Protein AF-0000000086522166 (afdb_homodimer)

Solvent-accessible surface area (backbone atoms only — not comparable to full-atom values): 25692 Å² total; per-residue (Å²): 133,77,76,65,80,70,53,72,50,72,72,56,70,57,56,56,92,74,37,93,42,27,81,63,32,72,53,32,84,49,53,72,70,54,41,50,54,50,32,68,47,33,64,32,42,36,51,42,48,55,71,35,55,81,47,42,55,69,35,71,55,59,47,38,35,33,31,64,35,50,31,34,34,31,33,40,66,42,80,89,65,53,64,25,43,72,47,78,39,42,58,27,37,73,46,54,61,55,11,42,45,75,47,26,25,69,36,29,30,31,23,58,30,62,21,34,29,38,37,32,39,47,68,53,50,52,50,45,31,36,72,30,68,56,44,37,52,32,50,37,22,53,50,9,48,52,47,47,53,47,52,50,48,43,36,35,48,38,68,47,52,72,60,30,37,53,29,34,48,52,51,50,49,22,52,55,28,42,77,72,73,41,56,50,44,52,46,67,55,77,62,52,63,63,56,49,14,39,50,62,40,48,53,51,67,57,45,53,49,42,54,49,50,38,34,74,70,52,32,31,45,77,56,94,52,37,39,34,57,69,28,64,69,60,37,40,60,54,27,53,49,69,60,75,65,81,73,69,78,115,135,77,76,65,80,70,53,71,51,72,73,54,69,56,57,56,90,76,36,92,42,28,82,62,31,70,55,33,86,48,51,73,70,55,40,49,55,50,31,68,49,33,62,32,42,36,52,43,48,54,70,34,55,81,45,43,54,69,35,72,56,57,47,36,36,32,30,66,35,50,33,33,34,31,33,39,67,41,79,88,64,52,64,26,44,72,49,76,40,42,58,28,36,74,49,53,61,55,11,41,46,74,47,27,25,70,35,30,31,31,23,58,28,62,22,35,29,38,36,32,39,47,70,53,48,52,49,44,32,37,75,30,68,54,44,37,52,30,50,38,22,53,50,10,48,51,48,47,53,47,51,52,47,43,35,34,49,36,67,47,52,74,60,31,35,52,28,33,49,52,51,50,51,22,53,54,27,41,76,72,73,42,56,51,44,51,46,68,55,74,62,53,63,62,55,51,15,37,50,62,41,48,53,50,69,58,45,53,49,39,54,49,50,39,34,75,69,53,32,32,44,75,56,93,52,37,38,33,56,68,29,64,68,61,37,41,61,53,26,52,47,70,59,74,64,82,71,69,80,118

Organism: NCBI:txid111769

pLDDT: mean 89.77, std 16.58, range [20.02, 98.81]

InterPro domains:
  IPR000595 Cyclic nucleotide-binding domain [PF00027] (46-129)
  IPR000595 Cyclic nucleotide-binding domain [PS50042] (26-146)
  IPR000595 Cyclic nucleotide-binding domain [SM00100] (26-147)
  IPR000595 Cyclic nucleotide-binding domain [cd00038] (44-140)
  IPR012318 Crp-type HTH domain [PF13545] (164-238)
  IPR012318 Crp-type HTH domain [PR00034] (189-205)
  IPR012318 Crp-type HTH domain [PR00034] (205-220)
  IPR012318 Crp-type HTH domain [PS51063] (160-233)
  IPR012318 Crp-type HTH domain [SM00419] (183-231)
  IPR014710 RmlC-like jelly roll fold [G3DSA:2.60.120.10] (15-159)
  IPR018335 Transcription regulator HTH, Crp-type, conserved site [PS00042] (191-214)
  IPR018490 Cyclic nucleotide-binding domain superfamily [SSF51206] (19-158)
  IPR036388 Winged helix-like DNA-binding domain superfamily [G3DSA:1.10.10.10] (162-243)
  IPR036390 Winged helix DNA-binding domain superfamily [SSF46785] (163-242)
  IPR050397 Global Transcriptional Regulators in Environmental Response [PTHR24567] (26-239)

Structure (mmCIF, N/CA/C/O backbone):
data_AF-0000000086522166-model_v1
#
loop_
_entity.id
_entity.type
_entity.pdbx_description
1 polymer 'Fumarate/nitrate reduction transcriptional regulator Fnr'
#
loop_
_atom_site.group_PDB
_atom_site.id
_atom_site.type_symbol
_atom_site.label_atom_id
_atom_site.label_alt_id
_atom_site.label_comp_id
_atom_site.label_asym_id
_atom_site.label_entity_id
_atom_site.label_seq_id
_atom_site.pdbx_PDB_ins_code
_atom_site.Cartn_x
_atom_site.Cartn_y
_atom_site.Cartn_z
_atom_site.occupancy
_atom_site.B_iso_or_equiv
_atom_site.auth_seq_id
_atom_site.auth_comp_id
_atom_site.auth_asym_id
_atom_site.auth_atom_id
_atom_site.pdbx_PDB_model_num
ATOM 1 N N . MET A 1 1 ? -8.766 19.734 -16.875 1 32.25 1 MET A N 1
ATOM 2 C CA . MET A 1 1 ? -8.453 20.422 -15.625 1 32.25 1 MET A CA 1
ATOM 3 C C . MET A 1 1 ? -6.953 20.656 -15.492 1 32.25 1 MET A C 1
ATOM 5 O O . MET A 1 1 ? -6.164 19.719 -15.523 1 32.25 1 MET A O 1
ATOM 9 N N . LYS A 1 2 ? -6.551 21.875 -15.719 1 38.25 2 LYS A N 1
ATOM 10 C CA . LYS A 1 2 ? -5.203 22.344 -16.031 1 38.25 2 LYS A CA 1
ATOM 11 C C . LYS A 1 2 ? -4.277 22.203 -14.828 1 38.25 2 LYS A C 1
ATOM 13 O O . LYS A 1 2 ? -4.672 22.484 -13.695 1 38.25 2 LYS A O 1
ATOM 18 N N . THR A 1 3 ? -3.314 21.297 -14.797 1 44.5 3 THR A N 1
ATOM 19 C CA . THR A 1 3 ? -2.199 21.375 -13.859 1 44.5 3 THR A CA 1
ATOM 20 C C . THR A 1 3 ? -1.75 22.812 -13.68 1 44.5 3 THR A C 1
ATOM 22 O O . THR A 1 3 ? -1.471 23.516 -14.656 1 44.5 3 THR A O 1
ATOM 25 N N . VAL A 1 4 ? -2.301 23.516 -12.742 1 45.25 4 VAL A N 1
ATOM 26 C CA . VAL A 1 4 ? -1.908 24.906 -12.523 1 45.25 4 VAL A CA 1
ATOM 27 C C . VAL A 1 4 ? -0.386 25.016 -12.562 1 45.25 4 VAL A C 1
ATOM 29 O O . VAL A 1 4 ? 0.324 24.141 -12.062 1 45.25 4 VAL A O 1
ATOM 32 N N . PRO A 1 5 ? 0.013 25.984 -13.312 1 47 5 PRO A N 1
ATOM 33 C CA . PRO A 1 5 ? 1.454 26.25 -13.297 1 47 5 PRO A CA 1
ATOM 34 C C . PRO A 1 5 ? 2 26.422 -11.875 1 47 5 PRO A C 1
ATOM 36 O O . PRO A 1 5 ? 1.434 27.172 -11.086 1 47 5 PRO A O 1
ATOM 39 N N . ILE A 1 6 ? 2.664 25.453 -11.375 1 48.41 6 ILE A N 1
ATOM 40 C CA . ILE A 1 6 ? 3.379 25.453 -10.102 1 48.41 6 ILE A CA 1
ATOM 41 C C . ILE A 1 6 ? 4.234 26.719 -10 1 48.41 6 ILE A C 1
ATOM 43 O O . ILE A 1 6 ? 5.07 26.984 -10.875 1 48.41 6 ILE A O 1
ATOM 47 N N . GLN A 1 7 ? 3.717 27.766 -9.414 1 47.56 7 GLN A N 1
ATOM 48 C CA . GLN A 1 7 ? 4.594 28.906 -9.18 1 47.56 7 GLN A CA 1
ATOM 49 C C . GLN A 1 7 ? 5.836 28.5 -8.391 1 47.56 7 GLN A C 1
ATOM 51 O O . GLN A 1 7 ? 5.727 27.891 -7.328 1 47.56 7 GLN A O 1
ATOM 56 N N . THR A 1 8 ? 6.914 28.422 -9.055 1 47 8 THR A N 1
ATOM 57 C CA . THR A 1 8 ? 8.211 28.141 -8.445 1 47 8 THR A CA 1
ATOM 58 C C . THR A 1 8 ? 8.641 29.281 -7.535 1 47 8 THR A C 1
ATOM 60 O O . THR A 1 8 ? 8.727 30.438 -7.973 1 47 8 THR A O 1
ATOM 63 N N . ALA A 1 9 ? 8.305 29.359 -6.184 1 46.09 9 ALA A N 1
ATOM 64 C CA . ALA A 1 9 ? 8.906 30.344 -5.309 1 46.09 9 ALA A CA 1
ATOM 65 C C . ALA A 1 9 ? 10.43 30.375 -5.465 1 46.09 9 ALA A C 1
ATOM 67 O O . ALA A 1 9 ? 11.039 29.328 -5.746 1 46.09 9 ALA A O 1
ATOM 68 N N . LYS A 1 10 ? 11.039 31.547 -5.484 1 44.34 10 LYS A N 1
ATOM 69 C CA . LYS A 1 10 ? 12.484 31.766 -5.566 1 44.34 10 LYS A CA 1
ATOM 70 C C . LYS A 1 10 ? 13.234 30.75 -4.711 1 44.34 10 LYS A C 1
ATOM 72 O O . LYS A 1 10 ? 12.695 30.219 -3.734 1 44.34 10 LYS A O 1
ATOM 77 N N . LYS A 1 11 ? 14.516 30.469 -5.113 1 46.69 11 LYS A N 1
ATOM 78 C CA . LYS A 1 11 ? 15.508 29.547 -4.578 1 46.69 11 LYS A CA 1
ATOM 79 C C . LYS A 1 11 ? 15.586 29.641 -3.057 1 46.69 11 LYS A C 1
ATOM 81 O O . LYS A 1 11 ? 16.406 30.406 -2.518 1 46.69 11 LYS A O 1
ATOM 86 N N . SER A 1 12 ? 14.625 30.031 -2.371 1 48.62 12 SER A N 1
ATOM 87 C CA . SER A 1 12 ? 14.984 29.891 -0.965 1 48.62 12 SER A CA 1
ATOM 88 C C . SER A 1 12 ? 15.391 28.453 -0.646 1 48.62 12 SER A C 1
ATOM 90 O O . SER A 1 12 ? 14.633 27.516 -0.906 1 48.62 12 SER A O 1
ATOM 92 N N . ALA A 1 13 ? 16.656 28.141 -0.717 1 53.34 13 ALA A N 1
ATOM 93 C CA . ALA A 1 13 ? 17.359 26.891 -0.421 1 53.34 13 ALA A CA 1
ATOM 94 C C . ALA A 1 13 ? 16.719 26.156 0.745 1 53.34 13 ALA A C 1
ATOM 96 O O . ALA A 1 13 ? 16.453 26.75 1.794 1 53.34 13 ALA A O 1
ATOM 97 N N . VAL A 1 14 ? 15.859 25.234 0.504 1 60.59 14 VAL A N 1
ATOM 98 C CA . VAL A 1 14 ? 15.328 24.391 1.578 1 60.59 14 VAL A CA 1
ATOM 99 C C . VAL A 1 14 ? 16.469 23.938 2.486 1 60.59 14 VAL A C 1
ATOM 101 O O . VAL A 1 14 ? 17.453 23.359 2.018 1 60.59 14 VAL A O 1
ATOM 104 N N . ALA A 1 15 ? 16.641 24.594 3.658 1 79.81 15 ALA A N 1
ATOM 105 C CA . ALA A 1 15 ? 17.609 24.141 4.641 1 79.81 15 ALA A CA 1
ATOM 106 C C . ALA A 1 15 ? 17.078 22.984 5.473 1 79.81 15 ALA A C 1
ATOM 108 O O . ALA A 1 15 ? 16.422 23.203 6.496 1 79.81 15 ALA A O 1
ATOM 109 N N . CYS A 1 16 ? 17.328 21.734 4.988 1 84.31 16 CYS A N 1
ATOM 110 C CA . CYS A 1 16 ? 16.891 20.531 5.688 1 84.31 16 CYS A CA 1
ATOM 111 C C . CYS A 1 16 ? 17.5 20.453 7.082 1 84.31 16 CYS A C 1
ATOM 113 O O . CYS A 1 16 ? 16.891 19.906 8 1 84.31 16 CYS A O 1
ATOM 115 N N . HIS A 1 17 ? 18.719 21.062 7.168 1 81.5 17 HIS A N 1
ATOM 116 C CA . HIS A 1 17 ? 19.422 20.953 8.445 1 81.5 17 HIS A CA 1
ATOM 117 C C . HIS A 1 17 ? 18.688 21.75 9.531 1 81.5 17 HIS A C 1
ATOM 119 O O . HIS A 1 17 ? 18.844 21.469 10.719 1 81.5 17 HIS A O 1
ATOM 125 N N . ASN A 1 18 ? 17.906 22.688 9.18 1 83 18 ASN A N 1
ATOM 126 C CA . ASN A 1 18 ? 17.172 23.5 10.141 1 83 18 ASN A CA 1
ATOM 127 C C . ASN A 1 18 ? 15.672 23.203 10.086 1 83 18 ASN A C 1
ATOM 129 O O . ASN A 1 18 ? 14.875 23.922 10.68 1 83 18 ASN A O 1
ATOM 133 N N . CYS A 1 19 ? 15.391 22.219 9.414 1 88.31 19 CYS A N 1
ATOM 134 C CA . CYS A 1 19 ? 13.977 21.859 9.266 1 88.31 19 CYS A CA 1
ATOM 135 C C . CYS A 1 19 ? 13.484 21.062 10.469 1 88.31 19 CYS A C 1
ATOM 137 O O . CYS A 1 19 ? 14.109 20.078 10.852 1 88.31 19 CYS A O 1
ATOM 139 N N . SER A 1 20 ? 12.398 21.438 11.055 1 86.31 20 SER A N 1
ATOM 140 C CA . SER A 1 20 ? 11.828 20.781 12.234 1 86.31 20 SER A CA 1
ATOM 141 C C . SER A 1 20 ? 11.359 19.375 11.906 1 86.31 20 SER A C 1
ATOM 143 O O . SER A 1 20 ? 11.117 18.578 12.812 1 86.31 20 SER A O 1
ATOM 145 N N . LEU A 1 21 ? 11.289 19.047 10.633 1 89.31 21 LEU A N 1
ATOM 146 C CA . LEU A 1 21 ? 10.773 17.75 10.211 1 89.31 21 LEU A CA 1
ATOM 147 C C . LEU A 1 21 ? 11.906 16.797 9.852 1 89.31 21 LEU A C 1
ATOM 149 O O . LEU A 1 21 ? 11.664 15.695 9.352 1 89.31 21 LEU A O 1
ATOM 153 N N . SER A 1 22 ? 13.094 17.188 10.094 1 88.19 22 SER A N 1
ATOM 154 C CA . SER A 1 22 ? 14.273 16.438 9.641 1 88.19 22 SER A CA 1
ATOM 155 C C . SER A 1 22 ? 14.266 15.016 10.188 1 88.19 22 SER A C 1
ATOM 157 O O . SER A 1 22 ? 14.742 14.094 9.523 1 88.19 22 SER A O 1
ATOM 159 N N . GLU A 1 23 ? 13.617 14.781 11.328 1 88.62 23 GLU A N 1
ATOM 160 C CA . GLU A 1 23 ? 13.625 13.461 11.953 1 88.62 23 GLU A CA 1
ATOM 161 C C . GLU A 1 23 ? 12.508 12.586 11.391 1 88.62 23 GLU A C 1
ATOM 163 O O . GLU A 1 23 ? 12.461 11.383 11.656 1 88.62 23 GLU A O 1
ATOM 168 N N . LEU A 1 24 ? 11.648 13.164 10.594 1 91.44 24 LEU A N 1
ATOM 169 C CA . LEU A 1 24 ? 10.516 12.43 10.039 1 91.44 24 LEU A CA 1
ATOM 170 C C . LEU A 1 24 ? 10.648 12.297 8.523 1 91.44 24 LEU A C 1
ATOM 172 O O . LEU A 1 24 ? 9.953 11.484 7.906 1 91.44 24 LEU A O 1
ATOM 176 N N . CYS A 1 25 ? 11.508 13.031 7.965 1 93.81 25 CYS A N 1
ATOM 177 C CA . CYS A 1 25 ? 11.633 13.133 6.516 1 93.81 25 CYS A CA 1
ATOM 178 C C . CYS A 1 25 ? 12.906 12.461 6.031 1 93.81 25 CYS A C 1
ATOM 180 O O . CYS A 1 25 ? 13.453 11.594 6.715 1 93.81 25 CYS A O 1
ATOM 182 N N . LEU A 1 26 ? 13.352 12.734 4.848 1 91 26 LEU A N 1
ATOM 183 C CA . LEU A 1 26 ? 14.461 12.062 4.184 1 91 26 LEU A CA 1
ATOM 184 C C . LEU A 1 26 ? 15.781 12.359 4.891 1 91 26 LEU A C 1
ATOM 186 O O . LEU A 1 26 ? 16.688 11.531 4.895 1 91 26 LEU A O 1
ATOM 190 N N . PRO A 1 27 ? 15.914 13.516 5.594 1 91 27 PRO A N 1
ATOM 191 C CA . PRO A 1 27 ? 17.203 13.844 6.203 1 91 27 PRO A CA 1
ATOM 192 C C . PRO A 1 27 ? 17.516 12.992 7.43 1 91 27 PRO A C 1
ATOM 194 O O . PRO A 1 27 ? 18.641 13 7.926 1 91 27 PRO A O 1
ATOM 197 N N . ARG A 1 28 ? 16.5 12.266 7.848 1 89.38 28 ARG A N 1
ATOM 198 C CA . ARG A 1 28 ? 16.719 11.477 9.055 1 89.38 28 ARG A CA 1
ATOM 199 C C . ARG A 1 28 ? 17.906 10.547 8.906 1 89.38 28 ARG A C 1
ATOM 201 O O . ARG A 1 28 ? 18.016 9.805 7.934 1 89.38 28 ARG A O 1
ATOM 208 N N . GLY A 1 29 ? 18.828 10.656 9.781 1 86.75 29 GLY A N 1
ATOM 209 C CA . GLY A 1 29 ? 19.953 9.727 9.82 1 86.75 29 GLY A CA 1
ATOM 210 C C . GLY A 1 29 ? 21.109 10.164 8.938 1 86.75 29 GLY A C 1
ATOM 211 O O . GLY A 1 29 ? 22.156 9.508 8.922 1 86.75 29 GLY A O 1
ATOM 212 N N . LEU A 1 30 ? 20.984 11.227 8.156 1 92.56 30 LEU A N 1
ATOM 213 C CA . LEU A 1 30 ? 22.078 11.711 7.328 1 92.56 30 LEU A CA 1
ATOM 214 C C . LEU A 1 30 ? 23.062 12.555 8.148 1 92.56 30 LEU A C 1
ATOM 216 O O . LEU A 1 30 ? 22.641 13.328 9.008 1 92.56 30 LEU A O 1
ATOM 220 N N . ASN A 1 31 ? 24.297 12.359 7.879 1 92.62 31 ASN A N 1
ATOM 221 C CA . ASN A 1 31 ? 25.281 13.242 8.516 1 92.62 31 ASN A CA 1
ATOM 222 C C . ASN A 1 31 ? 25.344 14.594 7.816 1 92.62 31 ASN A C 1
ATOM 224 O O . ASN A 1 31 ? 24.641 14.828 6.828 1 92.62 31 ASN A O 1
ATOM 228 N N . ARG A 1 32 ? 26.156 15.445 8.352 1 91 32 ARG A N 1
ATOM 229 C CA . ARG A 1 32 ? 26.203 16.828 7.883 1 91 32 ARG A CA 1
ATOM 230 C C . ARG A 1 32 ? 26.562 16.891 6.406 1 91 32 ARG A C 1
ATOM 232 O O . ARG A 1 32 ? 25.938 17.641 5.645 1 91 32 ARG A O 1
ATOM 239 N N . GLU A 1 33 ? 27.531 16.188 6 1 93.81 33 GLU A N 1
ATOM 240 C CA . GLU A 1 33 ? 27.953 16.203 4.605 1 93.81 33 GLU A CA 1
ATOM 241 C C . GLU A 1 33 ? 26.875 15.656 3.684 1 93.81 33 GLU A C 1
ATOM 243 O O . GLU A 1 33 ? 26.609 16.234 2.625 1 93.81 33 GLU A O 1
ATOM 248 N N . GLU A 1 34 ? 26.297 14.594 4.047 1 93.88 34 GLU A N 1
ATOM 249 C CA . GLU A 1 34 ? 25.219 13.977 3.275 1 93.88 34 GLU A CA 1
ATOM 250 C C . GLU A 1 34 ? 24 14.898 3.184 1 93.88 34 GLU A C 1
ATOM 252 O O . GLU A 1 34 ? 23.359 14.984 2.137 1 93.88 34 GLU A O 1
ATOM 257 N N . LEU A 1 35 ? 23.766 15.555 4.293 1 91.75 35 LEU A N 1
ATOM 258 C CA . LEU A 1 35 ? 22.656 16.5 4.348 1 91.75 35 LEU A CA 1
ATOM 259 C C . LEU A 1 35 ? 22.875 17.641 3.357 1 91.75 35 LEU A C 1
ATOM 261 O O . LEU A 1 35 ? 21.922 18.078 2.695 1 91.75 35 LEU A O 1
ATOM 265 N N . GLU A 1 36 ? 24 18.078 3.246 1 90.5 36 GLU A N 1
ATOM 266 C CA . GLU A 1 36 ? 24.328 19.141 2.293 1 90.5 36 GLU A CA 1
ATOM 267 C C . GLU A 1 36 ? 24.094 18.672 0.856 1 90.5 36 GLU A C 1
ATOM 269 O O . GLU A 1 36 ? 23.594 19.438 0.029 1 90.5 36 GLU A O 1
ATOM 274 N N . LEU A 1 37 ? 24.453 17.469 0.569 1 92.25 37 LEU A N 1
ATOM 275 C CA . LEU A 1 37 ? 24.219 16.922 -0.757 1 92.25 37 LEU A CA 1
ATOM 276 C C . LEU A 1 37 ? 22.719 16.875 -1.073 1 92.25 37 LEU A C 1
ATOM 278 O O . LEU A 1 37 ? 22.312 17.25 -2.172 1 92.25 37 LEU A O 1
ATOM 282 N N . LEU A 1 38 ? 21.953 16.438 -0.073 1 92.81 38 LEU A N 1
ATOM 283 C CA . LEU A 1 38 ? 20.516 16.391 -0.243 1 92.81 38 LEU A CA 1
ATOM 284 C C . LEU A 1 38 ? 19.953 17.797 -0.444 1 92.81 38 LEU A C 1
ATOM 286 O O . LEU A 1 38 ? 19.156 18.031 -1.365 1 92.81 38 LEU A O 1
ATOM 290 N N . GLU A 1 39 ? 20.375 18.703 0.341 1 89.56 39 GLU A N 1
ATOM 291 C CA . GLU A 1 39 ? 19.906 20.078 0.254 1 89.56 39 GLU A CA 1
ATOM 292 C C . GLU A 1 39 ? 20.188 20.672 -1.12 1 89.56 39 GLU A C 1
ATOM 294 O O . GLU A 1 39 ? 19.344 21.359 -1.692 1 89.56 39 GLU A O 1
ATOM 299 N N . ASN A 1 40 ? 21.312 20.375 -1.565 1 89.19 40 ASN A N 1
ATOM 300 C CA . ASN A 1 40 ? 21.719 20.906 -2.867 1 89.19 40 ASN A CA 1
ATOM 301 C C . ASN A 1 40 ? 20.891 20.281 -3.996 1 89.19 40 ASN A C 1
ATOM 303 O O . ASN A 1 40 ? 20.688 20.906 -5.039 1 89.19 40 ASN A O 1
ATOM 307 N N . ALA A 1 41 ? 20.469 19.094 -3.773 1 90.5 41 ALA A N 1
ATOM 308 C CA . ALA A 1 41 ? 19.688 18.391 -4.785 1 90.5 41 ALA A CA 1
ATOM 309 C C . ALA A 1 41 ? 18.234 18.875 -4.777 1 90.5 41 ALA A C 1
ATOM 311 O O . ALA A 1 41 ? 17.516 18.703 -5.762 1 90.5 41 ALA A O 1
ATOM 312 N N . ILE A 1 42 ? 17.812 19.281 -3.58 1 84.5 42 ILE A N 1
ATOM 313 C CA . ILE A 1 42 ? 16.438 19.797 -3.482 1 84.5 42 ILE A CA 1
ATOM 314 C C . ILE A 1 42 ? 16.359 21.188 -4.105 1 84.5 42 ILE A C 1
ATOM 316 O O . ILE A 1 42 ? 17.031 22.125 -3.654 1 84.5 42 ILE A O 1
ATOM 320 N N . ASN A 1 43 ? 15.812 21.203 -5.258 1 67.69 43 ASN A N 1
ATOM 321 C CA . ASN A 1 43 ? 15.844 22.375 -6.137 1 67.69 43 ASN A CA 1
ATOM 322 C C . ASN A 1 43 ? 15.016 23.531 -5.57 1 67.69 43 ASN A C 1
ATOM 324 O O . ASN A 1 43 ? 15.414 24.688 -5.664 1 67.69 43 ASN A O 1
ATOM 328 N N . LYS A 1 44 ? 13.828 23.141 -5.105 1 75.31 44 LYS A N 1
ATOM 329 C CA . LYS A 1 44 ? 12.93 24.25 -4.762 1 75.31 44 LYS A CA 1
ATOM 330 C C . LYS A 1 44 ? 11.781 23.766 -3.873 1 75.31 44 LYS A C 1
ATOM 332 O O . LYS A 1 44 ? 11.531 22.562 -3.779 1 75.31 44 LYS A O 1
ATOM 337 N N . THR A 1 45 ? 11.297 24.688 -3.1 1 85.38 45 THR A N 1
ATOM 338 C CA . THR A 1 45 ? 9.984 24.531 -2.492 1 85.38 45 THR A CA 1
ATOM 339 C C . THR A 1 45 ? 8.891 25.062 -3.412 1 85.38 45 THR A C 1
ATOM 341 O O . THR A 1 45 ? 9.055 26.109 -4.047 1 85.38 45 THR A O 1
ATOM 344 N N . VAL A 1 46 ? 7.906 24.25 -3.541 1 91.12 46 VAL A N 1
ATOM 345 C CA . VAL A 1 46 ? 6.781 24.594 -4.402 1 91.12 46 VAL A CA 1
ATOM 346 C C . VAL A 1 46 ? 5.543 24.859 -3.549 1 91.12 46 VAL A C 1
ATOM 348 O O . VAL A 1 46 ? 5.238 24.109 -2.627 1 91.12 46 VAL A O 1
ATOM 351 N N . LYS A 1 47 ? 4.93 25.922 -3.885 1 95 47 LYS A N 1
ATOM 352 C CA . LYS A 1 47 ? 3.67 26.25 -3.223 1 95 47 LYS A CA 1
ATOM 353 C C . LYS A 1 47 ? 2.479 25.828 -4.074 1 95 47 LYS A C 1
ATOM 355 O O . LYS A 1 47 ? 2.43 26.125 -5.273 1 95 47 LYS A O 1
ATOM 360 N N . ILE A 1 48 ? 1.626 25.125 -3.482 1 96.19 48 ILE A N 1
ATOM 361 C CA . ILE A 1 48 ? 0.374 24.781 -4.145 1 96.19 48 ILE A CA 1
ATOM 362 C C . ILE A 1 48 ? -0.807 25.25 -3.299 1 96.19 48 ILE A C 1
ATOM 364 O O . ILE A 1 48 ? -0.776 25.156 -2.068 1 96.19 48 ILE A O 1
ATOM 368 N N . LYS A 1 49 ? -1.799 25.766 -3.947 1 98 49 LYS A N 1
ATOM 369 C CA . LYS A 1 49 ? -2.965 26.281 -3.238 1 98 49 LYS A CA 1
ATOM 370 C C . LYS A 1 49 ? -3.947 25.172 -2.902 1 98 49 LYS A C 1
ATOM 372 O O . LYS A 1 49 ? -3.918 24.109 -3.52 1 98 49 LYS A O 1
ATOM 377 N N . LYS A 1 50 ? -4.762 25.531 -1.963 1 97.69 50 LYS A N 1
ATOM 378 C CA . LYS A 1 50 ? -5.848 24.625 -1.617 1 97.69 50 LYS A CA 1
ATOM 379 C C . LYS A 1 50 ? -6.605 24.172 -2.863 1 97.69 50 LYS A C 1
ATOM 381 O O . LYS A 1 50 ? -6.922 24.984 -3.732 1 97.69 50 LYS A O 1
ATOM 386 N N . LYS A 1 51 ? -6.801 22.875 -3.037 1 97.75 51 LYS A N 1
ATOM 387 C CA . LYS A 1 51 ? -7.582 22.219 -4.078 1 97.75 51 LYS A CA 1
ATOM 388 C C . LYS A 1 51 ? -6.77 22.062 -5.363 1 97.75 51 LYS A C 1
ATOM 390 O O . LYS A 1 51 ? -7.211 21.406 -6.309 1 97.75 51 LYS A O 1
ATOM 395 N N . ASP A 1 52 ? -5.59 22.672 -5.34 1 98.06 52 ASP A N 1
ATOM 396 C CA . ASP A 1 52 ? -4.719 22.438 -6.488 1 98.06 52 ASP A CA 1
ATOM 397 C C . ASP A 1 52 ? -4.125 21.031 -6.457 1 98.06 52 ASP A C 1
ATOM 399 O O . ASP A 1 52 ? -3.951 20.453 -5.387 1 98.06 52 ASP A O 1
ATOM 403 N N . TYR A 1 53 ? -3.814 20.547 -7.637 1 98.19 53 TYR A N 1
ATOM 404 C CA . TYR A 1 53 ? -3.211 19.219 -7.746 1 98.19 53 TYR A CA 1
ATOM 405 C C . TYR A 1 53 ? -1.691 19.328 -7.812 1 98.19 53 TYR A C 1
ATOM 407 O O . TYR A 1 53 ? -1.146 20.125 -8.578 1 98.19 53 TYR A O 1
ATOM 415 N N . LEU A 1 54 ? -1.08 18.609 -6.977 1 97.75 54 LEU A N 1
ATOM 416 C CA . LEU A 1 54 ? 0.363 18.422 -7.086 1 97.75 54 LEU A CA 1
ATOM 417 C C . LEU A 1 54 ? 0.715 17.594 -8.312 1 97.75 54 LEU A C 1
ATOM 419 O O . LEU A 1 54 ? 1.646 17.938 -9.047 1 97.75 54 LEU A O 1
ATOM 423 N N . PHE A 1 55 ? 0.033 16.531 -8.531 1 97.75 55 PHE A N 1
ATOM 424 C CA . PHE A 1 55 ? 0.062 15.711 -9.734 1 97.75 55 PHE A CA 1
ATOM 425 C C . PHE A 1 55 ? -1.275 15.008 -9.945 1 97.75 55 PHE A C 1
ATOM 427 O O . PHE A 1 55 ? -2.086 14.914 -9.023 1 97.75 55 PHE A O 1
ATOM 434 N N . ARG A 1 56 ? -1.433 14.492 -11.18 1 96.94 56 ARG A N 1
ATOM 435 C CA . ARG A 1 56 ? -2.648 13.781 -11.555 1 96.94 56 ARG A CA 1
ATOM 436 C C . ARG A 1 56 ? -2.322 12.398 -12.102 1 96.94 56 ARG A C 1
ATOM 438 O O . ARG A 1 56 ? -1.202 12.148 -12.555 1 96.94 56 ARG A O 1
ATOM 445 N N . ARG A 1 57 ? -3.293 11.633 -11.992 1 95.5 57 ARG A N 1
ATOM 446 C CA . ARG A 1 57 ? -3.158 10.32 -12.617 1 95.5 57 ARG A CA 1
ATOM 447 C C . ARG A 1 57 ? -2.678 10.445 -14.062 1 95.5 57 ARG A C 1
ATOM 449 O O . ARG A 1 57 ? -3.121 11.328 -14.789 1 95.5 57 ARG A O 1
ATOM 456 N N . ASP A 1 58 ? -1.71 9.617 -14.445 1 95.19 58 ASP A N 1
ATOM 457 C CA . ASP A 1 58 ? -1.156 9.453 -15.789 1 95.19 58 ASP A CA 1
ATOM 458 C C . ASP A 1 58 ? -0.116 10.531 -16.094 1 95.19 58 ASP A C 1
ATOM 460 O O . ASP A 1 58 ? 0.55 10.484 -17.125 1 95.19 58 ASP A O 1
ATOM 464 N N . ASP A 1 59 ? -0.02 11.523 -15.18 1 97.12 59 ASP A N 1
ATOM 465 C CA . ASP A 1 59 ? 1.106 12.438 -15.344 1 97.12 59 ASP A CA 1
ATOM 466 C C . ASP A 1 59 ? 2.434 11.688 -15.305 1 97.12 59 ASP A C 1
ATOM 468 O O . ASP A 1 59 ? 2.584 10.719 -14.562 1 97.12 59 ASP A O 1
ATOM 472 N N . GLN A 1 60 ? 3.367 12.148 -16.031 1 97.62 60 GLN A N 1
ATOM 473 C CA . GLN A 1 60 ? 4.727 11.633 -15.922 1 97.62 60 GLN A CA 1
ATOM 474 C C . GLN A 1 60 ? 5.332 11.984 -14.562 1 97.62 60 GLN A C 1
ATOM 476 O O . GLN A 1 60 ? 5.098 13.07 -14.031 1 97.62 60 GLN A O 1
ATOM 481 N N . GLN A 1 61 ? 6.066 11.086 -14.07 1 96.44 61 GLN A N 1
ATOM 482 C CA . GLN A 1 61 ? 6.758 11.367 -12.812 1 96.44 61 GLN A CA 1
ATOM 483 C C . GLN A 1 61 ? 8.047 12.133 -13.055 1 96.44 61 GLN A C 1
ATOM 485 O O . GLN A 1 61 ? 8.969 11.633 -13.711 1 96.44 61 GLN A O 1
ATOM 490 N N . TYR A 1 62 ? 8.211 13.227 -12.461 1 94.25 62 TYR A N 1
ATOM 491 C CA . TYR A 1 62 ? 9.438 14.008 -12.586 1 94.25 62 TYR A CA 1
ATOM 492 C C . TYR A 1 62 ? 10.172 14.102 -11.258 1 94.25 62 TYR A C 1
ATOM 494 O O . TYR A 1 62 ? 11.391 14.258 -11.219 1 94.25 62 TYR A O 1
ATOM 502 N N . SER A 1 63 ? 9.375 13.969 -10.195 1 95.88 63 SER A N 1
ATOM 503 C CA . SER A 1 63 ? 9.938 14.219 -8.875 1 95.88 63 SER A CA 1
ATOM 504 C C . SER A 1 63 ? 9.234 13.398 -7.801 1 95.88 63 SER A C 1
ATOM 506 O O . SER A 1 63 ? 8.156 12.852 -8.039 1 95.88 63 SER A O 1
ATOM 508 N N . ILE A 1 64 ? 9.883 13.25 -6.695 1 95.94 64 ILE A N 1
ATOM 509 C CA . ILE A 1 64 ? 9.227 12.922 -5.43 1 95.94 64 ILE A CA 1
ATOM 510 C C . ILE A 1 64 ? 9.086 14.188 -4.582 1 95.94 64 ILE A C 1
ATOM 512 O O . ILE A 1 64 ? 9.812 15.156 -4.781 1 95.94 64 ILE A O 1
ATOM 516 N N . TYR A 1 65 ? 8.18 14.125 -3.666 1 96.69 65 TYR A N 1
ATOM 517 C CA . TYR A 1 65 ? 7.852 15.336 -2.912 1 96.69 65 TYR A CA 1
ATOM 518 C C . TYR A 1 65 ? 7.797 15.039 -1.417 1 96.69 65 TYR A C 1
ATOM 520 O O . TYR A 1 65 ? 7.449 13.93 -1.006 1 96.69 65 TYR A O 1
ATOM 528 N N . ALA A 1 66 ? 8.133 16.031 -0.642 1 96.38 66 ALA A N 1
ATOM 529 C CA . ALA A 1 66 ? 7.93 16 0.804 1 96.38 66 ALA A CA 1
ATOM 530 C C . ALA A 1 66 ? 7.07 17.172 1.265 1 96.38 66 ALA A C 1
ATOM 532 O O . ALA A 1 66 ? 7.344 18.328 0.913 1 96.38 66 ALA A O 1
ATOM 533 N N . VAL A 1 67 ? 6.07 16.891 2.033 1 96.88 67 VAL A N 1
ATOM 534 C CA . VAL A 1 67 ? 5.234 17.969 2.555 1 96.88 67 VAL A CA 1
ATOM 535 C C . VAL A 1 67 ? 6.008 18.766 3.602 1 96.88 67 VAL A C 1
ATOM 537 O O . VAL A 1 67 ? 6.461 18.203 4.605 1 96.88 67 VAL A O 1
ATOM 540 N N . LYS A 1 68 ? 6.184 19.938 3.346 1 94.75 68 LYS A N 1
ATOM 541 C CA . LYS A 1 68 ? 6.855 20.812 4.305 1 94.75 68 LYS A CA 1
ATOM 542 C C . LYS A 1 68 ? 5.848 21.484 5.238 1 94.75 68 LYS A C 1
ATOM 544 O O . LYS A 1 68 ? 6.102 21.609 6.438 1 94.75 68 LYS A O 1
ATOM 549 N N . ALA A 1 69 ? 4.809 21.938 4.668 1 95.12 69 ALA A N 1
ATOM 550 C CA . ALA A 1 69 ? 3.697 22.531 5.398 1 95.12 69 ALA A CA 1
ATOM 551 C C . ALA A 1 69 ? 2.373 22.281 4.684 1 95.12 69 ALA A C 1
ATOM 553 O O . ALA A 1 69 ? 2.332 22.172 3.455 1 95.12 69 ALA A O 1
ATOM 554 N N . GLY A 1 70 ? 1.312 22.25 5.516 1 96.62 70 GLY A N 1
ATOM 555 C CA . GLY A 1 70 ? 0.007 21.953 4.949 1 96.62 70 GLY A CA 1
ATOM 556 C C . GLY A 1 70 ? -0.305 20.469 4.926 1 96.62 70 GLY A C 1
ATOM 557 O O . GLY A 1 70 ? 0.143 19.719 5.797 1 96.62 70 GLY A O 1
ATOM 558 N N . ALA A 1 71 ? -1.203 20.078 3.977 1 98.38 71 ALA A N 1
ATOM 559 C CA . ALA A 1 71 ? -1.632 18.688 3.875 1 98.38 71 ALA A CA 1
ATOM 560 C C . ALA A 1 71 ? -2.08 18.359 2.455 1 98.38 71 ALA A C 1
ATOM 562 O O . ALA A 1 71 ? -2.604 19.219 1.744 1 98.38 71 ALA A O 1
ATOM 563 N N . VAL A 1 72 ? -1.84 17.172 2.096 1 98.69 72 VAL A N 1
ATOM 564 C CA . VAL A 1 72 ? -2.186 16.688 0.763 1 98.69 72 VAL A CA 1
ATOM 565 C C . VAL A 1 72 ? -2.953 15.367 0.872 1 98.69 72 VAL A C 1
ATOM 567 O O . VAL A 1 72 ? -2.643 14.523 1.72 1 98.69 72 VAL A O 1
ATOM 570 N N . LYS A 1 73 ? -3.969 15.188 0.044 1 98.81 73 LYS A N 1
ATOM 571 C CA . LYS A 1 73 ? -4.602 13.875 -0.079 1 98.81 73 LYS A CA 1
ATOM 572 C C . LYS A 1 73 ? -4.27 13.227 -1.42 1 98.81 73 LYS A C 1
ATOM 574 O O . LYS A 1 73 ? -4.035 13.922 -2.41 1 98.81 73 LYS A O 1
ATOM 579 N N . THR A 1 74 ? -4.199 11.953 -1.456 1 98.62 74 THR A N 1
ATOM 580 C CA . THR A 1 74 ? -4.141 11.195 -2.701 1 98.62 74 THR A CA 1
ATOM 581 C C . THR A 1 74 ? -5.418 10.383 -2.896 1 98.62 74 THR A C 1
ATOM 583 O O . THR A 1 74 ? -6.035 9.945 -1.925 1 98.62 74 THR A O 1
ATOM 586 N N . ALA A 1 75 ? -5.828 10.203 -4.148 1 98.44 75 ALA A N 1
ATOM 587 C CA . ALA A 1 75 ? -7.074 9.5 -4.445 1 98.44 75 ALA A CA 1
ATOM 588 C C . ALA A 1 75 ? -6.98 8.75 -5.77 1 98.44 75 ALA A C 1
ATOM 590 O O . ALA A 1 75 ? -6.371 9.234 -6.723 1 98.44 75 ALA A O 1
ATOM 591 N N . LEU A 1 76 ? -7.527 7.621 -5.75 1 97.12 76 LEU A N 1
ATOM 592 C CA . LEU A 1 76 ? -7.668 6.828 -6.969 1 97.12 76 LEU A CA 1
ATOM 593 C C . LEU A 1 76 ? -9.102 6.875 -7.488 1 97.12 76 LEU A C 1
ATOM 595 O O . LEU A 1 76 ? -10.047 6.633 -6.734 1 97.12 76 LEU A O 1
ATOM 599 N N . SER A 1 77 ? -9.188 7.23 -8.727 1 89.56 77 SER A N 1
ATOM 600 C CA . SER A 1 77 ? -10.523 7.297 -9.32 1 89.56 77 SER A CA 1
ATOM 601 C C . SER A 1 77 ? -10.648 6.352 -10.508 1 89.56 77 SER A C 1
ATOM 603 O O . SER A 1 77 ? -9.656 6.035 -11.164 1 89.56 77 SER A O 1
ATOM 605 N N . THR A 1 78 ? -11.828 5.898 -10.695 1 82.88 78 THR A N 1
ATOM 606 C CA . THR A 1 78 ? -12.133 5.09 -11.875 1 82.88 78 THR A CA 1
ATOM 607 C C . THR A 1 78 ? -12.781 5.945 -12.961 1 82.88 78 THR A C 1
ATOM 609 O O . THR A 1 78 ? -13.25 7.051 -12.688 1 82.88 78 THR A O 1
ATOM 612 N N . PRO A 1 79 ? -12.789 5.414 -14.141 1 78.62 79 PRO A N 1
ATOM 613 C CA . PRO A 1 79 ? -13.453 6.152 -15.219 1 78.62 79 PRO A CA 1
ATOM 614 C C . PRO A 1 79 ? -14.938 6.379 -14.945 1 78.62 79 PRO A C 1
ATOM 616 O O . PRO A 1 79 ? -15.516 7.352 -15.43 1 78.62 79 PRO A O 1
ATOM 619 N N . ASP A 1 80 ? -15.562 5.578 -14.242 1 79.69 80 ASP A N 1
ATOM 620 C CA . ASP A 1 80 ? -16.984 5.668 -13.969 1 79.69 80 ASP A CA 1
ATOM 621 C C . ASP A 1 80 ? -17.266 6.645 -12.828 1 79.69 80 ASP A C 1
ATOM 623 O O . ASP A 1 80 ? -18.438 6.887 -12.484 1 79.69 80 ASP A O 1
ATOM 627 N N . GLY A 1 81 ? -16.219 7.156 -12.227 1 79.75 81 GLY A N 1
ATOM 628 C CA . GLY A 1 81 ? -16.438 8.234 -11.281 1 79.75 81 GLY A CA 1
ATOM 629 C C . GLY A 1 81 ? -16.234 7.812 -9.836 1 79.75 81 GLY A C 1
ATOM 630 O O . GLY A 1 81 ? -16.328 8.633 -8.93 1 79.75 81 GLY A O 1
ATOM 631 N N . GLU A 1 82 ? -16.016 6.531 -9.609 1 84.38 82 GLU A N 1
ATOM 632 C CA . GLU A 1 82 ? -15.703 6.121 -8.242 1 84.38 82 GLU A CA 1
ATOM 633 C C . GLU A 1 82 ? -14.344 6.648 -7.801 1 84.38 82 GLU A C 1
ATOM 635 O O . GLU A 1 82 ? -13.398 6.688 -8.594 1 84.38 82 GLU A O 1
ATOM 640 N N . GLU A 1 83 ? -14.336 7.086 -6.555 1 94.5 83 GLU A N 1
ATOM 641 C CA . GLU A 1 83 ? -13.086 7.605 -6.012 1 94.5 83 GLU A CA 1
ATOM 642 C C . GLU A 1 83 ? -12.836 7.066 -4.605 1 94.5 83 GLU A C 1
ATOM 644 O O . GLU A 1 83 ? -13.758 6.961 -3.799 1 94.5 83 GLU A O 1
ATOM 649 N N . GLN A 1 84 ? -11.68 6.664 -4.371 1 97.88 84 GLN A N 1
ATOM 650 C CA . GLN A 1 84 ? -11.219 6.273 -3.043 1 97.88 84 GLN A CA 1
ATOM 651 C C . GLN A 1 84 ? -9.992 7.078 -2.623 1 97.88 84 GLN A C 1
ATOM 653 O O . GLN A 1 84 ? -8.961 7.047 -3.299 1 97.88 84 GLN A O 1
ATOM 658 N N . ILE A 1 85 ? -10.141 7.809 -1.55 1 98.69 85 ILE A N 1
ATOM 659 C CA . ILE A 1 85 ? -8.969 8.477 -0.984 1 98.69 85 ILE A CA 1
ATOM 660 C C . ILE A 1 85 ? -8.023 7.438 -0.395 1 98.69 85 ILE A C 1
ATOM 662 O O . ILE A 1 85 ? -8.445 6.539 0.332 1 98.69 85 ILE A O 1
ATOM 666 N N . LEU A 1 86 ? -6.758 7.535 -0.699 1 98.5 86 LEU A N 1
ATOM 667 C CA . LEU A 1 86 ? -5.742 6.543 -0.357 1 98.5 86 LEU A CA 1
ATOM 668 C C . LEU A 1 86 ? -4.977 6.957 0.894 1 98.5 86 LEU A C 1
ATOM 670 O O . LEU A 1 86 ? -4.465 6.105 1.625 1 98.5 86 LEU A O 1
ATOM 674 N N . GLY A 1 87 ? -4.852 8.25 1.077 1 98.31 87 GLY A N 1
ATOM 675 C CA . GLY A 1 87 ? -4.086 8.727 2.221 1 98.31 87 GLY A CA 1
ATOM 676 C C . GLY A 1 87 ? -4.125 10.234 2.381 1 98.31 87 GLY A C 1
ATOM 677 O O . GLY A 1 87 ? -4.543 10.953 1.468 1 98.31 87 GLY A O 1
ATOM 678 N N . PHE A 1 88 ? -3.803 10.656 3.625 1 98.56 88 PHE A N 1
ATOM 679 C CA . PHE A 1 88 ? -3.561 12.055 3.982 1 98.56 88 PHE A CA 1
ATOM 680 C C . PHE A 1 88 ? -2.109 12.258 4.398 1 98.56 88 PHE A C 1
ATOM 682 O O . PHE A 1 88 ? -1.633 11.633 5.344 1 98.56 88 PHE A O 1
ATOM 689 N N . TYR A 1 89 ? -1.486 13.094 3.703 1 98.31 89 TYR A N 1
ATOM 690 C CA . TYR A 1 89 ? -0.065 13.336 3.924 1 98.31 89 TYR A CA 1
ATOM 691 C C . TYR A 1 89 ? 0.155 14.648 4.668 1 98.31 89 TYR A C 1
ATOM 693 O O . TYR A 1 89 ? -0.292 15.703 4.223 1 98.31 89 TYR A O 1
ATOM 701 N N . LEU A 1 90 ? 0.82 14.531 5.758 1 97.44 90 LEU A N 1
ATOM 702 C CA . LEU A 1 90 ? 1.121 15.641 6.66 1 97.44 90 LEU A CA 1
ATOM 703 C C . LEU A 1 90 ? 2.586 16.047 6.547 1 97.44 90 LEU A C 1
ATOM 705 O O . LEU A 1 90 ? 3.369 15.383 5.863 1 97.44 90 LEU A O 1
ATOM 709 N N . PRO A 1 91 ? 2.955 17.172 7.164 1 96.31 91 PRO A N 1
ATOM 710 C CA . PRO A 1 91 ? 4.355 17.609 7.082 1 96.31 91 PRO A CA 1
ATOM 711 C C . PRO A 1 91 ? 5.336 16.484 7.445 1 96.31 91 PRO A C 1
ATOM 713 O O . PRO A 1 91 ? 5.16 15.82 8.469 1 96.31 91 PRO A O 1
ATOM 716 N N . GLY A 1 92 ? 6.297 16.281 6.57 1 95.12 92 GLY A N 1
ATOM 717 C CA . GLY A 1 92 ? 7.285 15.234 6.77 1 95.12 92 GLY A CA 1
ATOM 718 C C . GLY A 1 92 ? 7.027 14 5.918 1 95.12 92 GLY A C 1
ATOM 719 O O . GLY A 1 92 ? 7.934 13.203 5.688 1 95.12 92 GLY A O 1
ATOM 720 N N . ASP A 1 93 ? 5.832 13.852 5.434 1 96.62 93 ASP A N 1
ATOM 721 C CA . ASP A 1 93 ? 5.473 12.688 4.621 1 96.62 93 ASP A CA 1
ATOM 722 C C . ASP A 1 93 ? 5.934 12.875 3.176 1 96.62 93 ASP A C 1
ATOM 724 O O . ASP A 1 93 ? 5.934 13.992 2.654 1 96.62 93 ASP A O 1
ATOM 728 N N . LEU A 1 94 ? 6.23 11.789 2.539 1 97 94 LEU A N 1
ATOM 729 C CA . LEU A 1 94 ? 6.672 11.812 1.149 1 97 94 LEU A CA 1
ATOM 730 C C . LEU A 1 94 ? 5.566 11.312 0.221 1 97 94 LEU A C 1
ATOM 732 O O . LEU A 1 94 ? 4.77 10.453 0.6 1 97 94 LEU A O 1
ATOM 736 N N . LEU A 1 95 ? 5.574 11.836 -0.993 1 97.06 95 LEU A N 1
ATOM 737 C CA . LEU A 1 95 ? 4.641 11.438 -2.039 1 97.06 95 LEU A CA 1
ATOM 738 C C . LEU A 1 95 ? 5.379 11.125 -3.336 1 97.06 95 LEU A C 1
ATOM 740 O O . LEU A 1 95 ? 6.469 11.648 -3.578 1 97.06 95 LEU A O 1
ATOM 744 N N . GLY A 1 96 ? 4.711 10.297 -4.117 1 97.12 96 GLY A N 1
ATOM 745 C CA . GLY A 1 96 ? 5.211 10.055 -5.457 1 97.12 96 GLY A CA 1
ATOM 746 C C . GLY A 1 96 ? 5.617 8.609 -5.688 1 97.12 96 GLY A C 1
ATOM 747 O O . GLY A 1 96 ? 5.969 8.227 -6.805 1 97.12 96 GLY A O 1
ATOM 748 N N . PHE A 1 97 ? 5.547 7.809 -4.633 1 96.75 97 PHE A N 1
ATOM 749 C CA . PHE A 1 97 ? 5.969 6.418 -4.758 1 96.75 97 PHE A CA 1
ATOM 750 C C . PHE A 1 97 ? 5.043 5.652 -5.695 1 96.75 97 PHE A C 1
ATOM 752 O O . PHE A 1 97 ? 5.422 4.609 -6.234 1 96.75 97 PHE A O 1
ATOM 759 N N . ASP A 1 98 ? 3.838 6.145 -5.891 1 96.88 98 ASP A N 1
ATOM 760 C CA . ASP A 1 98 ? 2.838 5.48 -6.723 1 96.88 98 ASP A CA 1
ATOM 761 C C . ASP A 1 98 ? 3.309 5.375 -8.172 1 96.88 98 ASP A C 1
ATOM 763 O O . ASP A 1 98 ? 2.828 4.527 -8.93 1 96.88 98 ASP A O 1
ATOM 767 N N . ALA A 1 99 ? 4.227 6.195 -8.57 1 97.62 99 ALA A N 1
ATOM 768 C CA . ALA A 1 99 ? 4.629 6.293 -9.977 1 97.62 99 ALA A CA 1
ATOM 769 C C . ALA A 1 99 ? 5.867 5.441 -10.25 1 97.62 99 ALA A C 1
ATOM 771 O O . ALA A 1 99 ? 6.352 5.391 -11.383 1 97.62 99 ALA A O 1
ATOM 772 N N . PHE A 1 100 ? 6.332 4.785 -9.258 1 96.44 100 PHE A N 1
ATOM 773 C CA . PHE A 1 100 ? 7.621 4.113 -9.359 1 96.44 100 PHE A CA 1
ATOM 774 C C . PHE A 1 100 ? 7.57 2.994 -10.391 1 96.44 100 PHE A C 1
ATOM 776 O O . PHE A 1 100 ? 8.555 2.748 -11.094 1 96.44 100 PHE A O 1
ATOM 783 N N . ALA A 1 101 ? 6.465 2.35 -10.578 1 94.25 101 ALA A N 1
ATOM 784 C CA . ALA A 1 101 ? 6.406 1.149 -11.406 1 94.25 101 ALA A CA 1
ATOM 785 C C . ALA A 1 101 ? 6.582 1.495 -12.883 1 94.25 101 ALA A C 1
ATOM 787 O O . ALA A 1 101 ? 7.301 0.8 -13.609 1 94.25 101 ALA A O 1
ATOM 788 N N . ASN A 1 102 ? 5.98 2.6 -13.336 1 94 102 ASN A N 1
ATOM 789 C CA . ASN A 1 102 ? 5.957 2.889 -14.766 1 94 102 ASN A CA 1
ATOM 790 C C . ASN A 1 102 ? 6.309 4.348 -15.047 1 94 102 ASN A C 1
ATOM 792 O O . ASN A 1 102 ? 6.031 4.859 -16.141 1 94 102 ASN A O 1
ATOM 796 N N . ASN A 1 103 ? 6.766 5.016 -14.086 1 96.19 103 ASN A N 1
ATOM 797 C CA . ASN A 1 103 ? 7.176 6.41 -14.195 1 96.19 103 ASN A CA 1
ATOM 798 C C . ASN A 1 103 ? 5.992 7.316 -14.531 1 96.19 103 ASN A C 1
ATOM 800 O O . ASN A 1 103 ? 6.156 8.336 -15.203 1 96.19 103 ASN A O 1
ATOM 804 N N . ARG A 1 104 ? 4.824 6.879 -14.172 1 97.75 104 ARG A N 1
ATOM 805 C CA . ARG A 1 104 ? 3.586 7.645 -14.281 1 97.75 104 ARG A CA 1
ATOM 806 C C . ARG A 1 104 ? 2.744 7.504 -13.016 1 97.75 104 ARG A C 1
ATOM 808 O O . ARG A 1 104 ? 2.617 6.406 -12.469 1 97.75 104 ARG A O 1
ATOM 815 N N . HIS A 1 105 ? 2.25 8.633 -12.633 1 97.75 105 HIS A N 1
ATOM 816 C CA . HIS A 1 105 ? 1.422 8.594 -11.43 1 97.75 105 HIS A CA 1
ATOM 817 C C . HIS A 1 105 ? 0.156 7.773 -11.672 1 97.75 105 HIS A C 1
ATOM 819 O O . HIS A 1 105 ? -0.458 7.863 -12.734 1 97.75 105 HIS A O 1
ATOM 825 N N . THR A 1 106 ? -0.253 7.008 -10.711 1 96.38 106 THR A N 1
ATOM 826 C CA . THR A 1 106 ? -1.425 6.152 -10.844 1 96.38 106 THR A CA 1
ATOM 827 C C . THR A 1 106 ? -2.607 6.723 -10.062 1 96.38 106 THR A C 1
ATOM 829 O O . THR A 1 106 ? -3.711 6.18 -10.117 1 96.38 106 THR A O 1
ATOM 832 N N . CYS A 1 107 ? -2.422 7.75 -9.328 1 97.31 107 CYS A N 1
ATOM 833 C CA . CYS A 1 107 ? -3.449 8.43 -8.547 1 97.31 107 CYS A CA 1
ATOM 834 C C . CYS A 1 107 ? -3.256 9.938 -8.586 1 97.31 107 CYS A C 1
ATOM 836 O O . CYS A 1 107 ? -2.279 10.43 -9.156 1 97.31 107 CYS A O 1
ATOM 838 N N . ASP A 1 108 ? -4.234 10.648 -8.047 1 97.44 108 ASP A N 1
ATOM 839 C CA . ASP A 1 108 ? -4.145 12.102 -7.926 1 97.44 108 ASP A CA 1
ATOM 840 C C . ASP A 1 108 ? -3.613 12.5 -6.551 1 97.44 108 ASP A C 1
ATOM 842 O O . ASP A 1 108 ? -3.803 11.773 -5.57 1 97.44 108 ASP A O 1
ATOM 846 N N . ALA A 1 109 ? -2.941 13.586 -6.488 1 98.5 109 ALA A N 1
ATOM 847 C CA . ALA A 1 109 ? -2.562 14.258 -5.246 1 98.5 109 ALA A CA 1
ATOM 848 C C . ALA A 1 109 ? -3.057 15.703 -5.227 1 98.5 109 ALA A C 1
ATOM 850 O O . ALA A 1 109 ? -2.693 16.5 -6.098 1 98.5 109 ALA A O 1
ATOM 851 N N . GLN A 1 110 ? -3.838 16.016 -4.297 1 98.56 110 GLN A N 1
ATOM 852 C CA . GLN A 1 110 ? -4.492 17.328 -4.23 1 98.56 110 GLN A CA 1
ATOM 853 C C . GLN A 1 110 ? -4.285 17.969 -2.869 1 98.56 110 GLN A C 1
ATOM 855 O O . GLN A 1 110 ? -4.398 17.312 -1.834 1 98.56 110 GLN A O 1
ATOM 860 N N . ALA A 1 111 ? -4 19.266 -2.879 1 98.69 111 ALA A N 1
ATOM 861 C CA . ALA A 1 111 ? -3.795 20 -1.634 1 98.69 111 ALA A CA 1
ATOM 862 C C . ALA A 1 111 ? -5.105 20.172 -0.875 1 98.69 111 ALA A C 1
ATOM 864 O O . ALA A 1 111 ? -6.117 20.578 -1.452 1 98.69 111 ALA A O 1
ATOM 865 N N . LEU A 1 112 ? -5.098 19.875 0.394 1 98.19 112 LEU A N 1
ATOM 866 C CA . LEU A 1 112 ? -6.254 20.062 1.268 1 98.19 112 LEU A CA 1
ATOM 867 C C . LEU A 1 112 ? -6.297 21.484 1.813 1 98.19 112 LEU A C 1
ATOM 869 O O . LEU A 1 112 ? -7.363 21.969 2.203 1 98.19 112 LEU A O 1
ATOM 873 N N . ASP A 1 113 ? -5.129 22.109 1.912 1 95.88 113 ASP A N 1
ATOM 874 C CA . ASP A 1 113 ? -4.859 23.5 2.283 1 95.88 113 ASP A CA 1
ATOM 875 C C . ASP A 1 113 ? -3.719 24.078 1.452 1 95.88 113 ASP A C 1
ATOM 877 O O . ASP A 1 113 ? -3.166 23.391 0.584 1 95.88 113 ASP A O 1
ATOM 881 N N . ASP A 1 114 ? -3.529 25.391 1.71 1 97.38 114 ASP A N 1
ATOM 882 C CA . ASP A 1 114 ? -2.279 25.906 1.15 1 97.38 114 ASP A CA 1
ATOM 883 C C . ASP A 1 114 ? -1.086 25.094 1.646 1 97.38 114 ASP A C 1
ATOM 885 O O . ASP A 1 114 ? -0.913 24.906 2.852 1 97.38 114 ASP A O 1
ATOM 889 N N . THR A 1 115 ? -0.373 24.547 0.661 1 97.25 115 THR A N 1
ATOM 890 C CA . THR A 1 115 ? 0.632 23.547 1.002 1 97.25 115 THR A CA 1
ATOM 891 C C . THR A 1 115 ? 1.979 23.906 0.378 1 97.25 115 THR A C 1
ATOM 893 O O . THR A 1 115 ? 2.037 24.406 -0.748 1 97.25 115 THR A O 1
ATOM 896 N N . LEU A 1 116 ? 2.996 23.781 1.143 1 96.06 116 LEU A N 1
ATOM 897 C CA . LEU A 1 116 ? 4.371 23.844 0.669 1 96.06 116 LEU A CA 1
ATOM 898 C C . LEU A 1 116 ? 4.996 22.453 0.582 1 96.06 116 LEU A C 1
ATOM 900 O O . LEU A 1 116 ? 4.902 21.672 1.527 1 96.06 116 LEU A O 1
ATOM 904 N N . VAL A 1 117 ? 5.621 22.172 -0.583 1 96 117 VAL A N 1
ATOM 905 C CA . VAL A 1 117 ? 6.277 20.875 -0.731 1 96 117 VAL A CA 1
ATOM 906 C C . VAL A 1 117 ? 7.719 21.078 -1.199 1 96 117 VAL A C 1
ATOM 908 O O . VAL A 1 117 ? 8.008 22 -1.964 1 96 117 VAL A O 1
ATOM 911 N N . CYS A 1 118 ? 8.586 20.266 -0.646 1 95.31 118 CYS A N 1
ATOM 912 C CA . CYS A 1 118 ? 9.938 20.141 -1.195 1 95.31 118 CYS A CA 1
ATOM 913 C C . CYS A 1 118 ? 9.961 19.188 -2.377 1 95.31 118 CYS A C 1
ATOM 915 O O . CYS A 1 118 ? 9.398 18.094 -2.309 1 95.31 118 CYS A O 1
ATOM 917 N N . GLU A 1 119 ? 10.586 19.594 -3.379 1 95.25 119 GLU A N 1
ATOM 918 C CA . GLU A 1 119 ? 10.641 18.797 -4.602 1 95.25 119 GLU A CA 1
ATOM 919 C C . GLU A 1 119 ? 12.055 18.266 -4.844 1 95.25 119 GLU A C 1
ATOM 921 O O . GLU A 1 119 ? 13.023 19.016 -4.812 1 95.25 119 GLU A O 1
ATOM 926 N N . LEU A 1 120 ? 12.141 17.031 -5.031 1 94.81 120 LEU A N 1
ATOM 927 C CA . LEU A 1 120 ? 13.398 16.375 -5.398 1 94.81 120 LEU A CA 1
ATOM 928 C C . LEU A 1 120 ? 13.258 15.641 -6.723 1 94.81 120 LEU A C 1
ATOM 930 O O . LEU A 1 120 ? 12.516 14.656 -6.816 1 94.81 120 LEU A O 1
ATOM 934 N N . ASN A 1 121 ? 13.969 16.078 -7.691 1 94.62 121 ASN A N 1
ATOM 935 C CA . ASN A 1 121 ? 13.922 15.461 -9.008 1 94.62 121 ASN A CA 1
ATOM 936 C C . ASN A 1 121 ? 14.352 13.992 -8.945 1 94.62 121 ASN A C 1
ATOM 938 O O . ASN A 1 121 ? 15.273 13.648 -8.211 1 94.62 121 ASN A O 1
ATOM 942 N N . MET A 1 122 ? 13.742 13.18 -9.867 1 94.38 122 MET A N 1
ATOM 943 C CA . MET A 1 122 ? 13.961 11.742 -9.812 1 94.38 122 MET A CA 1
ATOM 944 C C . MET A 1 122 ? 15.414 11.391 -10.125 1 94.38 122 MET A C 1
ATOM 946 O O . MET A 1 122 ? 15.969 10.461 -9.547 1 94.38 122 MET A O 1
ATOM 950 N N . ASP A 1 123 ? 16.016 12.094 -11.023 1 93.75 123 ASP A N 1
ATOM 951 C CA . ASP A 1 123 ? 17.406 11.828 -11.367 1 93.75 123 ASP A CA 1
ATOM 952 C C . ASP A 1 123 ? 18.328 12.07 -10.164 1 93.75 123 ASP A C 1
ATOM 954 O O . ASP A 1 123 ? 19.188 11.242 -9.852 1 93.75 123 ASP A O 1
ATOM 958 N N . SER A 1 124 ? 18.125 13.211 -9.516 1 94.5 124 SER A N 1
ATOM 959 C CA . SER A 1 124 ? 18.906 13.531 -8.32 1 94.5 124 SER A CA 1
ATOM 960 C C . SER A 1 124 ? 18.641 12.539 -7.199 1 94.5 124 SER A C 1
ATOM 962 O O . SER A 1 124 ? 19.562 12.125 -6.488 1 94.5 124 SER A O 1
ATOM 964 N N . PHE A 1 125 ? 17.422 12.195 -7.051 1 94.5 125 PHE A N 1
ATOM 965 C CA . PHE A 1 125 ? 17 11.234 -6.031 1 94.5 125 PHE A CA 1
ATOM 966 C C . PHE A 1 125 ? 17.719 9.898 -6.227 1 94.5 125 PHE A C 1
ATOM 968 O O . PHE A 1 125 ? 18.312 9.367 -5.285 1 94.5 125 PHE A O 1
ATOM 975 N N . GLN A 1 126 ? 17.703 9.398 -7.445 1 93.31 126 GLN A N 1
ATOM 976 C CA . GLN A 1 126 ? 18.344 8.141 -7.77 1 93.31 126 GLN A CA 1
ATOM 977 C C . GLN A 1 126 ? 19.859 8.227 -7.555 1 93.31 126 GLN A C 1
ATOM 979 O O . GLN A 1 126 ? 20.484 7.285 -7.055 1 93.31 126 GLN A O 1
ATOM 984 N N . GLU A 1 127 ? 20.391 9.312 -7.91 1 94.75 127 GLU A N 1
ATOM 985 C CA . GLU A 1 127 ? 2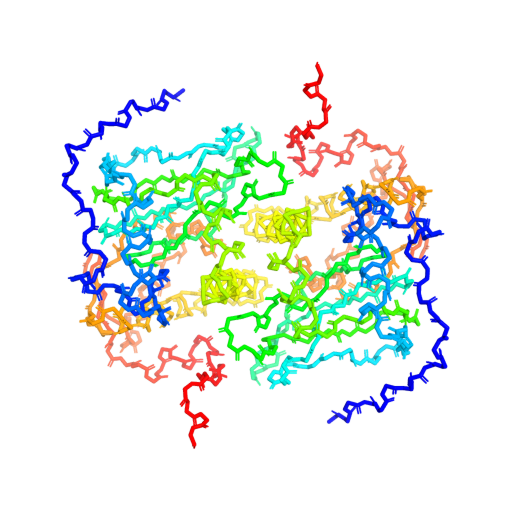1.828 9.508 -7.73 1 94.75 127 GLU A CA 1
ATOM 986 C C . GLU A 1 127 ? 22.203 9.477 -6.254 1 94.75 127 GLU A C 1
ATOM 988 O O . GLU A 1 127 ? 23.172 8.82 -5.867 1 94.75 127 GLU A O 1
ATOM 993 N N . LEU A 1 128 ? 21.453 10.195 -5.48 1 95.44 128 LEU A N 1
ATOM 994 C CA . LEU A 1 128 ? 21.719 10.227 -4.051 1 95.44 128 LEU A CA 1
ATOM 995 C C . LEU A 1 128 ? 21.578 8.836 -3.438 1 95.44 128 LEU A C 1
ATOM 997 O O . LEU A 1 128 ? 22.391 8.43 -2.613 1 95.44 128 LEU A O 1
ATOM 1001 N N . CYS A 1 129 ? 20.562 8.094 -3.844 1 95 129 CYS A N 1
ATOM 1002 C CA . CYS A 1 129 ? 20.344 6.746 -3.336 1 95 129 CYS A CA 1
ATOM 1003 C C . CYS A 1 129 ? 21.484 5.816 -3.758 1 95 129 CYS A C 1
ATOM 1005 O O . CYS A 1 129 ? 21.797 4.859 -3.051 1 95 129 CYS A O 1
ATOM 1007 N N . GLY A 1 130 ? 22 6.039 -4.898 1 94.94 130 GLY A N 1
ATOM 1008 C CA . GLY A 1 130 ? 23.141 5.254 -5.352 1 94.94 130 GLY A CA 1
ATOM 1009 C C . GLY A 1 130 ? 24.406 5.551 -4.578 1 94.94 130 GLY A C 1
ATOM 1010 O O . GLY A 1 130 ? 25.156 4.637 -4.23 1 94.94 130 GLY A O 1
ATOM 1011 N N . LYS A 1 131 ? 24.609 6.77 -4.25 1 94.69 131 LYS A N 1
ATOM 1012 C CA . LYS A 1 131 ? 25.859 7.234 -3.652 1 94.69 131 LYS A CA 1
ATOM 1013 C C . LYS A 1 131 ? 25.844 7.039 -2.139 1 94.69 131 LYS A C 1
ATOM 1015 O O . LYS A 1 131 ? 26.891 6.777 -1.534 1 94.69 131 LYS A O 1
ATOM 1020 N N . LEU A 1 132 ? 24.703 7.238 -1.566 1 95.69 132 LEU A N 1
ATOM 1021 C CA . LEU A 1 132 ? 24.625 7.297 -0.111 1 95.69 132 LEU A CA 1
ATOM 1022 C C . LEU A 1 132 ? 23.797 6.141 0.433 1 95.69 132 LEU A C 1
ATOM 1024 O O . LEU A 1 132 ? 22.578 6.094 0.23 1 95.69 132 LEU A O 1
ATOM 1028 N N . SER A 1 133 ? 24.422 5.258 1.186 1 94.75 133 SER A N 1
ATOM 1029 C CA . SER A 1 133 ? 23.703 4.148 1.807 1 94.75 133 SER A CA 1
ATOM 1030 C C . SER A 1 133 ? 22.672 4.656 2.801 1 94.75 133 SER A C 1
ATOM 1032 O O . SER A 1 133 ? 21.594 4.066 2.939 1 94.75 133 SER A O 1
ATOM 1034 N N . SER A 1 134 ? 23 5.734 3.469 1 95 134 SER A N 1
ATOM 1035 C CA . SER A 1 134 ? 22.062 6.332 4.414 1 95 134 SER A CA 1
ATOM 1036 C C . SER A 1 134 ? 20.781 6.801 3.711 1 95 134 SER A C 1
ATOM 1038 O O . SER A 1 134 ? 19.688 6.613 4.227 1 95 134 SER A O 1
ATOM 1040 N N . MET A 1 135 ? 20.938 7.324 2.547 1 94.19 135 MET A N 1
ATOM 1041 C CA . MET A 1 135 ? 19.781 7.777 1.771 1 94.19 135 MET A CA 1
ATOM 1042 C C . MET A 1 135 ? 18.922 6.598 1.329 1 94.19 135 MET A C 1
ATOM 1044 O O . MET A 1 135 ? 17.688 6.664 1.387 1 94.19 135 MET A O 1
ATOM 1048 N N . ARG A 1 136 ? 19.547 5.535 0.907 1 94.06 136 ARG A N 1
ATOM 1049 C CA . ARG A 1 136 ? 18.812 4.332 0.541 1 94.06 136 ARG A CA 1
ATOM 1050 C C . ARG A 1 136 ? 18.016 3.793 1.728 1 94.06 136 ARG A C 1
ATOM 1052 O O . ARG A 1 136 ? 16.859 3.428 1.586 1 94.06 136 ARG A O 1
ATOM 1059 N N . GLY A 1 137 ? 18.656 3.779 2.844 1 93.75 137 GLY A N 1
ATOM 1060 C CA . GLY A 1 137 ? 17.984 3.346 4.055 1 93.75 137 GLY A CA 1
ATOM 1061 C C . GLY A 1 137 ? 16.766 4.195 4.395 1 93.75 137 GLY A C 1
ATOM 1062 O O . GLY A 1 137 ? 15.711 3.67 4.746 1 93.75 137 GLY A O 1
ATOM 1063 N N . GLN A 1 138 ? 16.906 5.461 4.246 1 93.75 138 GLN A N 1
ATOM 1064 C CA . GLN A 1 138 ? 15.812 6.363 4.566 1 93.75 138 GLN A CA 1
ATOM 1065 C C . GLN A 1 138 ? 14.68 6.223 3.555 1 93.75 138 GLN A C 1
ATOM 1067 O O . GLN A 1 138 ? 13.5 6.289 3.922 1 93.75 138 GLN A O 1
ATOM 1072 N N . MET A 1 139 ? 15.055 6.047 2.336 1 93.62 139 MET A N 1
ATOM 1073 C CA . MET A 1 139 ? 14.039 5.797 1.318 1 93.62 139 MET A CA 1
ATOM 1074 C C . MET A 1 139 ? 13.234 4.539 1.643 1 93.62 139 MET A C 1
ATOM 1076 O O . MET A 1 139 ? 12.008 4.547 1.593 1 93.62 139 MET A O 1
ATOM 1080 N N . MET A 1 140 ? 13.914 3.514 1.981 1 94.44 140 MET A N 1
ATOM 1081 C CA . MET A 1 140 ? 13.25 2.264 2.334 1 94.44 140 MET A CA 1
ATOM 1082 C C . MET A 1 140 ? 12.344 2.455 3.549 1 94.44 140 MET A C 1
ATOM 1084 O O . MET A 1 140 ? 11.227 1.942 3.58 1 94.44 140 MET A O 1
ATOM 1088 N N . ARG A 1 141 ? 12.844 3.186 4.477 1 95.5 141 ARG A N 1
ATOM 1089 C CA . ARG A 1 141 ? 12.047 3.473 5.664 1 95.5 141 ARG A CA 1
ATOM 1090 C C . ARG A 1 141 ? 10.75 4.18 5.289 1 95.5 141 ARG A C 1
ATOM 1092 O O . ARG A 1 141 ? 9.68 3.828 5.785 1 95.5 141 ARG A O 1
ATOM 1099 N N . GLN A 1 142 ? 10.852 5.176 4.438 1 95.69 142 GLN A N 1
ATOM 1100 C CA . GLN A 1 142 ? 9.688 5.949 4.023 1 95.69 142 GLN A CA 1
ATOM 1101 C C . GLN A 1 142 ? 8.711 5.086 3.234 1 95.69 142 GLN A C 1
ATOM 1103 O O . GLN A 1 142 ? 7.496 5.18 3.426 1 95.69 142 GLN A O 1
ATOM 1108 N N . ILE A 1 143 ? 9.211 4.277 2.385 1 96.56 143 ILE A N 1
ATOM 1109 C CA . ILE A 1 143 ? 8.375 3.354 1.622 1 96.56 143 ILE A CA 1
ATOM 1110 C C . ILE A 1 143 ? 7.672 2.387 2.572 1 96.56 143 ILE A C 1
ATOM 1112 O O . ILE A 1 143 ? 6.465 2.17 2.465 1 96.56 143 ILE A O 1
ATOM 1116 N N . GLY A 1 144 ? 8.445 1.821 3.477 1 96.44 144 GLY A N 1
ATOM 1117 C CA . GLY A 1 144 ? 7.875 0.92 4.465 1 96.44 144 GLY A CA 1
ATOM 1118 C C . GLY A 1 144 ? 6.766 1.558 5.281 1 96.44 144 GLY A C 1
ATOM 1119 O O . GLY A 1 144 ? 5.746 0.923 5.551 1 96.44 144 GLY A O 1
ATOM 1120 N N . ALA A 1 145 ? 6.961 2.785 5.664 1 95 145 ALA A N 1
ATOM 1121 C CA . ALA A 1 145 ? 5.945 3.514 6.426 1 95 145 ALA A CA 1
ATOM 1122 C C . ALA A 1 145 ? 4.664 3.68 5.613 1 95 145 ALA A C 1
ATOM 1124 O O . ALA A 1 145 ? 3.562 3.539 6.148 1 95 145 ALA A O 1
ATOM 1125 N N . GLU A 1 146 ? 4.84 4.004 4.359 1 95.31 146 GLU A N 1
ATOM 1126 C CA . GLU A 1 146 ? 3.68 4.133 3.482 1 95.31 146 GLU A CA 1
ATOM 1127 C C . GLU A 1 146 ? 2.928 2.809 3.367 1 95.31 146 GLU A C 1
ATOM 1129 O O . GLU A 1 146 ? 1.702 2.773 3.484 1 95.31 146 GLU A O 1
ATOM 1134 N N . ILE A 1 147 ? 3.611 1.774 3.168 1 96.62 147 ILE A N 1
ATOM 1135 C CA . ILE A 1 147 ? 3.025 0.446 3.025 1 96.62 147 ILE A CA 1
ATOM 1136 C C . ILE A 1 147 ? 2.295 0.066 4.312 1 96.62 147 ILE A C 1
ATOM 1138 O O . ILE A 1 147 ? 1.173 -0.446 4.266 1 96.62 147 ILE A O 1
ATOM 1142 N N . GLU A 1 148 ? 2.922 0.317 5.402 1 95.44 148 GLU A N 1
ATOM 1143 C CA . GLU A 1 148 ? 2.295 0.02 6.688 1 95.44 148 GLU A CA 1
ATOM 1144 C C . GLU A 1 148 ? 0.98 0.778 6.848 1 95.44 148 GLU A C 1
ATOM 1146 O O . GLU A 1 148 ? -0.013 0.218 7.316 1 95.44 148 GLU A O 1
ATOM 1151 N N . ARG A 1 149 ? 0.98 1.994 6.535 1 95.19 149 ARG A N 1
ATOM 1152 C CA . ARG A 1 149 ? -0.24 2.789 6.625 1 95.19 149 ARG A CA 1
ATOM 1153 C C . ARG A 1 149 ? -1.327 2.23 5.711 1 95.19 149 ARG A C 1
ATOM 1155 O O . ARG A 1 149 ? -2.494 2.156 6.102 1 95.19 149 ARG A O 1
ATOM 1162 N N . GLU A 1 150 ? -0.952 1.874 4.516 1 97.12 150 GLU A N 1
ATOM 1163 C CA . GLU A 1 150 ? -1.918 1.313 3.578 1 97.12 150 GLU A CA 1
ATOM 1164 C C . GLU A 1 150 ? -2.451 -0.028 4.07 1 97.12 150 GLU A C 1
ATOM 1166 O O . GLU A 1 150 ? -3.635 -0.332 3.902 1 97.12 150 GLU A O 1
ATOM 1171 N N . HIS A 1 151 ? -1.562 -0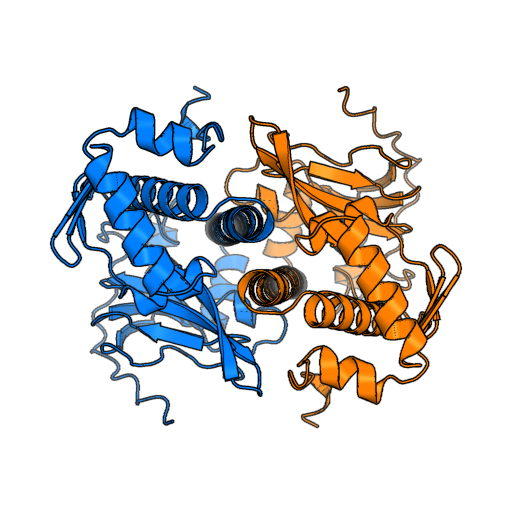.842 4.672 1 97.19 151 HIS A N 1
ATOM 1172 C CA . HIS A 1 151 ? -2.002 -2.107 5.254 1 97.19 151 HIS A CA 1
ATOM 1173 C C . HIS A 1 151 ? -3.057 -1.882 6.332 1 97.19 151 HIS A C 1
ATOM 1175 O O . HIS A 1 151 ? -4.07 -2.584 6.371 1 97.19 151 HIS A O 1
ATOM 1181 N N . MET A 1 152 ? -2.838 -0.937 7.141 1 95.44 152 MET A N 1
ATOM 1182 C CA . MET A 1 152 ? -3.803 -0.643 8.195 1 95.44 152 MET A CA 1
ATOM 1183 C C . MET A 1 152 ? -5.133 -0.185 7.605 1 95.44 152 MET A C 1
ATOM 1185 O O . MET A 1 152 ? -6.199 -0.542 8.117 1 95.44 152 MET A O 1
ATOM 1189 N N . LEU A 1 153 ? -5.059 0.591 6.598 1 97.81 153 LEU A N 1
ATOM 1190 C CA . LEU A 1 153 ? -6.293 1.036 5.961 1 97.81 153 LEU A CA 1
ATOM 1191 C C . LEU A 1 153 ? -7.039 -0.139 5.34 1 97.81 153 LEU A C 1
ATOM 1193 O O . LEU A 1 153 ? -8.266 -0.201 5.395 1 97.81 153 LEU A O 1
ATOM 1197 N N . LEU A 1 154 ? -6.301 -1.044 4.727 1 98.25 154 LEU A N 1
ATOM 1198 C CA . LEU A 1 154 ? -6.93 -2.244 4.184 1 98.25 154 LEU A CA 1
ATOM 1199 C C . LEU A 1 154 ? -7.676 -3.008 5.273 1 98.25 154 LEU A C 1
ATOM 1201 O O . LEU A 1 154 ? -8.812 -3.43 5.074 1 98.25 154 LEU A O 1
ATOM 1205 N N . LEU A 1 155 ? -7.008 -3.162 6.395 1 97.06 155 LEU A N 1
ATOM 1206 C CA . LEU A 1 155 ? -7.652 -3.812 7.531 1 97.06 155 LEU A CA 1
ATOM 1207 C C . LEU A 1 155 ? -8.898 -3.047 7.961 1 97.06 155 LEU A C 1
ATOM 1209 O O . LEU A 1 155 ? -9.945 -3.646 8.211 1 97.06 155 LEU A O 1
ATOM 1213 N N . THR A 1 156 ? -8.781 -1.779 8.047 1 96.5 156 THR A N 1
ATOM 1214 C CA . THR A 1 156 ? -9.859 -0.894 8.461 1 96.5 156 THR A CA 1
ATOM 1215 C C . THR A 1 156 ? -11.07 -1.05 7.535 1 96.5 156 THR A C 1
ATOM 1217 O O . THR A 1 156 ? -12.18 -1.307 8 1 96.5 156 THR A O 1
ATOM 1220 N N . LEU A 1 157 ? -10.867 -0.996 6.25 1 97.31 157 LEU A N 1
ATOM 1221 C CA . LEU A 1 157 ? -11.938 -1.048 5.258 1 97.31 157 LEU A CA 1
ATOM 1222 C C . LEU A 1 157 ? -12.492 -2.461 5.137 1 97.31 157 LEU A C 1
ATOM 1224 O O . LEU A 1 157 ? -13.695 -2.643 4.898 1 97.31 157 LEU A O 1
ATOM 1228 N N . GLY A 1 158 ? -11.617 -3.379 5.301 1 96.69 158 GLY A N 1
ATOM 1229 C CA . GLY A 1 158 ? -11.992 -4.75 5.004 1 96.69 158 GLY A CA 1
ATOM 1230 C C . GLY A 1 158 ? -12.703 -5.438 6.156 1 96.69 158 GLY A C 1
ATOM 1231 O O . GLY A 1 158 ? -13.508 -6.348 5.949 1 96.69 158 GLY A O 1
ATOM 1232 N N . GLN A 1 159 ? -12.461 -4.98 7.441 1 95.56 159 GLN A N 1
ATOM 1233 C CA . GLN A 1 159 ? -12.875 -5.855 8.531 1 95.56 159 GLN A CA 1
ATOM 1234 C C . GLN A 1 159 ? -13.57 -5.066 9.633 1 95.56 159 GLN A C 1
ATOM 1236 O O . GLN A 1 159 ? -14.359 -5.629 10.406 1 95.56 159 GLN A O 1
ATOM 1241 N N . MET A 1 160 ? -13.367 -3.846 9.742 1 93.62 160 MET A N 1
ATOM 1242 C CA . MET A 1 160 ? -13.805 -3.113 10.922 1 93.62 160 MET A CA 1
ATOM 1243 C C . MET A 1 160 ? -15.211 -2.543 10.719 1 93.62 160 MET A C 1
ATOM 1245 O O . MET A 1 160 ? -15.594 -2.225 9.594 1 93.62 160 MET A O 1
ATOM 1249 N N . ARG A 1 161 ? -15.844 -2.383 11.852 1 93.06 161 ARG A N 1
ATOM 1250 C CA . ARG A 1 161 ? -17.094 -1.645 11.867 1 93.06 161 ARG A CA 1
ATOM 1251 C C . ARG A 1 161 ? -16.859 -0.143 11.75 1 93.06 161 ARG A C 1
ATOM 1253 O O . ARG A 1 161 ? -15.773 0.341 12.086 1 93.06 161 ARG A O 1
ATOM 1260 N N . THR A 1 162 ? -17.859 0.555 11.391 1 94.06 162 THR A N 1
ATOM 1261 C CA . THR A 1 162 ? -17.734 1.97 11.055 1 94.06 162 THR A CA 1
ATOM 1262 C C . THR A 1 162 ? -17.156 2.752 12.234 1 94.06 162 THR A C 1
ATOM 1264 O O . THR A 1 162 ? -16.281 3.605 12.047 1 94.06 162 THR A O 1
ATOM 1267 N N . GLU A 1 163 ? -17.625 2.461 13.438 1 93.5 163 GLU A N 1
ATOM 1268 C CA . GLU A 1 163 ? -17.141 3.189 14.602 1 93.5 163 GLU A CA 1
ATOM 1269 C C . GLU A 1 163 ? -15.664 2.885 14.859 1 93.5 163 GLU A C 1
ATOM 1271 O O . GLU A 1 163 ? -14.898 3.773 15.25 1 93.5 163 GLU A O 1
ATOM 1276 N N . GLU A 1 164 ? -15.305 1.635 14.672 1 94.62 164 GLU A N 1
ATOM 1277 C CA . GLU A 1 164 ? -13.922 1.215 14.844 1 94.62 164 GLU A CA 1
ATOM 1278 C C . GLU A 1 164 ? -13.008 1.888 13.828 1 94.62 164 GLU A C 1
ATOM 1280 O O . GLU A 1 164 ? -11.867 2.23 14.141 1 94.62 164 GLU A O 1
ATOM 1285 N N . ARG A 1 165 ? -13.539 2.08 12.602 1 96.88 165 ARG A N 1
ATOM 1286 C CA . ARG A 1 165 ? -12.773 2.74 11.547 1 96.88 165 ARG A CA 1
ATOM 1287 C C . ARG A 1 165 ? -12.422 4.172 11.945 1 96.88 165 ARG A C 1
ATOM 1289 O O . ARG A 1 165 ? -11.266 4.586 11.828 1 96.88 165 ARG A O 1
ATOM 1296 N N . LEU A 1 166 ? -13.414 4.875 12.461 1 98.06 166 LEU A N 1
ATOM 1297 C CA . LEU A 1 166 ? -13.18 6.258 12.875 1 98.06 166 LEU A CA 1
ATOM 1298 C C . LEU A 1 166 ? -12.219 6.32 14.047 1 98.06 166 LEU A C 1
ATOM 1300 O O . LEU A 1 166 ? -11.297 7.145 14.062 1 98.06 166 LEU A O 1
ATOM 1304 N N . ALA A 1 167 ? -12.398 5.43 15.008 1 97.44 167 ALA A N 1
ATOM 1305 C CA . ALA A 1 167 ? -11.523 5.398 16.172 1 97.44 167 ALA A CA 1
ATOM 1306 C C . ALA A 1 167 ? -10.078 5.105 15.773 1 97.44 167 ALA A C 1
ATOM 1308 O O . ALA A 1 167 ? -9.141 5.73 16.281 1 97.44 167 ALA A O 1
ATOM 1309 N N . THR A 1 168 ? -9.93 4.168 14.875 1 96.31 168 THR A N 1
ATOM 1310 C CA . THR A 1 168 ? -8.602 3.812 14.383 1 96.31 168 THR A CA 1
ATOM 1311 C C . THR A 1 168 ? -7.949 5 13.688 1 96.31 168 THR A C 1
ATOM 1313 O O . THR A 1 168 ? -6.77 5.285 13.906 1 96.31 168 THR A O 1
ATOM 1316 N N . PHE A 1 169 ? -8.734 5.695 12.93 1 97.69 169 PHE A N 1
ATOM 1317 C CA . PHE A 1 169 ? -8.227 6.867 12.227 1 97.69 169 PHE A CA 1
ATOM 1318 C C . PHE A 1 169 ? -7.777 7.938 13.219 1 97.69 169 PHE A C 1
ATOM 1320 O O . PHE A 1 169 ? -6.668 8.461 13.109 1 97.69 169 PHE A O 1
ATOM 1327 N N . LEU A 1 170 ? -8.609 8.227 14.148 1 98.06 170 LEU A N 1
ATOM 1328 C CA . LEU A 1 170 ? -8.312 9.281 15.109 1 98.06 170 LEU A CA 1
ATOM 1329 C C . LEU A 1 170 ? -7.102 8.93 15.961 1 98.06 170 LEU A C 1
ATOM 1331 O O . LEU A 1 170 ? -6.258 9.781 16.234 1 98.06 170 LEU A O 1
ATOM 1335 N N . SER A 1 171 ? -7.07 7.691 16.359 1 97 171 SER A N 1
ATOM 1336 C CA . SER A 1 171 ? -5.922 7.23 17.125 1 97 171 SER A CA 1
ATOM 1337 C C . SER A 1 171 ? -4.625 7.371 16.328 1 97 171 SER A C 1
ATOM 1339 O O . SER A 1 171 ? -3.611 7.828 16.859 1 97 171 SER A O 1
ATOM 1341 N N . SER A 1 172 ? -4.684 6.984 15.102 1 96.31 172 SER A N 1
ATOM 1342 C CA . SER A 1 172 ? -3.518 7.094 14.227 1 96.31 172 SER A CA 1
ATOM 1343 C C . SER A 1 172 ? -3.109 8.555 14.039 1 96.31 172 SER A C 1
ATOM 1345 O O . SER A 1 172 ? -1.924 8.883 14.094 1 96.31 172 SER A O 1
ATOM 1347 N N . LEU A 1 173 ? -4.082 9.406 13.812 1 97.31 173 LEU A N 1
ATOM 1348 C CA . LEU A 1 173 ? -3.797 10.82 13.617 1 97.31 173 LEU A CA 1
ATOM 1349 C C . LEU A 1 173 ? -3.184 11.43 14.883 1 97.31 173 LEU A C 1
ATOM 1351 O O . LEU A 1 173 ? -2.271 12.25 14.797 1 97.31 173 LEU A O 1
ATOM 1355 N N . SER A 1 174 ? -3.686 11.031 15.984 1 97.69 174 SER A N 1
ATOM 1356 C CA . SER A 1 174 ? -3.133 11.461 17.266 1 97.69 174 SER A CA 1
ATOM 1357 C C . SER A 1 174 ? -1.646 11.141 17.359 1 97.69 174 SER A C 1
ATOM 1359 O O . SER A 1 174 ? -0.836 12.008 17.688 1 97.69 174 SER A O 1
ATOM 1361 N N . GLU A 1 175 ? -1.315 9.961 17.031 1 96.06 175 GLU A N 1
ATOM 1362 C CA . GLU A 1 175 ? 0.076 9.516 17.094 1 96.06 175 GLU A CA 1
ATOM 1363 C C . GLU A 1 175 ? 0.94 10.273 16.078 1 96.06 175 GLU A C 1
ATOM 1365 O O . GLU A 1 175 ? 2.066 10.664 16.406 1 96.06 175 GLU A O 1
ATOM 1370 N N . ARG A 1 176 ? 0.451 10.461 14.922 1 96.06 176 ARG A N 1
ATOM 1371 C CA . ARG A 1 176 ? 1.186 11.188 13.891 1 96.06 176 ARG A CA 1
ATOM 1372 C C . ARG A 1 176 ? 1.437 12.633 14.305 1 96.06 176 ARG A C 1
ATOM 1374 O O . ARG A 1 176 ? 2.502 13.188 14.031 1 96.06 176 ARG A O 1
ATOM 1381 N N . ASN A 1 177 ? 0.45 13.219 14.938 1 96.88 177 ASN A N 1
ATOM 1382 C CA . ASN A 1 177 ? 0.635 14.57 15.453 1 96.88 177 ASN A CA 1
ATOM 1383 C C . ASN A 1 177 ? 1.72 14.609 16.531 1 96.88 177 ASN A C 1
ATOM 1385 O O . ASN A 1 177 ? 2.592 15.484 16.5 1 96.88 177 ASN A O 1
ATOM 1389 N N . LYS A 1 178 ? 1.656 13.68 17.375 1 96.81 178 LYS A N 1
ATOM 1390 C CA . LYS A 1 178 ? 2.648 13.609 18.453 1 96.81 178 LYS A CA 1
ATOM 1391 C C . LYS A 1 178 ? 4.062 13.531 17.875 1 96.81 178 LYS A C 1
ATOM 1393 O O . LYS A 1 178 ? 4.969 14.219 18.359 1 96.81 178 LYS A O 1
ATOM 1398 N N . GLU A 1 179 ? 4.238 12.758 16.875 1 94.38 179 GLU A N 1
ATOM 1399 C CA . GLU A 1 179 ? 5.539 12.578 16.25 1 94.38 179 GLU A CA 1
ATOM 1400 C C . GLU A 1 179 ? 6.055 13.898 15.672 1 94.38 179 GLU A C 1
ATOM 1402 O O . GLU A 1 179 ? 7.266 14.094 15.539 1 94.38 179 GLU A O 1
ATOM 1407 N N . ARG A 1 180 ? 5.172 14.805 15.375 1 94.62 180 ARG A N 1
ATOM 1408 C CA . ARG A 1 180 ? 5.523 16.078 14.742 1 94.62 180 ARG A CA 1
ATOM 1409 C C . ARG A 1 180 ? 5.559 17.203 15.758 1 94.62 180 ARG A C 1
ATOM 1411 O O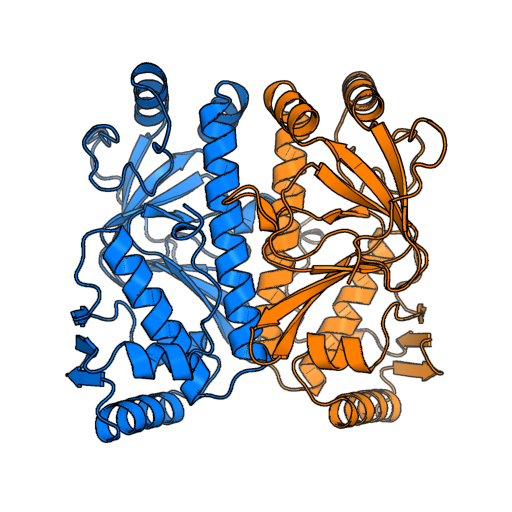 . ARG A 1 180 ? 5.742 18.375 15.398 1 94.62 180 ARG A O 1
ATOM 1418 N N . GLY A 1 181 ? 5.348 16.844 17.016 1 94 181 GLY A N 1
ATOM 1419 C CA . GLY A 1 181 ? 5.418 17.828 18.094 1 94 181 GLY A CA 1
ATOM 1420 C C . GLY A 1 181 ? 4.121 18.594 18.281 1 94 181 GLY A C 1
ATOM 1421 O O . GLY A 1 181 ? 4.102 19.625 18.953 1 94 181 GLY A O 1
ATOM 1422 N N . PHE A 1 182 ? 3.105 18.094 17.672 1 94.88 182 PHE A N 1
ATOM 1423 C CA . PHE A 1 182 ? 1.8 18.719 17.844 1 94.88 182 PHE A CA 1
ATOM 1424 C C . PHE A 1 182 ? 1.01 18.016 18.938 1 94.88 182 PHE A C 1
ATOM 1426 O O . PHE A 1 182 ? 1.443 16.984 19.469 1 94.88 182 PHE A O 1
ATOM 1433 N N . SER A 1 183 ? -0.046 18.672 19.328 1 97.5 183 SER A N 1
ATOM 1434 C CA . SER A 1 183 ? -0.893 18.078 20.344 1 97.5 183 SER A CA 1
ATOM 1435 C C . SER A 1 183 ? -1.479 16.75 19.859 1 97.5 183 SER A C 1
ATOM 1437 O O . SER A 1 183 ? -1.987 16.656 18.734 1 97.5 183 SER A O 1
ATOM 1439 N N . CYS A 1 184 ? -1.378 15.758 20.703 1 97.31 184 CYS A N 1
ATOM 1440 C CA . CYS A 1 184 ? -1.933 14.453 20.359 1 97.31 184 CYS A CA 1
ATOM 1441 C C . CYS A 1 184 ? -3.363 14.32 20.875 1 97.31 184 CYS A C 1
ATOM 1443 O O . CYS A 1 184 ? -4.035 13.328 20.594 1 97.31 184 CYS A O 1
ATOM 1445 N N . THR A 1 185 ? -3.842 15.297 21.578 1 98.31 185 THR A N 1
ATOM 1446 C CA . THR A 1 185 ? -5.164 15.148 22.188 1 98.31 185 THR A CA 1
ATOM 1447 C C . THR A 1 185 ? -6.113 16.234 21.656 1 98.31 185 THR A C 1
ATOM 1449 O O . THR A 1 185 ? -7.324 16.141 21.859 1 98.31 185 THR A O 1
ATOM 1452 N N . GLU A 1 186 ? -5.59 17.219 21.078 1 98.5 186 GLU A N 1
ATOM 1453 C CA . GLU A 1 186 ? -6.395 18.297 20.516 1 98.5 186 GLU A CA 1
ATOM 1454 C C . GLU A 1 186 ? -5.824 18.797 19.203 1 98.5 186 GLU A C 1
ATOM 1456 O O . GLU A 1 186 ? -4.727 19.359 19.156 1 98.5 186 GLU A O 1
ATOM 1461 N N . PHE A 1 187 ? -6.582 18.594 18.156 1 98.06 187 PHE A N 1
ATOM 1462 C CA . PHE A 1 187 ? -6.062 18.953 16.844 1 98.06 187 PHE A CA 1
ATOM 1463 C C . PHE A 1 187 ? -7.203 19.156 15.852 1 98.06 187 PHE A C 1
ATOM 1465 O O . PHE A 1 187 ? -8.305 18.625 16.047 1 98.06 187 PHE A O 1
ATOM 1472 N N . ASN A 1 188 ? -6.906 19.922 14.766 1 97.19 188 ASN A N 1
ATOM 1473 C CA . ASN A 1 188 ? -7.848 20.109 13.664 1 97.19 188 ASN A CA 1
ATOM 1474 C C . ASN A 1 188 ? -7.68 19.031 12.602 1 97.19 188 ASN A C 1
ATOM 1476 O O . ASN A 1 188 ? -6.555 18.672 12.25 1 97.19 188 ASN A O 1
ATOM 1480 N N . LEU A 1 189 ? -8.75 18.531 12.133 1 97.56 189 LEU A N 1
ATOM 1481 C CA . LEU A 1 189 ? -8.703 17.672 10.961 1 97.56 189 LEU A CA 1
ATOM 1482 C C . LEU A 1 189 ? -8.359 18.469 9.703 1 97.56 189 LEU A C 1
ATOM 1484 O O . LEU A 1 189 ? -9 19.469 9.414 1 97.56 189 LEU A O 1
ATOM 1488 N N . PRO A 1 190 ? -7.352 18 8.992 1 95.75 190 PRO A N 1
ATOM 1489 C CA . PRO A 1 190 ? -6.984 18.766 7.797 1 95.75 190 PRO A CA 1
ATOM 1490 C C . PRO A 1 190 ? -7.965 18.562 6.645 1 95.75 190 PRO A C 1
ATOM 1492 O O . PRO A 1 190 ? -7.934 19.312 5.664 1 95.75 190 PRO A O 1
ATOM 1495 N N . MET A 1 191 ? -8.82 17.609 6.715 1 97.5 191 MET A N 1
ATOM 1496 C CA . MET A 1 191 ? -9.727 17.266 5.621 1 97.5 191 MET A CA 1
ATOM 1497 C C . MET A 1 191 ? -11.18 17.516 6.023 1 97.5 191 MET A C 1
ATOM 1499 O O . MET A 1 191 ? -11.508 17.516 7.211 1 97.5 191 MET A O 1
ATOM 1503 N N . ALA A 1 192 ? -11.977 17.688 5.055 1 96.88 192 ALA A N 1
ATOM 1504 C CA . ALA A 1 192 ? -13.414 17.812 5.277 1 96.88 192 ALA A CA 1
ATOM 1505 C C . ALA A 1 192 ? -14.039 16.453 5.562 1 96.88 192 ALA A C 1
ATOM 1507 O O . ALA A 1 192 ? -13.43 15.414 5.309 1 96.88 192 ALA A O 1
ATOM 1508 N N . ARG A 1 193 ? -15.266 16.516 6.051 1 97.06 193 ARG A N 1
ATOM 1509 C CA . ARG A 1 193 ? -15.992 15.297 6.402 1 97.06 193 ARG A CA 1
ATOM 1510 C C . ARG A 1 193 ? -16.188 14.406 5.18 1 97.06 193 ARG A C 1
ATOM 1512 O O . ARG A 1 193 ? -16.125 13.18 5.281 1 97.06 193 ARG A O 1
ATOM 1519 N N . HIS A 1 194 ? -16.438 15.086 4.074 1 97.38 194 HIS A N 1
ATOM 1520 C CA . HIS A 1 194 ? -16.656 14.305 2.863 1 97.38 194 HIS A CA 1
ATOM 1521 C C . HIS A 1 194 ? -15.422 13.492 2.494 1 97.38 194 HIS A C 1
ATOM 1523 O O . HIS A 1 194 ? -15.531 12.328 2.1 1 97.38 194 HIS A O 1
ATOM 1529 N N . ASP A 1 195 ? -14.266 14.102 2.613 1 98.25 195 ASP A N 1
ATOM 1530 C CA . ASP A 1 195 ? -13.016 13.406 2.328 1 98.25 195 ASP A CA 1
ATOM 1531 C C . ASP A 1 195 ? -12.766 12.289 3.34 1 98.25 195 ASP A C 1
ATOM 1533 O O . ASP A 1 195 ? -12.328 11.195 2.971 1 98.25 195 ASP A O 1
ATOM 1537 N N . LEU A 1 196 ? -12.977 12.594 4.562 1 98.5 196 LEU A N 1
ATOM 1538 C CA . LEU A 1 196 ? -12.758 11.594 5.598 1 98.5 196 LEU A CA 1
ATOM 1539 C C . LEU A 1 196 ? -13.703 10.414 5.422 1 98.5 196 LEU A C 1
ATOM 1541 O O . LEU A 1 196 ? -13.297 9.258 5.578 1 98.5 196 LEU A O 1
ATOM 1545 N N . ALA A 1 197 ? -14.977 10.656 5.113 1 98.56 197 ALA A N 1
ATOM 1546 C CA . ALA A 1 197 ? -15.953 9.602 4.863 1 98.56 197 ALA A CA 1
ATOM 1547 C C . ALA A 1 197 ? -15.5 8.703 3.715 1 98.56 197 ALA A C 1
ATOM 1549 O O . ALA A 1 197 ? -15.555 7.473 3.818 1 98.56 197 ALA A O 1
ATOM 1550 N N . ASN A 1 198 ? -15.039 9.344 2.67 1 98.38 198 ASN A N 1
ATOM 1551 C CA . ASN A 1 198 ? -14.523 8.594 1.53 1 98.38 198 ASN A CA 1
ATOM 1552 C C . ASN A 1 198 ? -13.336 7.723 1.924 1 98.38 198 ASN A C 1
ATOM 1554 O O . ASN A 1 198 ? -13.273 6.543 1.571 1 98.38 198 ASN A O 1
ATOM 1558 N N . TYR A 1 199 ? -12.414 8.32 2.678 1 98.75 199 TYR A N 1
ATOM 1559 C CA . TYR A 1 199 ? -11.227 7.621 3.146 1 98.75 199 TYR A CA 1
ATOM 1560 C C . TYR A 1 199 ? -11.602 6.391 3.963 1 98.75 199 TYR A C 1
ATOM 1562 O O . TYR A 1 199 ? -10.984 5.332 3.822 1 98.75 199 TYR A O 1
ATOM 1570 N N . LEU A 1 200 ? -12.641 6.504 4.699 1 98.25 200 LEU A N 1
ATOM 1571 C CA . LEU A 1 200 ? -13.039 5.438 5.609 1 98.25 200 LEU A CA 1
ATOM 1572 C C . LEU A 1 200 ? -14.086 4.539 4.969 1 98.25 200 LEU A C 1
ATOM 1574 O O . LEU A 1 200 ? -14.633 3.641 5.621 1 98.25 200 LEU A O 1
ATOM 1578 N N . GLY A 1 201 ? -14.406 4.789 3.742 1 97.19 201 GLY A N 1
ATOM 1579 C CA . GLY A 1 201 ? -15.32 3.932 3.002 1 97.19 201 GLY A CA 1
ATOM 1580 C C . GLY A 1 201 ? -16.734 3.932 3.562 1 97.19 201 GLY A C 1
ATOM 1581 O O . GLY A 1 201 ? -17.328 2.869 3.754 1 97.19 201 GLY A O 1
ATOM 1582 N N . MET A 1 202 ? -17.281 5.125 3.828 1 97.12 202 MET A N 1
ATOM 1583 C CA . MET A 1 202 ? -18.641 5.219 4.359 1 97.12 202 MET A CA 1
ATOM 1584 C C . MET A 1 202 ? -19.312 6.512 3.908 1 97.12 202 MET A C 1
ATOM 1586 O O . MET A 1 202 ? -18.656 7.391 3.344 1 97.12 202 MET A O 1
ATOM 1590 N N . ALA A 1 203 ? -20.578 6.543 4.047 1 97.62 203 ALA A N 1
ATOM 1591 C CA . ALA A 1 203 ? -21.328 7.758 3.717 1 97.62 203 ALA A CA 1
ATOM 1592 C C . ALA A 1 203 ? -21.031 8.867 4.719 1 97.62 203 ALA A C 1
ATOM 1594 O O . ALA A 1 203 ? -20.734 8.602 5.887 1 97.62 203 ALA A O 1
ATOM 1595 N N . VAL A 1 204 ? -21.141 10.141 4.246 1 97.88 204 VAL A N 1
ATOM 1596 C CA . VAL A 1 204 ? -20.859 11.297 5.086 1 97.88 204 VAL A CA 1
ATOM 1597 C C . VAL A 1 204 ? -21.812 11.32 6.273 1 97.88 204 VAL A C 1
ATOM 1599 O O . VAL A 1 204 ? -21.422 11.656 7.395 1 97.88 204 VAL A O 1
ATOM 1602 N N . GLU A 1 205 ? -23.031 10.93 6.035 1 98 205 GLU A N 1
ATOM 1603 C CA . GLU A 1 205 ? -24.031 10.883 7.098 1 98 205 GLU A CA 1
ATOM 1604 C C . GLU A 1 205 ? -23.656 9.859 8.172 1 98 205 GLU A C 1
ATOM 1606 O O . GLU A 1 205 ? -23.812 10.117 9.367 1 98 205 GLU A O 1
ATOM 1611 N N . THR A 1 206 ? -23.25 8.742 7.738 1 98 206 THR A N 1
ATOM 1612 C CA . THR A 1 206 ? -22.797 7.703 8.656 1 98 206 THR A CA 1
ATOM 1613 C C . THR A 1 206 ? -21.625 8.188 9.5 1 98 206 THR A C 1
ATOM 1615 O O . THR A 1 206 ? -21.609 8.008 10.719 1 98 206 THR A O 1
ATOM 1618 N N . LEU A 1 207 ? -20.688 8.82 8.883 1 98.25 207 LEU A N 1
ATOM 1619 C CA . LEU A 1 207 ? -19.531 9.359 9.602 1 98.25 207 LEU A CA 1
ATOM 1620 C C . LEU A 1 207 ? -19.969 10.352 10.672 1 98.25 207 LEU A C 1
ATOM 1622 O O . LEU A 1 207 ? -19.484 10.312 11.805 1 98.25 207 LEU A O 1
ATOM 1626 N N . SER A 1 208 ? -20.828 11.242 10.32 1 97.62 208 SER A N 1
ATOM 1627 C CA . SER A 1 208 ? -21.344 12.234 11.258 1 97.62 208 SER A CA 1
ATOM 1628 C C . SER A 1 208 ? -21.969 11.578 12.477 1 97.62 208 SER A C 1
ATOM 1630 O O . SER A 1 208 ? -21.75 12.016 13.609 1 97.62 208 SER A O 1
ATOM 1632 N N . ARG A 1 209 ? -22.672 10.461 12.195 1 97.81 209 ARG A N 1
ATOM 1633 C CA . ARG A 1 209 ? -23.297 9.727 13.289 1 97.81 209 ARG A CA 1
ATOM 1634 C C . ARG A 1 209 ? -22.234 9.094 14.188 1 97.81 209 ARG A C 1
ATOM 1636 O O . ARG A 1 209 ? -22.422 9 15.406 1 97.81 209 ARG A O 1
ATOM 1643 N N . MET A 1 210 ? -21.234 8.609 13.586 1 97.94 210 MET A N 1
ATOM 1644 C CA . MET A 1 210 ? -20.156 8.008 14.367 1 97.94 210 MET A CA 1
ATOM 1645 C C . MET A 1 210 ? -19.484 9.047 15.25 1 97.94 210 MET A C 1
ATOM 1647 O O . MET A 1 210 ? -19.156 8.766 16.406 1 97.94 210 MET A O 1
ATOM 1651 N N . PHE A 1 211 ? -19.219 10.25 14.727 1 98.06 211 PHE A N 1
ATOM 1652 C CA . PHE A 1 211 ? -18.688 11.336 15.531 1 98.06 211 PHE A CA 1
ATOM 1653 C C . PHE A 1 211 ? -19.594 11.625 16.719 1 98.06 211 PHE A C 1
ATOM 1655 O O . PHE A 1 211 ? -19.109 11.766 17.844 1 98.06 211 PHE A O 1
ATOM 1662 N N . SER A 1 212 ? -20.844 11.688 16.453 1 98.06 212 SER A N 1
ATOM 1663 C CA . SER A 1 212 ? -21.812 11.961 17.516 1 98.06 212 SER A CA 1
ATOM 1664 C C . SER A 1 212 ? -21.781 10.875 18.578 1 98.06 212 SER A C 1
ATOM 1666 O O . SER A 1 212 ? -21.828 11.172 19.781 1 98.06 212 SER A O 1
ATOM 1668 N N . ARG A 1 213 ? -21.734 9.672 18.125 1 97.75 213 ARG A N 1
ATOM 1669 C CA . ARG A 1 213 ? -21.719 8.547 19.047 1 97.75 213 ARG A CA 1
ATOM 1670 C C . ARG A 1 213 ? -20.484 8.609 19.953 1 97.75 213 ARG A C 1
ATOM 1672 O O . ARG A 1 213 ? -20.609 8.445 21.172 1 97.75 213 ARG A O 1
ATOM 1679 N N . LEU A 1 214 ? -19.344 8.836 19.391 1 98 214 LEU A N 1
ATOM 1680 C CA . LEU A 1 214 ? -18.109 8.938 20.172 1 98 214 LEU A CA 1
ATOM 1681 C C . LEU A 1 214 ? -18.188 10.109 21.156 1 98 214 LEU A C 1
ATOM 1683 O O . LEU A 1 214 ? -17.688 10.023 22.266 1 98 214 LEU A O 1
ATOM 1687 N N . GLN A 1 215 ? -18.734 11.195 20.719 1 98.19 215 GLN A N 1
ATOM 1688 C CA . GLN A 1 215 ? -18.922 12.367 21.578 1 98.19 215 GLN A CA 1
ATOM 1689 C C . GLN A 1 215 ? -19.875 12.07 22.719 1 98.19 215 GLN A C 1
ATOM 1691 O O . GLN A 1 215 ? -19.609 12.414 23.875 1 98.19 215 GLN A O 1
ATOM 1696 N N . ASP A 1 216 ? -20.984 11.43 22.422 1 98.19 216 ASP A N 1
ATOM 1697 C CA . ASP A 1 216 ? -21.984 11.07 23.438 1 98.19 216 ASP A CA 1
ATOM 1698 C C . ASP A 1 216 ? -21.391 10.125 24.484 1 98.19 216 ASP A C 1
ATOM 1700 O O . ASP A 1 216 ? -21.75 10.188 25.656 1 98.19 216 ASP A O 1
ATOM 1704 N N . ASP A 1 217 ? -20.516 9.297 24 1 97.62 217 ASP A N 1
ATOM 1705 C CA . ASP A 1 217 ? -19.875 8.328 24.891 1 97.62 217 ASP A CA 1
ATOM 1706 C C . ASP A 1 217 ? -18.734 8.969 25.688 1 97.62 217 ASP A C 1
ATOM 1708 O O . ASP A 1 217 ? -18.094 8.312 26.5 1 97.62 217 ASP A O 1
ATOM 1712 N N . GLY A 1 218 ? -18.469 10.219 25.453 1 98.31 218 GLY A N 1
ATOM 1713 C CA . GLY A 1 218 ? -17.469 10.953 26.203 1 98.31 218 GLY A CA 1
ATOM 1714 C C . GLY A 1 218 ? -16.047 10.609 25.781 1 98.31 218 GLY A C 1
ATOM 1715 O O . GLY A 1 218 ? -15.109 10.797 26.562 1 98.31 218 GLY A O 1
ATOM 1716 N N . ILE A 1 219 ? -15.867 10.094 24.625 1 98.44 219 ILE A N 1
ATOM 1717 C CA . ILE A 1 219 ? -14.555 9.672 24.156 1 98.44 219 ILE A CA 1
ATOM 1718 C C . ILE A 1 219 ? -13.859 10.844 23.469 1 98.44 219 ILE A C 1
ATOM 1720 O O . ILE A 1 219 ? -12.656 11.055 23.641 1 98.44 219 ILE A O 1
ATOM 1724 N N . ILE A 1 220 ? -14.641 11.578 22.703 1 98.69 220 ILE A N 1
ATOM 1725 C CA . ILE A 1 220 ? -14.102 12.758 22.031 1 98.69 220 ILE A CA 1
ATOM 1726 C C . ILE A 1 220 ? -15.078 13.922 22.172 1 98.69 220 ILE A C 1
ATOM 1728 O O . ILE A 1 220 ? -16.234 13.734 22.562 1 98.69 220 ILE A O 1
ATOM 1732 N N . ALA A 1 221 ? -14.578 15.102 21.922 1 98.62 221 ALA A N 1
ATOM 1733 C CA . ALA A 1 221 ? -15.383 16.297 21.656 1 98.62 221 ALA A CA 1
ATOM 1734 C C . ALA A 1 221 ? -15.07 16.875 20.281 1 98.62 221 ALA A C 1
ATOM 1736 O O . ALA A 1 221 ? -13.906 16.906 19.859 1 98.62 221 ALA A O 1
ATOM 1737 N N . VAL A 1 222 ? -16.125 17.281 19.641 1 97.44 222 VAL A N 1
ATOM 1738 C CA . VAL A 1 222 ? -15.938 17.781 18.281 1 97.44 222 VAL A CA 1
ATOM 1739 C C . VAL A 1 222 ? -16.562 19.172 18.156 1 97.44 222 VAL A C 1
ATOM 1741 O O . VAL A 1 222 ? -17.703 19.391 18.562 1 97.44 222 VAL A O 1
ATOM 1744 N N . GLN A 1 223 ? -15.812 20.094 17.688 1 95.94 223 GLN A N 1
ATOM 1745 C CA . GLN A 1 223 ? -16.281 21.406 17.266 1 95.94 223 GLN A CA 1
ATOM 1746 C C . GLN A 1 223 ? -15.789 21.734 15.852 1 95.94 223 GLN A C 1
ATOM 1748 O O . GLN A 1 223 ? -14.648 22.172 15.664 1 95.94 223 GLN A O 1
ATOM 1753 N N . HIS A 1 224 ? -16.672 21.656 14.836 1 93.12 224 HIS A N 1
ATOM 1754 C CA . HIS A 1 224 ? -16.312 21.781 13.43 1 93.12 224 HIS A CA 1
ATOM 1755 C C . HIS A 1 224 ? -15.164 20.844 13.07 1 93.12 224 HIS A C 1
ATOM 1757 O O . HIS A 1 224 ? -15.336 19.609 13.109 1 93.12 224 HIS A O 1
ATOM 1763 N N . ARG A 1 225 ? -14.008 21.359 12.898 1 94.56 225 ARG A N 1
ATOM 1764 C CA . ARG A 1 225 ? -12.891 20.5 12.5 1 94.56 225 ARG A CA 1
ATOM 1765 C C . ARG A 1 225 ? -11.992 20.188 13.688 1 94.56 225 ARG A C 1
ATOM 1767 O O . ARG A 1 225 ? -11.062 19.375 13.578 1 94.56 225 ARG A O 1
ATOM 1774 N N . LEU A 1 226 ? -12.289 20.812 14.82 1 97.81 226 LEU A N 1
ATOM 1775 C CA . LEU A 1 226 ? -11.477 20.609 16.016 1 97.81 226 LEU A CA 1
ATOM 1776 C C . LEU A 1 226 ? -11.898 19.344 16.766 1 97.81 226 LEU A C 1
ATOM 1778 O O . LEU A 1 226 ? -13.07 19.188 17.094 1 97.81 226 LEU A O 1
ATOM 1782 N N . ILE A 1 227 ? -10.953 18.422 17 1 98.56 227 ILE A N 1
ATOM 1783 C CA . ILE A 1 227 ? -11.164 17.188 17.734 1 98.56 227 ILE A CA 1
ATOM 1784 C C . ILE A 1 227 ? -10.406 17.25 19.062 1 98.56 227 ILE A C 1
ATOM 1786 O O . ILE A 1 227 ? -9.219 17.578 19.094 1 98.56 227 ILE A O 1
ATOM 1790 N N . LYS A 1 228 ? -11.055 17.016 20.078 1 98.81 228 LYS A N 1
ATOM 1791 C CA . LYS A 1 228 ? -10.445 16.812 21.391 1 98.81 228 LYS A CA 1
ATOM 1792 C C . LYS A 1 228 ? -10.656 15.391 21.891 1 98.81 228 LYS A C 1
ATOM 1794 O O . LYS A 1 228 ? -11.797 14.945 22.031 1 98.81 228 LYS A O 1
ATOM 1799 N N . ILE A 1 229 ? -9.633 14.68 22.141 1 98.69 229 ILE A N 1
ATOM 1800 C CA . ILE A 1 229 ? -9.734 13.336 22.703 1 98.69 229 ILE A CA 1
ATOM 1801 C C . ILE A 1 229 ? -9.875 13.414 24.219 1 98.69 229 ILE A C 1
ATOM 1803 O O . ILE A 1 229 ? -8.938 13.82 24.922 1 98.69 229 ILE A O 1
ATOM 1807 N N . GLU A 1 230 ? -10.969 13 24.719 1 98.69 230 GLU A N 1
ATOM 1808 C CA . GLU A 1 230 ? -11.281 13.094 26.141 1 98.69 230 GLU A CA 1
ATOM 1809 C C . GLU A 1 230 ? -10.867 11.828 26.891 1 98.69 230 GLU A C 1
ATOM 1811 O O . GLU A 1 230 ? -10.547 11.867 28.078 1 98.69 230 GLU A O 1
ATOM 1816 N N . ASP A 1 231 ? -10.906 10.727 26.234 1 98.25 231 ASP A N 1
ATOM 1817 C CA . ASP A 1 231 ? -10.555 9.438 26.812 1 98.25 231 ASP A CA 1
ATOM 1818 C C . ASP A 1 231 ? -9.734 8.594 25.844 1 98.25 231 ASP A C 1
ATOM 1820 O O . ASP A 1 231 ? -10.297 7.773 25.109 1 98.25 231 ASP A O 1
ATOM 1824 N N . MET A 1 232 ? -8.445 8.664 25.922 1 97.38 232 MET A N 1
ATOM 1825 C CA . MET A 1 232 ? -7.535 8.008 24.984 1 97.38 232 MET A CA 1
ATOM 1826 C C . MET A 1 232 ? -7.598 6.492 25.141 1 97.38 232 MET A C 1
ATOM 1828 O O . MET A 1 232 ? -7.523 5.758 24.156 1 97.38 232 MET A O 1
ATOM 1832 N N . ALA A 1 233 ? -7.727 6.113 26.328 1 96.12 233 ALA A N 1
ATOM 1833 C CA . ALA A 1 233 ? -7.766 4.676 26.594 1 96.12 233 ALA A CA 1
ATOM 1834 C C . ALA A 1 233 ? -8.961 4.023 25.906 1 96.12 233 ALA A C 1
ATOM 1836 O O . ALA A 1 233 ? -8.812 2.994 25.234 1 96.12 233 ALA A O 1
ATOM 1837 N N . ARG A 1 234 ? -10.07 4.617 26.031 1 96.31 234 ARG A N 1
ATOM 1838 C CA . ARG A 1 234 ? -11.273 4.082 25.406 1 96.31 234 ARG A CA 1
ATOM 1839 C C . ARG A 1 234 ? -11.203 4.188 23.891 1 96.31 234 ARG A C 1
ATOM 1841 O O . ARG A 1 234 ? -11.68 3.305 23.172 1 96.31 234 ARG A O 1
ATOM 1848 N N . LEU A 1 235 ? -10.609 5.242 23.375 1 97.31 235 LEU A N 1
ATOM 1849 C CA . LEU A 1 235 ? -10.43 5.398 21.938 1 97.31 235 LEU A CA 1
ATOM 1850 C C . LEU A 1 235 ? -9.586 4.266 21.359 1 97.31 235 LEU A C 1
ATOM 1852 O O . LEU A 1 235 ? -9.945 3.66 20.359 1 97.31 235 LEU A O 1
ATOM 1856 N N . LYS A 1 236 ? -8.508 3.969 22.031 1 94.12 236 LYS A N 1
ATOM 1857 C CA . LYS A 1 236 ? -7.598 2.924 21.578 1 94.12 236 LYS A CA 1
ATOM 1858 C C . LYS A 1 236 ? -8.242 1.546 21.688 1 94.12 236 LYS A C 1
ATOM 1860 O O . LYS A 1 236 ? -7.977 0.667 20.859 1 94.12 236 LYS A O 1
ATOM 1865 N N . GLN A 1 237 ? -9.047 1.389 22.672 1 92.31 237 GLN A N 1
ATOM 1866 C CA . GLN A 1 237 ? -9.781 0.134 22.812 1 92.31 237 GLN A CA 1
ATOM 1867 C C . GLN A 1 237 ? -10.711 -0.098 21.625 1 92.31 237 GLN A C 1
ATOM 1869 O O . GLN A 1 237 ? -10.797 -1.214 21.109 1 92.31 237 GLN A O 1
ATOM 1874 N N . LEU A 1 238 ? -11.375 0.959 21.219 1 92.25 238 LEU A N 1
ATOM 1875 C CA . LEU A 1 238 ? -12.273 0.861 20.078 1 92.25 238 LEU A CA 1
ATOM 1876 C C . LEU A 1 238 ? -11.492 0.608 18.797 1 92.25 238 LEU A C 1
ATOM 1878 O O . LEU A 1 238 ? -11.953 -0.109 17.906 1 92.25 238 LEU A O 1
ATOM 1882 N N . ALA A 1 239 ? -10.32 1.252 18.578 1 89.44 239 ALA A N 1
ATOM 1883 C CA . ALA A 1 239 ? -9.484 1.153 17.375 1 89.44 239 ALA A CA 1
ATOM 1884 C C . ALA A 1 239 ? -8.805 -0.211 17.297 1 89.44 239 ALA A C 1
ATOM 1886 O O . ALA A 1 239 ? -8.203 -0.55 16.281 1 89.44 239 ALA A O 1
ATOM 1887 N N . HIS A 1 240 ? -9.102 -1.134 18.109 1 67.19 240 HIS A N 1
ATOM 1888 C CA . HIS A 1 240 ? -8.422 -2.42 18.203 1 67.19 240 HIS A CA 1
ATOM 1889 C C . HIS A 1 240 ? -6.906 -2.25 18.109 1 67.19 240 HIS A C 1
ATOM 1891 O O . HIS A 1 240 ? -6.203 -3.125 17.609 1 67.19 240 HIS A O 1
ATOM 1897 N N . HIS A 1 241 ? -6.328 -1.047 18.234 1 56.91 241 HIS A N 1
ATOM 1898 C CA . HIS A 1 241 ? -4.922 -0.69 18.047 1 56.91 241 HIS A CA 1
ATOM 1899 C C . HIS A 1 241 ? -4.031 -1.464 19.016 1 56.91 241 HIS A C 1
ATOM 1901 O O . HIS A 1 241 ? -2.861 -1.114 19.203 1 56.91 241 HIS A O 1
ATOM 1907 N N . THR A 1 242 ? -4.375 -2.518 19.781 1 44.44 242 THR A N 1
ATOM 1908 C CA . THR A 1 242 ? -3.172 -2.932 20.5 1 44.44 242 THR A CA 1
ATOM 1909 C C . THR A 1 242 ? -2.047 -3.264 19.531 1 44.44 242 THR A C 1
ATOM 1911 O O . THR A 1 242 ? -1.718 -4.434 19.328 1 44.44 242 THR A O 1
ATOM 1914 N N . CYS A 1 243 ? -2.141 -2.748 18.328 1 41.78 243 CYS A N 1
ATOM 1915 C CA . CYS A 1 243 ? -0.885 -3.1 17.688 1 41.78 243 CYS A CA 1
ATOM 1916 C C . CYS A 1 243 ? 0.302 -2.488 18.422 1 41.78 243 CYS A C 1
ATOM 1918 O O . CYS A 1 243 ? 0.284 -1.304 18.75 1 41.78 243 CYS A O 1
ATOM 1920 N N . ARG A 1 244 ? 1.132 -3.262 19.156 1 36.47 244 ARG A N 1
ATOM 1921 C CA . ARG A 1 244 ? 2.27 -2.854 19.969 1 36.47 244 ARG A CA 1
ATOM 1922 C C . ARG A 1 244 ? 3.076 -1.761 19.281 1 36.47 244 ARG A C 1
ATOM 1924 O O . ARG A 1 244 ? 3.51 -1.93 18.141 1 36.47 244 ARG A O 1
ATOM 1931 N N . PRO A 1 245 ? 2.971 -0.546 19.703 1 34.53 245 PRO A N 1
ATOM 1932 C CA . PRO A 1 245 ? 3.939 0.409 19.172 1 34.53 245 PRO A CA 1
ATOM 1933 C C . PRO A 1 245 ? 5.367 -0.135 19.172 1 34.53 245 PRO A C 1
ATOM 1935 O O . PRO A 1 245 ? 5.723 -0.951 20.016 1 34.53 245 PRO A O 1
ATOM 1938 N N . ALA A 1 246 ? 6.043 -0.125 17.984 1 32.84 246 ALA A N 1
ATOM 1939 C CA . ALA A 1 246 ? 7.453 -0.494 17.922 1 32.84 246 ALA A CA 1
ATOM 1940 C C . ALA A 1 246 ? 8.227 0.078 19.109 1 32.84 246 ALA A C 1
ATOM 1942 O O . ALA A 1 246 ? 9.289 -0.435 19.469 1 32.84 246 ALA A O 1
ATOM 1943 N N . SER A 1 247 ? 7.895 1.17 19.625 1 32.41 247 SER A N 1
ATOM 1944 C CA . SER A 1 247 ? 8.766 1.874 20.562 1 32.41 247 SER A CA 1
ATOM 1945 C C . SER A 1 247 ? 8.852 1.135 21.891 1 32.41 247 SER A C 1
ATOM 1947 O O . SER A 1 247 ? 9.68 1.474 22.734 1 32.41 247 SER A O 1
ATOM 1949 N N . GLU A 1 248 ? 7.926 0.573 22.422 1 26.52 248 GLU A N 1
ATOM 1950 C CA . GLU A 1 248 ? 8.141 0.125 23.781 1 26.52 248 GLU A CA 1
ATOM 1951 C C . GLU A 1 248 ? 8.977 -1.15 23.828 1 26.52 248 GLU A C 1
ATOM 1953 O O . GLU A 1 248 ? 9.086 -1.792 24.875 1 26.52 248 GLU A O 1
ATOM 1958 N N . ALA A 1 249 ? 9.383 -1.737 22.875 1 27.17 249 ALA A N 1
ATOM 1959 C CA . ALA A 1 249 ? 10.336 -2.834 23.031 1 27.17 249 ALA A CA 1
ATOM 1960 C C . ALA A 1 249 ? 11.672 -2.326 23.578 1 27.17 249 ALA A C 1
ATOM 1962 O O . ALA A 1 249 ? 12.734 -2.863 23.219 1 27.17 249 ALA A O 1
ATOM 1963 N N . ARG A 1 250 ? 11.844 -1.252 24.422 1 20.38 250 ARG A N 1
ATOM 1964 C CA . ARG A 1 250 ? 13.078 -1.212 25.188 1 20.38 250 ARG A CA 1
ATOM 1965 C C . ARG A 1 250 ? 13.094 -2.305 26.25 1 20.38 250 ARG A C 1
ATOM 1967 O O . ARG A 1 250 ? 12.102 -2.506 26.969 1 20.38 250 ARG A O 1
ATOM 1974 N N . MET B 1 1 ? 3.473 -20.703 17.781 1 31.8 1 MET B N 1
ATOM 1975 C CA . MET B 1 1 ? 3.461 -21.344 16.469 1 31.8 1 MET B CA 1
ATOM 1976 C C . MET B 1 1 ? 4.82 -21.203 15.781 1 31.8 1 MET B C 1
ATOM 1978 O O . MET B 1 1 ? 5.301 -20.078 15.57 1 31.8 1 MET B O 1
ATOM 1982 N N . LYS B 1 2 ? 5.574 -22.266 15.781 1 38.28 2 LYS B N 1
ATOM 1983 C CA . LYS B 1 2 ? 7.012 -22.359 15.539 1 38.28 2 LYS B CA 1
ATOM 1984 C C . LYS B 1 2 ? 7.352 -22.031 14.086 1 38.28 2 LYS B C 1
ATOM 1986 O O . LYS B 1 2 ? 6.648 -22.469 13.172 1 38.28 2 LYS B O 1
ATOM 1991 N N . THR B 1 3 ? 7.977 -20.922 13.742 1 44.53 3 THR B N 1
ATOM 1992 C CA . THR B 1 3 ? 8.641 -20.75 12.453 1 44.53 3 THR B CA 1
ATOM 1993 C C . THR B 1 3 ? 9.336 -22.047 12.039 1 44.53 3 THR B C 1
ATOM 1995 O O . THR B 1 3 ? 10.125 -22.594 12.797 1 44.53 3 THR B O 1
ATOM 1998 N N . VAL B 1 4 ? 8.68 -22.891 11.336 1 45 4 VAL B N 1
ATOM 1999 C CA . VAL B 1 4 ? 9.289 -24.141 10.898 1 45 4 VAL B CA 1
ATOM 2000 C C . VAL B 1 4 ? 10.695 -23.875 10.367 1 45 4 VAL B C 1
ATOM 2002 O O . VAL B 1 4 ? 10.93 -22.859 9.695 1 45 4 VAL B O 1
ATOM 2005 N N . PRO B 1 5 ? 11.586 -24.672 10.867 1 47.16 5 PRO B N 1
ATOM 2006 C CA . PRO B 1 5 ? 12.93 -24.562 10.289 1 47.16 5 PRO B CA 1
ATOM 2007 C C . PRO B 1 5 ? 12.93 -24.656 8.766 1 47.16 5 PRO B C 1
ATOM 2009 O O . PRO B 1 5 ? 12.32 -25.578 8.211 1 47.16 5 PRO B O 1
ATOM 2012 N N . ILE B 1 6 ? 13.094 -23.562 8.102 1 48.5 6 ILE B N 1
ATOM 2013 C CA . ILE B 1 6 ? 13.258 -23.469 6.656 1 48.5 6 ILE B CA 1
ATOM 2014 C C . ILE B 1 6 ? 14.305 -24.469 6.188 1 48.5 6 ILE B C 1
ATOM 2016 O O . ILE B 1 6 ? 15.438 -24.469 6.668 1 48.5 6 ILE B O 1
ATOM 2020 N N . GLN B 1 7 ? 13.875 -25.641 5.781 1 47.62 7 GLN B N 1
ATOM 2021 C CA . GLN B 1 7 ? 14.859 -26.531 5.184 1 47.62 7 GLN B CA 1
ATOM 2022 C C . GLN B 1 7 ? 15.57 -25.859 4.016 1 47.62 7 GLN B C 1
ATOM 2024 O O . GLN B 1 7 ? 14.93 -25.359 3.094 1 47.62 7 GLN B O 1
ATOM 2029 N N . THR B 1 8 ? 16.766 -25.469 4.234 1 46.84 8 THR B N 1
ATOM 2030 C CA . THR B 1 8 ? 17.625 -24.891 3.207 1 46.84 8 THR B CA 1
ATOM 2031 C C . THR B 1 8 ? 17.969 -25.938 2.148 1 46.84 8 THR B C 1
ATOM 2033 O O . THR B 1 8 ? 18.5 -27 2.471 1 46.84 8 THR B O 1
ATOM 2036 N N . ALA B 1 9 ? 17.188 -26.172 1.022 1 46.19 9 ALA B N 1
ATOM 2037 C CA . ALA B 1 9 ? 17.656 -27.031 -0.06 1 46.19 9 ALA B CA 1
ATOM 2038 C C . ALA B 1 9 ? 19.078 -26.656 -0.467 1 46.19 9 ALA B C 1
ATOM 2040 O O . ALA B 1 9 ? 19.484 -25.5 -0.357 1 46.19 9 ALA B O 1
ATOM 2041 N N . LYS B 1 10 ? 19.922 -27.625 -0.76 1 44.53 10 LYS B N 1
ATOM 2042 C CA . LYS B 1 10 ? 21.297 -27.469 -1.223 1 44.53 10 LYS B CA 1
ATOM 2043 C C . LYS B 1 10 ? 21.422 -26.312 -2.211 1 44.53 10 LYS B C 1
ATOM 2045 O O . LYS B 1 10 ? 20.453 -25.969 -2.896 1 44.53 10 LYS B O 1
ATOM 2050 N N . LYS B 1 11 ? 22.609 -25.641 -2.221 1 47.06 11 LYS B N 1
ATOM 2051 C CA . LYS B 1 11 ? 23.062 -24.5 -3.02 1 47.06 11 LYS B CA 1
ATOM 2052 C C . LYS B 1 11 ? 22.656 -24.672 -4.48 1 47.06 11 LYS B C 1
ATOM 2054 O O . LYS B 1 11 ? 23.438 -25.188 -5.293 1 47.06 11 LYS B O 1
ATOM 2059 N N . SER B 1 12 ? 21.656 -25.312 -4.82 1 48.91 12 SER B N 1
ATOM 2060 C CA . SER B 1 12 ? 21.469 -25.172 -6.258 1 48.91 12 SER B CA 1
ATOM 2061 C C . SER B 1 12 ? 21.312 -23.703 -6.652 1 48.91 12 SER B C 1
ATOM 2063 O O . SER B 1 12 ? 20.484 -22.984 -6.098 1 48.91 12 SER B O 1
ATOM 2065 N N . ALA B 1 13 ? 22.391 -23.078 -7.066 1 53.44 13 ALA B N 1
ATOM 2066 C CA . ALA B 1 13 ? 22.547 -21.719 -7.566 1 53.44 13 ALA B CA 1
ATOM 2067 C C . ALA B 1 13 ? 21.328 -21.266 -8.367 1 53.44 13 ALA B C 1
ATOM 2069 O O . ALA B 1 13 ? 20.859 -21.984 -9.25 1 53.44 13 ALA B O 1
ATOM 2070 N N . VAL B 1 14 ? 20.406 -20.547 -7.785 1 60.59 14 VAL B N 1
ATOM 2071 C CA . VAL B 1 14 ? 19.297 -19.984 -8.555 1 60.59 14 VAL B CA 1
ATOM 2072 C C . VAL B 1 14 ? 19.844 -19.312 -9.812 1 60.59 14 VAL B C 1
ATOM 2074 O O . VAL B 1 14 ? 20.734 -18.469 -9.742 1 60.59 14 VAL B O 1
ATOM 2077 N N . ALA B 1 15 ? 19.703 -19.969 -10.977 1 80 15 ALA B N 1
ATOM 2078 C CA . ALA B 1 15 ? 20.078 -19.344 -12.25 1 80 15 ALA B CA 1
ATOM 2079 C C . ALA B 1 15 ? 18.984 -18.406 -12.758 1 80 15 ALA B C 1
ATOM 2081 O O . ALA B 1 15 ? 18.062 -18.844 -13.438 1 80 15 ALA B O 1
ATOM 2082 N N . CYS B 1 16 ? 19.094 -17.109 -12.367 1 84.56 16 CYS B N 1
ATOM 2083 C CA . CYS B 1 16 ? 18.141 -16.094 -12.789 1 84.56 16 CYS B CA 1
ATOM 2084 C C . CYS B 1 16 ? 18.141 -15.938 -14.305 1 84.56 16 CYS B C 1
ATOM 2086 O O . CYS B 1 16 ? 17.109 -15.609 -14.898 1 84.56 16 CYS B O 1
ATOM 2088 N N . HIS B 1 17 ? 19.344 -16.219 -14.875 1 81.75 17 HIS B N 1
ATOM 2089 C CA . HIS B 1 17 ? 19.469 -16.016 -16.312 1 81.75 17 HIS B CA 1
ATOM 2090 C C . HIS B 1 17 ? 18.609 -17 -17.094 1 81.75 17 HIS B C 1
ATOM 2092 O O . HIS B 1 17 ? 18.234 -16.734 -18.234 1 81.75 17 HIS B O 1
ATOM 2098 N N . ASN B 1 18 ? 18.266 -18.094 -16.531 1 83.12 18 ASN B N 1
ATOM 2099 C CA . ASN B 1 18 ? 17.438 -19.094 -17.188 1 83.12 18 ASN B CA 1
ATOM 2100 C C . ASN B 1 18 ? 16.047 -19.188 -16.547 1 83.12 18 ASN B C 1
ATOM 2102 O O . ASN B 1 18 ? 15.297 -20.125 -16.828 1 83.12 18 ASN B O 1
ATOM 2106 N N . CYS B 1 19 ? 15.805 -18.281 -15.781 1 88.56 19 CYS B N 1
ATOM 2107 C CA . CYS B 1 19 ? 14.523 -18.281 -15.094 1 88.56 19 CYS B CA 1
ATOM 2108 C C . CYS B 1 19 ? 13.43 -17.688 -15.977 1 88.56 19 CYS B C 1
ATOM 2110 O O . CYS B 1 19 ? 13.586 -16.594 -16.516 1 88.56 19 CYS B O 1
ATOM 2112 N N . SER B 1 20 ? 12.328 -18.359 -16.141 1 86.38 20 SER B N 1
ATOM 2113 C CA . SER B 1 20 ? 11.219 -17.938 -16.984 1 86.38 20 SER B CA 1
ATOM 2114 C C . SER B 1 20 ? 10.57 -16.672 -16.438 1 86.38 20 SER B C 1
ATOM 2116 O O . SER B 1 20 ? 9.805 -16 -17.141 1 86.38 20 SER B O 1
ATOM 2118 N N . LEU B 1 21 ? 10.891 -16.312 -15.211 1 89.44 21 LEU B N 1
ATOM 2119 C CA . LEU B 1 21 ? 10.258 -15.172 -14.555 1 89.44 21 LEU B CA 1
ATOM 2120 C C . LEU B 1 21 ? 11.164 -13.945 -14.594 1 89.44 21 LEU B C 1
ATOM 2122 O O . LEU B 1 21 ? 10.852 -12.914 -13.984 1 89.44 21 LEU B O 1
ATOM 2126 N N . SER B 1 22 ? 12.234 -14.023 -15.273 1 88.25 22 SER B N 1
ATOM 2127 C CA . SER B 1 22 ? 13.258 -12.984 -15.258 1 88.25 22 SER B CA 1
ATOM 2128 C C . SER B 1 22 ? 12.688 -11.633 -15.68 1 88.25 22 SER B C 1
ATOM 2130 O O . SER B 1 22 ? 13.117 -10.594 -15.18 1 88.25 22 SER B O 1
ATOM 2132 N N . GLU B 1 23 ? 11.625 -11.625 -16.484 1 88.88 23 GLU B N 1
ATOM 2133 C CA . GLU B 1 23 ? 11.062 -10.383 -16.984 1 88.88 23 GLU B CA 1
ATOM 2134 C C . GLU B 1 23 ? 10.055 -9.789 -16 1 88.88 23 GLU B C 1
ATOM 2136 O O . GLU B 1 23 ? 9.617 -8.656 -16.172 1 88.88 23 GLU B O 1
ATOM 2141 N N . LEU B 1 24 ? 9.734 -10.539 -14.992 1 91.56 24 LEU B N 1
ATOM 2142 C CA . LEU B 1 24 ? 8.75 -10.102 -14.016 1 91.56 24 LEU B CA 1
ATOM 2143 C C . LEU B 1 24 ? 9.398 -9.867 -12.656 1 91.56 24 LEU B C 1
ATOM 2145 O O . LEU B 1 24 ? 8.797 -9.242 -11.773 1 91.56 24 LEU B O 1
ATOM 2149 N N . CYS B 1 25 ? 10.57 -10.312 -12.5 1 93.94 25 CYS B N 1
ATOM 2150 C CA . CYS B 1 25 ? 11.25 -10.305 -11.211 1 93.94 25 CYS B CA 1
ATOM 2151 C C . CYS B 1 25 ? 12.398 -9.305 -11.203 1 93.94 25 CYS B C 1
ATOM 2153 O O . CYS B 1 25 ? 12.414 -8.359 -12 1 93.94 25 CYS B O 1
ATOM 2155 N N . LEU B 1 26 ? 13.312 -9.398 -10.305 1 91.19 26 LEU B N 1
ATOM 2156 C CA . LEU B 1 26 ? 14.383 -8.438 -10.078 1 91.19 26 LEU B CA 1
ATOM 2157 C C . LEU B 1 26 ? 15.367 -8.43 -11.242 1 91.19 26 LEU B C 1
ATOM 2159 O O . LEU B 1 26 ? 15.969 -7.398 -11.547 1 91.19 26 LEU B O 1
ATOM 2163 N N . PRO B 1 27 ? 15.523 -9.539 -11.992 1 91.12 27 PRO B N 1
ATOM 2164 C CA . PRO B 1 27 ? 16.516 -9.562 -13.062 1 91.12 27 PRO B CA 1
ATOM 2165 C C . PRO B 1 27 ? 16.109 -8.719 -14.266 1 91.12 27 PRO B C 1
ATOM 2167 O O . PRO B 1 27 ? 16.938 -8.469 -15.148 1 91.12 27 PRO B O 1
ATOM 2170 N N . ARG B 1 28 ? 14.883 -8.297 -14.242 1 89.56 28 ARG B N 1
ATOM 2171 C CA . ARG B 1 28 ? 14.414 -7.539 -15.398 1 89.56 28 ARG B CA 1
ATOM 2172 C C . ARG B 1 28 ? 15.305 -6.332 -15.656 1 89.56 28 ARG B C 1
ATOM 2174 O O . ARG B 1 28 ? 15.578 -5.543 -14.75 1 89.56 28 ARG B O 1
ATOM 2181 N N . GLY B 1 29 ? 15.812 -6.242 -16.828 1 86.88 29 GLY B N 1
ATOM 2182 C CA . GLY B 1 29 ? 16.562 -5.066 -17.234 1 86.88 29 GLY B CA 1
ATOM 2183 C C . GLY B 1 29 ? 18.031 -5.148 -16.875 1 86.88 29 GLY B C 1
ATOM 2184 O O . GLY B 1 29 ? 18.812 -4.254 -17.219 1 86.88 29 GLY B O 1
ATOM 2185 N N . LEU B 1 30 ? 18.484 -6.184 -16.156 1 92.69 30 LEU B N 1
ATOM 2186 C CA . LEU B 1 30 ? 19.906 -6.34 -15.828 1 92.69 30 LEU B CA 1
ATOM 2187 C C . LEU B 1 30 ? 20.672 -6.949 -17 1 92.69 30 LEU B C 1
ATOM 2189 O O . LEU B 1 30 ? 20.172 -7.848 -17.672 1 92.69 30 LEU B O 1
ATOM 2193 N N . ASN B 1 31 ? 21.844 -6.422 -17.203 1 92.62 31 ASN B N 1
ATOM 2194 C CA . ASN B 1 31 ? 22.688 -7.059 -18.203 1 92.62 31 ASN B CA 1
ATOM 2195 C C . ASN B 1 31 ? 23.359 -8.312 -17.656 1 92.62 31 ASN B C 1
ATOM 2197 O O . ASN B 1 31 ? 23.172 -8.664 -16.484 1 92.62 31 ASN B O 1
ATOM 2201 N N . ARG B 1 32 ? 24.094 -8.977 -18.484 1 91 32 ARG B N 1
ATOM 2202 C CA . ARG B 1 32 ? 24.656 -10.281 -18.141 1 91 32 ARG B CA 1
ATOM 2203 C C . ARG B 1 32 ? 25.547 -10.18 -16.922 1 91 32 ARG B C 1
ATOM 2205 O O . ARG B 1 32 ? 25.469 -11.016 -16.016 1 91 32 ARG B O 1
ATOM 2212 N N . GLU B 1 33 ? 26.391 -9.219 -16.875 1 93.88 33 GLU B N 1
ATOM 2213 C CA . GLU B 1 33 ? 27.297 -9.047 -15.742 1 93.88 33 GLU B CA 1
ATOM 2214 C C . GLU B 1 33 ? 26.531 -8.758 -14.453 1 93.88 33 GLU B C 1
ATOM 2216 O O . GLU B 1 33 ? 26.844 -9.32 -13.398 1 93.88 33 GLU B O 1
ATOM 2221 N N . GLU B 1 34 ? 25.625 -7.891 -14.531 1 93.88 34 GLU B N 1
ATOM 2222 C CA . GLU B 1 34 ? 24.797 -7.527 -13.383 1 93.88 34 GLU B CA 1
ATOM 2223 C C . GLU B 1 34 ? 23.984 -8.719 -12.891 1 93.88 34 GLU B C 1
ATOM 2225 O O . GLU B 1 34 ? 23.812 -8.906 -11.68 1 93.88 34 GLU B O 1
ATOM 2230 N N . LEU B 1 35 ? 23.5 -9.469 -13.844 1 91.81 35 LEU B N 1
ATOM 2231 C CA . LEU B 1 35 ? 22.734 -10.664 -13.523 1 91.81 35 LEU B CA 1
ATOM 2232 C C . LEU B 1 35 ? 23.594 -11.664 -12.75 1 91.81 35 LEU B C 1
ATOM 2234 O O . LEU B 1 35 ? 23.109 -12.289 -11.805 1 91.81 35 LEU B O 1
ATOM 2238 N N . GLU B 1 36 ? 24.766 -11.789 -13.094 1 90.62 36 GLU B N 1
ATOM 2239 C CA . GLU B 1 36 ? 25.672 -12.68 -12.383 1 90.62 36 GLU B CA 1
ATOM 2240 C C . GLU B 1 36 ? 25.891 -12.219 -10.945 1 90.62 36 GLU B C 1
ATOM 2242 O O . GLU B 1 36 ? 25.938 -13.047 -10.031 1 90.62 36 GLU B O 1
ATOM 2247 N N . LEU B 1 37 ? 26.016 -10.953 -10.766 1 92.31 37 LEU B N 1
ATOM 2248 C CA . LEU B 1 37 ? 26.156 -10.406 -9.422 1 92.31 37 LEU B CA 1
ATOM 2249 C C . LEU B 1 37 ? 24.938 -10.734 -8.562 1 92.31 37 LEU B C 1
ATOM 2251 O O . LEU B 1 37 ? 25.078 -11.141 -7.41 1 92.31 37 LEU B O 1
ATOM 2255 N N . LEU B 1 38 ? 23.766 -10.547 -9.172 1 92.94 38 LEU B N 1
ATOM 2256 C CA . LEU B 1 38 ? 22.531 -10.867 -8.469 1 92.94 38 LEU B CA 1
ATOM 2257 C C . LEU B 1 38 ? 22.469 -12.359 -8.141 1 92.94 38 LEU B C 1
ATOM 2259 O O . LEU B 1 38 ? 22.156 -12.734 -7.008 1 92.94 38 LEU B O 1
ATOM 2263 N N . GLU B 1 39 ? 22.781 -13.164 -9.078 1 89.69 39 GLU B N 1
ATOM 2264 C CA . GLU B 1 39 ? 22.734 -14.609 -8.883 1 89.69 39 GLU B CA 1
ATOM 2265 C C . GLU B 1 39 ? 23.672 -15.047 -7.75 1 89.69 39 GLU B C 1
ATOM 2267 O O . GLU B 1 39 ? 23.297 -15.898 -6.938 1 89.69 39 GLU B O 1
ATOM 2272 N N . ASN B 1 40 ? 24.766 -14.445 -7.754 1 89.31 40 ASN B N 1
ATOM 2273 C CA . ASN B 1 40 ? 25.734 -14.789 -6.727 1 89.31 40 ASN B CA 1
ATOM 2274 C C . ASN B 1 40 ? 25.281 -14.344 -5.34 1 89.31 40 ASN B C 1
ATOM 2276 O O . ASN B 1 40 ? 25.656 -14.945 -4.332 1 89.31 40 ASN B O 1
ATOM 2280 N N . ALA B 1 41 ? 24.531 -13.305 -5.324 1 90.38 41 ALA B N 1
ATOM 2281 C CA . ALA B 1 41 ? 24.031 -12.773 -4.055 1 90.38 41 ALA B CA 1
ATOM 2282 C C . ALA B 1 41 ? 22.859 -13.602 -3.539 1 90.38 41 ALA B C 1
ATOM 2284 O O . ALA B 1 41 ? 22.547 -13.57 -2.348 1 90.38 41 ALA B O 1
ATOM 2285 N N . ILE B 1 42 ? 22.125 -14.156 -4.508 1 84.12 42 ILE B N 1
ATOM 2286 C CA . ILE B 1 42 ? 21 -15 -4.109 1 84.12 42 ILE B CA 1
ATOM 2287 C C . ILE B 1 42 ? 21.516 -16.312 -3.531 1 84.12 42 ILE B C 1
ATOM 2289 O O . ILE B 1 42 ? 22.219 -17.062 -4.215 1 84.12 42 ILE B O 1
ATOM 2293 N N . ASN B 1 43 ? 21.375 -16.391 -2.268 1 67.5 43 ASN B N 1
ATOM 2294 C CA . ASN B 1 43 ? 21.984 -17.453 -1.472 1 67.5 43 ASN B CA 1
ATOM 2295 C C . ASN B 1 43 ? 21.391 -18.828 -1.807 1 67.5 43 ASN B C 1
ATOM 2297 O O . ASN B 1 43 ? 22.125 -19.797 -1.957 1 67.5 43 ASN B O 1
ATOM 2301 N N . LYS B 1 44 ? 20.062 -18.844 -1.729 1 75.12 44 LYS B N 1
ATOM 2302 C CA . LYS B 1 44 ? 19.438 -20.156 -1.84 1 75.12 44 LYS B CA 1
ATOM 2303 C C . LYS B 1 44 ? 17.953 -20.031 -2.203 1 75.12 44 LYS B C 1
ATOM 2305 O O . LYS B 1 44 ? 17.375 -18.953 -2.104 1 75.12 44 LYS B O 1
ATOM 2310 N N . THR B 1 45 ? 17.484 -21.094 -2.811 1 84.75 45 THR B N 1
ATOM 2311 C CA . THR B 1 45 ? 16.047 -21.297 -2.867 1 84.75 45 THR B CA 1
ATOM 2312 C C . THR B 1 45 ? 15.555 -22.047 -1.629 1 84.75 45 THR B C 1
ATOM 2314 O O . THR B 1 45 ? 16.203 -22.984 -1.166 1 84.75 45 THR B O 1
ATOM 2317 N N . VAL B 1 46 ? 14.531 -21.5 -1.096 1 91 46 VAL B N 1
ATOM 2318 C CA . VAL B 1 46 ? 13.938 -22.062 0.107 1 91 46 VAL B CA 1
ATOM 2319 C C . VAL B 1 46 ? 12.578 -22.688 -0.229 1 91 46 VAL B C 1
ATOM 2321 O O . VAL B 1 46 ? 11.773 -22.078 -0.927 1 91 46 VAL B O 1
ATOM 2324 N N . LYS B 1 47 ? 12.414 -23.844 0.26 1 94.94 47 LYS B N 1
ATOM 2325 C CA . LYS B 1 47 ? 11.125 -24.516 0.106 1 94.94 47 LYS B CA 1
ATOM 2326 C C . LYS B 1 47 ? 10.273 -24.359 1.365 1 94.94 47 LYS B C 1
ATOM 2328 O O . LYS B 1 47 ? 10.758 -24.594 2.477 1 94.94 47 LYS B O 1
ATOM 2333 N N . ILE B 1 48 ? 9.117 -23.938 1.174 1 96.19 48 ILE B N 1
ATOM 2334 C CA . ILE B 1 48 ? 8.156 -23.875 2.275 1 96.19 48 ILE B CA 1
ATOM 2335 C C . ILE B 1 48 ? 6.906 -24.672 1.916 1 96.19 48 ILE B C 1
ATOM 2337 O O . ILE B 1 48 ? 6.441 -24.625 0.775 1 96.19 48 ILE B O 1
ATOM 2341 N N . LYS B 1 49 ? 6.398 -25.391 2.869 1 98 49 LYS B N 1
ATOM 2342 C CA . LYS B 1 49 ? 5.227 -26.219 2.629 1 98 49 LYS B CA 1
ATOM 2343 C C . LYS B 1 49 ? 3.941 -25.406 2.74 1 98 49 LYS B C 1
ATOM 2345 O O . LYS B 1 49 ? 3.928 -24.344 3.357 1 98 49 LYS B O 1
ATOM 2350 N N . LYS B 1 50 ? 2.957 -26.016 2.162 1 97.69 50 LYS B N 1
ATOM 2351 C CA . LYS B 1 50 ? 1.629 -25.422 2.293 1 97.69 50 LYS B CA 1
ATOM 2352 C C . LYS B 1 50 ? 1.304 -25.109 3.752 1 97.69 50 LYS B C 1
ATOM 2354 O O . LYS B 1 50 ? 1.557 -25.938 4.637 1 97.69 50 LYS B O 1
ATOM 2359 N N . LYS B 1 51 ? 0.866 -23.906 4.039 1 97.81 51 LYS B N 1
ATOM 2360 C CA . LYS B 1 51 ? 0.394 -23.406 5.332 1 97.81 51 LYS B CA 1
ATOM 2361 C C . LYS B 1 51 ? 1.561 -22.984 6.219 1 97.81 51 LYS B C 1
ATOM 2363 O O . LYS B 1 51 ? 1.356 -22.406 7.289 1 97.81 51 LYS B O 1
ATOM 2368 N N . ASP B 1 52 ? 2.762 -23.281 5.742 1 98.06 52 ASP B N 1
ATOM 2369 C CA . ASP B 1 52 ? 3.91 -22.781 6.488 1 98.06 52 ASP B CA 1
ATOM 2370 C C . ASP B 1 52 ? 4.07 -21.281 6.305 1 98.06 52 ASP B C 1
ATOM 2372 O O . ASP B 1 52 ? 3.676 -20.719 5.277 1 98.06 52 ASP B O 1
ATOM 2376 N N . TYR B 1 53 ? 4.664 -20.672 7.297 1 98.19 53 TYR B N 1
ATOM 2377 C CA . TYR B 1 53 ? 4.91 -19.234 7.238 1 98.19 53 TYR B CA 1
ATOM 2378 C C . TYR B 1 53 ? 6.312 -18.938 6.723 1 98.19 53 TYR B C 1
ATOM 2380 O O . TYR B 1 53 ? 7.289 -19.531 7.188 1 98.19 53 TYR B O 1
ATOM 2388 N N . LEU B 1 54 ? 6.367 -18.141 5.754 1 97.81 54 LEU B N 1
ATOM 2389 C CA . LEU B 1 54 ? 7.648 -17.609 5.324 1 97.81 54 LEU B CA 1
ATOM 2390 C C . LEU B 1 54 ? 8.219 -16.656 6.371 1 97.81 54 LEU B C 1
ATOM 2392 O O . LEU B 1 54 ? 9.406 -16.703 6.684 1 97.81 54 LEU B O 1
ATOM 2396 N N . PHE B 1 55 ? 7.418 -15.773 6.879 1 97.81 55 PHE B N 1
ATOM 2397 C CA . PHE B 1 55 ? 7.691 -14.922 8.023 1 97.81 55 PHE B CA 1
ATOM 2398 C C . PHE B 1 55 ? 6.402 -14.57 8.758 1 97.81 55 PHE B C 1
ATOM 2400 O O . PHE B 1 55 ? 5.309 -14.727 8.211 1 97.81 55 PHE B O 1
ATOM 2407 N N . ARG B 1 56 ? 6.602 -14.047 9.992 1 97 56 ARG B N 1
ATOM 2408 C CA . ARG B 1 56 ? 5.477 -13.648 10.828 1 97 56 ARG B CA 1
ATOM 2409 C C . ARG B 1 56 ? 5.625 -12.195 11.281 1 97 56 ARG B C 1
ATOM 2411 O O . ARG B 1 56 ? 6.73 -11.656 11.289 1 97 56 ARG B O 1
ATOM 2418 N N . ARG B 1 57 ? 4.523 -11.711 11.578 1 95.56 57 ARG B N 1
ATOM 2419 C CA . ARG B 1 57 ? 4.547 -10.375 12.172 1 95.56 57 ARG B CA 1
ATOM 2420 C C . ARG B 1 57 ? 5.551 -10.305 13.312 1 95.56 57 ARG B C 1
ATOM 2422 O O . ARG B 1 57 ? 5.652 -11.234 14.117 1 95.56 57 ARG B O 1
ATOM 2429 N N . ASP B 1 58 ? 6.352 -9.234 13.359 1 95.19 58 ASP B N 1
ATOM 2430 C CA . ASP B 1 58 ? 7.309 -8.867 14.398 1 95.19 58 ASP B CA 1
ATOM 2431 C C . ASP B 1 58 ? 8.617 -9.633 14.234 1 95.19 58 ASP B C 1
ATOM 2433 O O . ASP B 1 58 ? 9.594 -9.375 14.945 1 95.19 58 ASP B O 1
ATOM 2437 N N . ASP B 1 59 ? 8.617 -10.625 13.305 1 97.12 59 ASP B N 1
ATOM 2438 C CA . ASP B 1 59 ? 9.914 -11.219 12.984 1 97.12 59 ASP B CA 1
ATOM 2439 C C . ASP B 1 59 ? 10.891 -10.156 12.484 1 97.12 59 ASP B C 1
ATOM 2441 O O . ASP B 1 59 ? 10.5 -9.219 11.789 1 97.12 59 ASP B O 1
ATOM 2445 N N . GLN B 1 60 ? 12.109 -10.328 12.781 1 97.62 60 GLN B N 1
ATOM 2446 C CA . GLN B 1 60 ? 13.148 -9.484 12.195 1 97.62 60 GLN B CA 1
ATOM 2447 C C . GLN B 1 60 ? 13.266 -9.734 10.695 1 97.62 60 GLN B C 1
ATOM 2449 O O . GLN B 1 60 ? 13.125 -10.867 10.227 1 97.62 60 GLN B O 1
ATOM 2454 N N . GLN B 1 61 ? 13.516 -8.711 10.008 1 96.38 61 GLN B N 1
ATOM 2455 C CA . GLN B 1 61 ? 13.727 -8.859 8.578 1 96.38 61 GLN B CA 1
ATOM 2456 C C . GLN B 1 61 ? 15.164 -9.266 8.273 1 96.38 61 GLN B C 1
ATOM 2458 O O . GLN B 1 61 ? 16.109 -8.516 8.555 1 96.38 61 GLN B O 1
ATOM 2463 N N . TYR B 1 62 ? 15.359 -10.305 7.609 1 94.19 62 TYR B N 1
ATOM 2464 C CA . TYR B 1 62 ? 16.703 -10.742 7.23 1 94.19 62 TYR B CA 1
ATOM 2465 C C . TYR B 1 62 ? 16.875 -10.719 5.715 1 94.19 62 TYR B C 1
ATOM 2467 O O . TYR B 1 62 ? 17.984 -10.57 5.215 1 94.19 62 TYR B O 1
ATOM 2475 N N . SER B 1 63 ? 15.727 -10.852 5.039 1 95.88 63 SER B N 1
ATOM 2476 C CA . SER B 1 63 ? 15.805 -11.016 3.59 1 95.88 63 SER B CA 1
ATOM 2477 C C . SER B 1 63 ? 14.562 -10.461 2.904 1 95.88 63 SER B C 1
ATOM 2479 O O . SER B 1 63 ? 13.555 -10.188 3.561 1 95.88 63 SER B O 1
ATOM 2481 N N . ILE B 1 64 ? 14.688 -10.203 1.648 1 95.94 64 ILE B N 1
ATOM 2482 C CA . ILE B 1 64 ? 13.547 -10.117 0.741 1 95.94 64 ILE B CA 1
ATOM 2483 C C . ILE B 1 64 ? 13.422 -11.414 -0.054 1 95.94 64 ILE B C 1
ATOM 2485 O O . ILE B 1 64 ? 14.391 -12.164 -0.192 1 95.94 64 ILE B O 1
ATOM 2489 N N . TYR B 1 65 ? 12.258 -11.625 -0.56 1 96.69 65 TYR B N 1
ATOM 2490 C CA . TYR B 1 65 ? 11.984 -12.914 -1.193 1 96.69 65 TYR B CA 1
ATOM 2491 C C . TYR B 1 65 ? 11.297 -12.719 -2.541 1 96.69 65 TYR B C 1
ATOM 2493 O O . TYR B 1 65 ? 10.555 -11.758 -2.734 1 96.69 65 TYR B O 1
ATOM 2501 N N . ALA B 1 66 ? 11.555 -13.633 -3.432 1 96.44 66 ALA B N 1
ATOM 2502 C CA . ALA B 1 66 ? 10.82 -13.727 -4.691 1 96.44 66 ALA B CA 1
ATOM 2503 C C . ALA B 1 66 ? 10.18 -15.102 -4.855 1 96.44 66 ALA B C 1
ATOM 2505 O O . ALA B 1 66 ? 10.844 -16.125 -4.691 1 96.44 66 ALA B O 1
ATOM 2506 N N . VAL B 1 67 ? 8.922 -15.109 -5.176 1 96.94 67 VAL B N 1
ATOM 2507 C CA . VAL B 1 67 ? 8.25 -16.391 -5.398 1 96.94 67 VAL B CA 1
ATOM 2508 C C . VAL B 1 67 ? 8.75 -17.016 -6.699 1 96.94 67 VAL B C 1
ATOM 2510 O O . VAL B 1 67 ? 8.633 -16.406 -7.77 1 96.94 67 VAL B O 1
ATOM 2513 N N . LYS B 1 68 ? 9.305 -18.094 -6.586 1 94.75 68 LYS B N 1
ATOM 2514 C CA . LYS B 1 68 ? 9.766 -18.828 -7.77 1 94.75 68 LYS B CA 1
ATOM 2515 C C . LYS B 1 68 ? 8.68 -19.766 -8.289 1 94.75 68 LYS B C 1
ATOM 2517 O O . LYS B 1 68 ? 8.492 -19.891 -9.5 1 94.75 68 LYS B O 1
ATOM 2522 N N . ALA B 1 69 ? 8.078 -20.438 -7.391 1 95.19 69 ALA B N 1
ATOM 2523 C CA . ALA B 1 69 ? 6.965 -21.344 -7.676 1 95.19 69 ALA B CA 1
ATOM 2524 C C . ALA B 1 69 ? 5.988 -21.391 -6.504 1 95.19 69 ALA B C 1
ATOM 2526 O O . ALA B 1 69 ? 6.387 -21.234 -5.352 1 95.19 69 ALA B O 1
ATOM 2527 N N . GLY B 1 70 ? 4.727 -21.672 -6.879 1 96.62 70 GLY B N 1
ATOM 2528 C CA . GLY B 1 70 ? 3.697 -21.688 -5.848 1 96.62 70 GLY B CA 1
ATOM 2529 C C . GLY B 1 70 ? 3.057 -20.328 -5.629 1 96.62 70 GLY B C 1
ATOM 2530 O O . GLY B 1 70 ? 2.951 -19.531 -6.562 1 96.62 70 GLY B O 1
ATOM 2531 N N . ALA B 1 71 ? 2.51 -20.141 -4.406 1 98.38 71 ALA B N 1
ATOM 2532 C CA . ALA B 1 71 ? 1.812 -18.891 -4.078 1 98.38 71 ALA B CA 1
ATOM 2533 C C . ALA B 1 71 ? 1.863 -18.609 -2.58 1 98.38 71 ALA B C 1
ATOM 2535 O O . ALA B 1 71 ? 1.885 -19.547 -1.769 1 98.38 71 ALA B O 1
ATOM 2536 N N . VAL B 1 72 ? 1.91 -17.391 -2.279 1 98.69 72 VAL B N 1
ATOM 2537 C CA . VAL B 1 72 ? 1.983 -16.938 -0.892 1 98.69 72 VAL B CA 1
ATOM 2538 C C . VAL B 1 72 ? 0.925 -15.867 -0.636 1 98.69 72 VAL B C 1
ATOM 2540 O O . VAL B 1 72 ? 0.674 -15.016 -1.494 1 98.69 72 VAL B O 1
ATOM 2543 N N . LYS B 1 73 ? 0.284 -15.906 0.521 1 98.81 73 LYS B N 1
ATOM 2544 C CA . LYS B 1 73 ? -0.565 -14.797 0.94 1 98.81 73 LYS B CA 1
ATOM 2545 C C . LYS B 1 73 ? 0.072 -14.023 2.09 1 98.81 73 LYS B C 1
ATOM 2547 O O . LYS B 1 73 ? 0.834 -14.586 2.877 1 98.81 73 LYS B O 1
ATOM 2552 N N . THR B 1 74 ? -0.177 -12.766 2.162 1 98.62 74 THR B N 1
ATOM 2553 C CA . THR B 1 74 ? 0.153 -11.961 3.33 1 98.62 74 THR B CA 1
ATOM 2554 C C . THR B 1 74 ? -1.114 -11.484 4.035 1 98.62 74 THR B C 1
ATOM 2556 O O . THR B 1 74 ? -2.141 -11.258 3.391 1 98.62 74 THR B O 1
ATOM 2559 N N . ALA B 1 75 ? -1.054 -11.352 5.352 1 98.44 75 ALA B N 1
ATOM 2560 C CA . ALA B 1 75 ? -2.23 -10.977 6.133 1 98.44 75 ALA B CA 1
ATOM 2561 C C . ALA B 1 75 ? -1.837 -10.164 7.363 1 98.44 75 ALA B C 1
ATOM 2563 O O . ALA B 1 75 ? -0.809 -10.43 7.988 1 98.44 75 ALA B O 1
ATOM 2564 N N . LEU B 1 76 ? -2.627 -9.211 7.609 1 97.19 76 LEU B N 1
ATOM 2565 C CA . LEU B 1 76 ? -2.494 -8.414 8.828 1 97.19 76 LEU B CA 1
ATOM 2566 C C . LEU B 1 76 ? -3.57 -8.789 9.844 1 97.19 76 LEU B C 1
ATOM 2568 O O . LEU B 1 76 ? -4.754 -8.836 9.508 1 97.19 76 LEU B O 1
ATOM 2572 N N . SER B 1 77 ? -3.1 -9.078 11.023 1 89.81 77 SER B N 1
ATOM 2573 C CA . SER B 1 77 ? -4.059 -9.438 12.055 1 89.81 77 SER B CA 1
ATOM 2574 C C . SER B 1 77 ? -3.971 -8.492 13.25 1 89.81 77 SER B C 1
ATOM 2576 O O . SER B 1 77 ? -2.922 -7.887 13.492 1 89.81 77 SER B O 1
ATOM 2578 N N . THR B 1 78 ? -5.059 -8.344 13.891 1 83.12 78 THR B N 1
ATOM 2579 C CA . THR B 1 78 ? -5.094 -7.578 15.133 1 83.12 78 THR B CA 1
ATOM 2580 C C . THR B 1 78 ? -5.047 -8.508 16.344 1 83.12 78 THR B C 1
ATOM 2582 O O . THR B 1 78 ? -5.277 -9.711 16.219 1 83.12 78 THR B O 1
ATOM 2585 N N . PRO B 1 79 ? -4.758 -7.93 17.469 1 79.06 79 PRO B N 1
ATOM 2586 C CA . PRO B 1 79 ? -4.766 -8.75 18.688 1 79.06 79 PRO B CA 1
ATOM 2587 C C . PRO B 1 79 ? -6.133 -9.367 18.969 1 79.06 79 PRO B C 1
ATOM 2589 O O . PRO B 1 79 ? -6.219 -10.422 19.594 1 79.06 79 PRO B O 1
ATOM 2592 N N . ASP B 1 80 ? -7.152 -8.797 18.594 1 80.25 80 ASP B N 1
ATOM 2593 C CA . ASP B 1 80 ? -8.508 -9.266 18.875 1 80.25 80 ASP B CA 1
ATOM 2594 C C . ASP B 1 80 ? -8.93 -10.336 17.875 1 80.25 80 ASP B C 1
ATOM 2596 O O . ASP B 1 80 ? -10.031 -10.883 17.969 1 80.25 80 ASP B O 1
ATOM 2600 N N . GLY B 1 81 ? -8.078 -10.594 16.906 1 80.06 81 GLY B N 1
ATOM 2601 C CA . GLY B 1 81 ? -8.336 -11.742 16.062 1 80.06 81 GLY B CA 1
ATOM 2602 C C . GLY B 1 81 ? -8.812 -11.359 14.672 1 80.06 81 GLY B C 1
ATOM 2603 O O . GLY B 1 81 ? -9.031 -12.227 13.82 1 80.06 81 GLY B O 1
ATOM 2604 N N . GLU B 1 82 ? -9.031 -10.07 14.43 1 84.81 82 GLU B N 1
ATOM 2605 C CA . GLU B 1 82 ? -9.367 -9.68 13.062 1 84.81 82 GLU B CA 1
ATOM 2606 C C . GLU B 1 82 ? -8.188 -9.867 12.125 1 84.81 82 GLU B C 1
ATOM 2608 O O . GLU B 1 82 ? -7.035 -9.625 12.5 1 84.81 82 GLU B O 1
ATOM 2613 N N . GLU B 1 83 ? -8.539 -10.359 10.945 1 94.5 83 GLU B N 1
ATOM 2614 C CA . GLU B 1 83 ? -7.492 -10.57 9.953 1 94.5 83 GLU B CA 1
ATOM 2615 C C . GLU B 1 83 ? -7.926 -10.07 8.578 1 94.5 83 GLU B C 1
ATOM 2617 O O . GLU B 1 83 ? -9.078 -10.25 8.18 1 94.5 83 GLU B O 1
ATOM 2622 N N . GLN B 1 84 ? -7.082 -9.398 7.938 1 97.88 84 GLN B N 1
ATOM 2623 C CA . GLN B 1 84 ? -7.273 -8.977 6.555 1 97.88 84 GLN B CA 1
ATOM 2624 C C . GLN B 1 84 ? -6.133 -9.469 5.664 1 97.88 84 GLN B C 1
ATOM 2626 O O . GLN B 1 84 ? -4.969 -9.141 5.902 1 97.88 84 GLN B O 1
ATOM 2631 N N . ILE B 1 85 ? -6.484 -10.266 4.695 1 98.75 85 ILE B N 1
ATOM 2632 C CA . ILE B 1 85 ? -5.484 -10.641 3.699 1 98.75 85 ILE B CA 1
ATOM 2633 C C . ILE B 1 85 ? -5.121 -9.43 2.848 1 98.75 85 ILE B C 1
ATOM 2635 O O . ILE B 1 85 ? -6.004 -8.703 2.377 1 98.75 85 ILE B O 1
ATOM 2639 N N . LEU B 1 86 ? -3.857 -9.188 2.65 1 98.5 86 LEU B N 1
ATOM 2640 C CA . LEU B 1 86 ? -3.332 -7.992 2.004 1 98.5 86 LEU B CA 1
ATOM 2641 C C . LEU B 1 86 ? -3.012 -8.258 0.538 1 98.5 86 LEU B C 1
ATOM 2643 O O . LEU B 1 86 ? -3.039 -7.344 -0.286 1 98.5 86 LEU B O 1
ATOM 2647 N N . GLY B 1 87 ? -2.645 -9.484 0.247 1 98.31 87 GLY B N 1
ATOM 2648 C CA . GLY B 1 87 ? -2.27 -9.805 -1.121 1 98.31 87 GLY B CA 1
ATOM 2649 C C . GLY B 1 87 ? -1.985 -11.281 -1.333 1 98.31 87 GLY B C 1
ATOM 2650 O O . GLY B 1 87 ? -1.84 -12.039 -0.368 1 98.31 87 GLY B O 1
ATOM 2651 N N . PHE B 1 88 ? -2.051 -11.68 -2.623 1 98.56 88 PHE B N 1
ATOM 2652 C CA . PHE B 1 88 ? -1.617 -12.977 -3.115 1 98.56 88 PHE B CA 1
ATOM 2653 C C . PHE B 1 88 ? -0.428 -12.836 -4.055 1 98.56 88 PHE B C 1
ATOM 2655 O O . PHE B 1 88 ? -0.521 -12.148 -5.082 1 98.56 88 PHE B O 1
ATOM 2662 N N . TYR B 1 89 ? 0.598 -13.438 -3.688 1 98.31 89 TYR B N 1
ATOM 2663 C CA . TYR B 1 89 ? 1.842 -13.328 -4.441 1 98.31 89 TYR B CA 1
ATOM 2664 C C . TYR B 1 89 ? 2.086 -14.578 -5.281 1 98.31 89 TYR B C 1
ATOM 2666 O O . TYR B 1 89 ? 2.117 -15.688 -4.754 1 98.31 89 TYR B O 1
ATOM 2674 N N . LEU B 1 90 ? 2.246 -14.352 -6.527 1 97.44 90 LEU B N 1
ATOM 2675 C CA . LEU B 1 90 ? 2.457 -15.391 -7.531 1 97.44 90 LEU B CA 1
ATOM 2676 C C . LEU B 1 90 ? 3.908 -15.406 -8 1 97.44 90 LEU B C 1
ATOM 2678 O O . LEU B 1 90 ? 4.69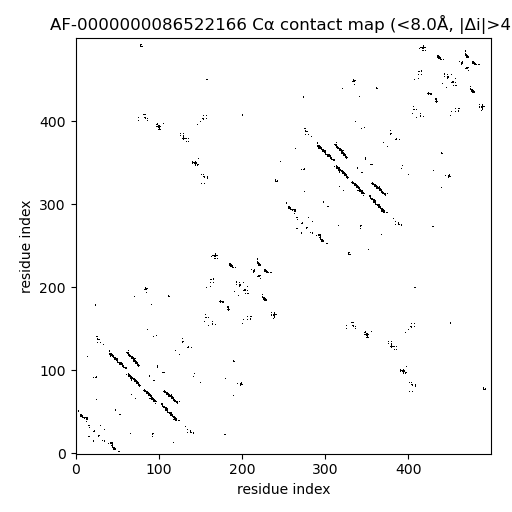5 -14.531 -7.629 1 97.44 90 LEU B O 1
ATOM 2682 N N . PRO B 1 91 ? 4.289 -16.422 -8.766 1 96.31 91 PRO B N 1
ATOM 2683 C CA . PRO B 1 91 ? 5.676 -16.484 -9.242 1 96.31 91 PRO B CA 1
ATOM 2684 C C . PRO B 1 91 ? 6.133 -15.18 -9.891 1 96.31 91 PRO B C 1
ATOM 2686 O O . PRO B 1 91 ? 5.426 -14.625 -10.734 1 96.31 91 PRO B O 1
ATOM 2689 N N . GLY B 1 92 ? 7.273 -14.695 -9.438 1 95.19 92 GLY B N 1
ATOM 2690 C CA . GLY B 1 92 ? 7.812 -13.438 -9.938 1 95.19 92 GLY B CA 1
ATOM 2691 C C . GLY B 1 92 ? 7.59 -12.273 -8.984 1 95.19 92 GLY B C 1
ATOM 2692 O O . GLY B 1 92 ? 8.289 -11.266 -9.07 1 95.19 92 GLY B O 1
ATOM 2693 N N . ASP B 1 93 ? 6.664 -12.406 -8.086 1 96.62 93 ASP B N 1
ATOM 2694 C CA . ASP B 1 93 ? 6.359 -11.344 -7.137 1 96.62 93 ASP B CA 1
ATOM 2695 C C . ASP B 1 93 ? 7.355 -11.328 -5.98 1 96.62 93 ASP B C 1
ATOM 2697 O O . ASP B 1 93 ? 7.832 -12.383 -5.555 1 96.62 93 ASP B O 1
ATOM 2701 N N . LEU B 1 94 ? 7.582 -10.172 -5.449 1 97.06 94 LEU B N 1
ATOM 2702 C CA . LEU B 1 94 ? 8.5 -10.016 -4.328 1 97.06 94 LEU B CA 1
ATOM 2703 C C . LEU B 1 94 ? 7.742 -9.766 -3.029 1 97.06 94 LEU B C 1
ATOM 2705 O O . LEU B 1 94 ? 6.676 -9.148 -3.037 1 97.06 94 LEU B O 1
ATOM 2709 N N . LEU B 1 95 ? 8.336 -10.219 -1.929 1 97.06 95 LEU B N 1
ATOM 2710 C CA . LEU B 1 95 ? 7.801 -10.016 -0.588 1 97.06 95 LEU B CA 1
ATOM 2711 C C . LEU B 1 95 ? 8.867 -9.453 0.348 1 97.06 95 LEU B C 1
ATOM 2713 O O . LEU B 1 95 ? 10.062 -9.672 0.135 1 97.06 95 LEU B O 1
ATOM 2717 N N . GLY B 1 96 ? 8.352 -8.789 1.355 1 97.12 96 GLY B N 1
ATOM 2718 C CA . GLY B 1 96 ? 9.242 -8.352 2.422 1 97.12 96 GLY B CA 1
ATOM 2719 C C . GLY B 1 96 ? 9.32 -6.844 2.551 1 97.12 96 GLY B C 1
ATOM 2720 O O . GLY B 1 96 ? 9.969 -6.328 3.469 1 97.12 96 GLY B O 1
ATOM 2721 N N . PHE B 1 97 ? 8.664 -6.145 1.645 1 96.75 97 PHE B N 1
ATOM 2722 C CA . PHE B 1 97 ? 8.734 -4.688 1.667 1 96.75 97 PHE B CA 1
ATOM 2723 C C . PHE B 1 97 ? 8.07 -4.133 2.924 1 96.75 97 PHE B C 1
ATOM 2725 O O . PHE B 1 97 ? 8.352 -3.004 3.332 1 96.75 97 PHE B O 1
ATOM 2732 N N . ASP B 1 98 ? 7.191 -4.902 3.535 1 96.88 98 ASP B N 1
ATOM 2733 C CA . ASP B 1 98 ? 6.445 -4.469 4.715 1 96.88 98 ASP B CA 1
ATOM 2734 C C . ASP B 1 98 ? 7.387 -4.176 5.883 1 96.88 98 ASP B C 1
ATOM 2736 O O . ASP B 1 98 ? 7.031 -3.436 6.801 1 96.88 98 ASP B O 1
ATOM 2740 N N . ALA B 1 99 ? 8.562 -4.719 5.871 1 97.62 99 ALA B N 1
ATOM 2741 C CA . ALA B 1 99 ? 9.477 -4.637 7.008 1 97.62 99 ALA B CA 1
ATOM 2742 C C . ALA B 1 99 ? 10.461 -3.486 6.84 1 97.62 99 ALA B C 1
ATOM 2744 O O . ALA B 1 99 ? 11.305 -3.25 7.707 1 97.62 99 ALA B O 1
ATOM 2745 N N . PHE B 1 100 ? 10.344 -2.791 5.777 1 96.44 100 PHE B N 1
ATOM 2746 C CA . PHE B 1 100 ? 11.359 -1.809 5.414 1 96.44 100 PHE B CA 1
ATOM 2747 C C . PHE B 1 100 ? 11.414 -0.686 6.441 1 96.44 100 PHE B C 1
ATOM 2749 O O . PHE B 1 100 ? 12.492 -0.158 6.73 1 96.44 100 PHE B O 1
ATOM 2756 N N . ALA B 1 101 ? 10.336 -0.344 7.066 1 94.25 101 ALA B N 1
ATOM 2757 C CA . ALA B 1 101 ? 10.289 0.843 7.914 1 94.25 101 ALA B CA 1
ATOM 2758 C C . ALA B 1 101 ? 11.094 0.631 9.195 1 94.25 101 ALA B C 1
ATOM 2760 O O . ALA B 1 101 ? 11.836 1.519 9.625 1 94.25 101 ALA B O 1
ATOM 2761 N N . ASN B 1 102 ? 11 -0.558 9.797 1 94 102 ASN B N 1
ATOM 2762 C CA . ASN B 1 102 ? 11.594 -0.769 11.117 1 94 102 ASN B CA 1
ATOM 2763 C C . ASN B 1 102 ? 12.383 -2.072 11.172 1 94 102 ASN B C 1
ATOM 2765 O O . ASN B 1 102 ? 12.672 -2.578 12.258 1 94 102 ASN B O 1
ATOM 2769 N N . ASN B 1 103 ? 12.594 -2.652 10.07 1 96.12 103 ASN B N 1
ATOM 2770 C CA . ASN B 1 103 ? 13.352 -3.891 9.953 1 96.12 103 ASN B CA 1
ATOM 2771 C C . ASN B 1 103 ? 12.656 -5.047 10.664 1 96.12 103 ASN B C 1
ATOM 2773 O O . ASN B 1 103 ? 13.312 -5.953 11.18 1 96.12 103 ASN B O 1
ATOM 2777 N N . ARG B 1 104 ? 11.367 -4.945 10.789 1 97.75 104 ARG B N 1
ATOM 2778 C CA . ARG B 1 104 ? 10.5 -5.992 11.32 1 97.75 104 ARG B CA 1
ATOM 2779 C C . ARG B 1 104 ? 9.242 -6.133 10.477 1 97.75 104 ARG B C 1
ATOM 2781 O O . ARG B 1 104 ? 8.641 -5.137 10.07 1 97.75 104 ARG B O 1
ATOM 2788 N N . HIS B 1 105 ? 8.945 -7.375 10.25 1 97.75 105 HIS B N 1
ATOM 2789 C CA . HIS B 1 105 ? 7.742 -7.598 9.453 1 97.75 105 HIS B CA 1
ATOM 2790 C C . HIS B 1 105 ? 6.5 -7.117 10.188 1 97.75 105 HIS B C 1
ATOM 2792 O O . HIS B 1 105 ? 6.375 -7.305 11.398 1 97.75 105 HIS B O 1
ATOM 2798 N N . THR B 1 106 ? 5.574 -6.531 9.492 1 96.44 106 THR B N 1
ATOM 2799 C CA . THR B 1 106 ? 4.363 -5.988 10.102 1 96.44 106 THR B CA 1
ATOM 2800 C C . THR B 1 106 ? 3.162 -6.883 9.797 1 96.44 106 THR B C 1
ATOM 2802 O O . THR B 1 106 ? 2.061 -6.637 10.297 1 96.44 106 THR B O 1
ATOM 2805 N N . CYS B 1 107 ? 3.311 -7.859 8.992 1 97.31 107 CYS B N 1
ATOM 2806 C CA . CYS B 1 107 ? 2.271 -8.82 8.625 1 97.31 107 CYS B CA 1
ATOM 2807 C C . CYS B 1 107 ? 2.844 -10.227 8.516 1 97.31 107 CYS B C 1
ATOM 2809 O O . CYS B 1 107 ? 4.051 -10.422 8.648 1 97.31 107 CYS B O 1
ATOM 2811 N N . ASP B 1 108 ? 1.951 -11.188 8.336 1 97.56 108 ASP B N 1
ATOM 2812 C CA . ASP B 1 108 ? 2.352 -12.57 8.117 1 97.56 108 ASP B CA 1
ATOM 2813 C C . ASP B 1 108 ? 2.406 -12.891 6.625 1 97.56 108 ASP B C 1
ATOM 2815 O O . ASP B 1 108 ? 1.683 -12.297 5.828 1 97.56 108 ASP B O 1
ATOM 2819 N N . ALA B 1 109 ? 3.26 -13.781 6.262 1 98.5 109 ALA B N 1
ATOM 2820 C CA . ALA B 1 109 ? 3.299 -14.391 4.938 1 98.5 109 ALA B CA 1
ATOM 2821 C C . ALA B 1 109 ? 3.217 -15.914 5.031 1 98.5 109 ALA B C 1
ATOM 2823 O O . ALA B 1 109 ? 4.066 -16.547 5.66 1 98.5 109 ALA B O 1
ATOM 2824 N N . GLN B 1 110 ? 2.248 -16.453 4.441 1 98.56 110 GLN B N 1
ATOM 2825 C CA . GLN B 1 110 ? 1.97 -17.875 4.566 1 98.56 110 GLN B CA 1
ATOM 2826 C C . GLN B 1 110 ? 1.804 -18.531 3.193 1 98.56 110 GLN B C 1
ATOM 2828 O O . GLN B 1 110 ? 1.146 -17.969 2.312 1 98.56 110 GLN B O 1
ATOM 2833 N N . ALA B 1 111 ? 2.387 -19.703 3.035 1 98.69 111 ALA B N 1
ATOM 2834 C CA . ALA B 1 111 ? 2.291 -20.438 1.77 1 98.69 111 ALA B CA 1
ATOM 2835 C C . ALA B 1 111 ? 0.879 -20.969 1.553 1 98.69 111 ALA B C 1
ATOM 2837 O O . ALA B 1 111 ? 0.301 -21.594 2.447 1 98.69 111 ALA B O 1
ATOM 2838 N N . LEU B 1 112 ? 0.336 -20.75 0.388 1 98.19 112 LEU B N 1
ATOM 2839 C CA . LEU B 1 112 ? -0.975 -21.266 0.008 1 98.19 112 LEU B CA 1
ATOM 2840 C C . LEU B 1 112 ? -0.862 -22.672 -0.553 1 98.19 112 LEU B C 1
ATOM 2842 O O . LEU B 1 112 ? -1.836 -23.438 -0.542 1 98.19 112 LEU B O 1
ATOM 2846 N N . ASP B 1 113 ? 0.302 -23 -1.109 1 95.88 113 ASP B N 1
ATOM 2847 C CA . ASP B 1 113 ? 0.75 -24.281 -1.622 1 95.88 113 ASP B CA 1
ATOM 2848 C C . ASP B 1 113 ? 2.23 -24.516 -1.321 1 95.88 113 ASP B C 1
ATOM 2850 O O . ASP B 1 113 ? 2.877 -23.672 -0.692 1 95.88 113 ASP B O 1
ATOM 2854 N N . ASP B 1 114 ? 2.639 -25.75 -1.697 1 97.38 114 ASP B N 1
ATOM 2855 C CA . ASP B 1 114 ? 4.09 -25.891 -1.676 1 97.38 114 ASP B CA 1
ATOM 2856 C C . ASP B 1 114 ? 4.762 -24.828 -2.543 1 97.38 114 ASP B C 1
ATOM 2858 O O . ASP B 1 114 ? 4.414 -24.672 -3.715 1 97.38 114 ASP B O 1
ATOM 2862 N N . THR B 1 115 ? 5.637 -24.078 -1.882 1 97.25 115 THR B N 1
ATOM 2863 C CA . THR B 1 115 ? 6.148 -22.875 -2.523 1 97.25 115 THR B CA 1
ATOM 2864 C C . THR B 1 115 ? 7.672 -22.844 -2.471 1 97.25 115 THR B C 1
ATOM 2866 O O . THR B 1 115 ? 8.273 -23.25 -1.475 1 97.25 115 THR B O 1
ATOM 2869 N N . LEU B 1 116 ? 8.25 -22.484 -3.539 1 96.06 116 LEU B N 1
ATOM 2870 C CA . LEU B 1 116 ? 9.68 -22.188 -3.625 1 96.06 116 LEU B CA 1
ATOM 2871 C C . LEU B 1 116 ? 9.914 -20.688 -3.707 1 96.06 116 LEU B C 1
ATOM 2873 O O . LEU B 1 116 ? 9.281 -20 -4.508 1 96.06 116 LEU B O 1
ATOM 2877 N N . VAL B 1 117 ? 10.836 -20.203 -2.859 1 96.06 117 VAL B N 1
ATOM 2878 C CA . VAL B 1 117 ? 11.156 -18.781 -2.902 1 96.06 117 VAL B CA 1
ATOM 2879 C C . VAL B 1 117 ? 12.664 -18.594 -3.02 1 96.06 117 VAL B C 1
ATOM 2881 O O . VAL B 1 117 ? 13.445 -19.375 -2.465 1 96.06 117 VAL B O 1
ATOM 2884 N N . CYS B 1 118 ? 13.031 -17.594 -3.811 1 95.31 118 CYS B N 1
ATOM 2885 C CA . CYS B 1 118 ? 14.406 -17.125 -3.803 1 95.31 118 CYS B CA 1
ATOM 2886 C C . CYS B 1 118 ? 14.633 -16.125 -2.672 1 95.31 118 CYS B C 1
ATOM 2888 O O . CYS B 1 118 ? 13.828 -15.219 -2.465 1 95.31 118 CYS B O 1
ATOM 2890 N N . GLU B 1 119 ? 15.672 -16.312 -2.006 1 95.19 119 GLU B N 1
ATOM 2891 C CA . GLU B 1 119 ? 15.984 -15.469 -0.856 1 95.19 119 GLU B CA 1
ATOM 2892 C C . GLU B 1 119 ? 17.203 -14.586 -1.136 1 95.19 119 GLU B C 1
ATOM 2894 O O . GLU B 1 119 ? 18.234 -15.078 -1.569 1 95.19 119 GLU B O 1
ATOM 2899 N N . LEU B 1 120 ? 17.031 -13.352 -0.927 1 94.75 120 LEU B N 1
ATOM 2900 C CA . LEU B 1 120 ? 18.125 -12.398 -1.026 1 94.75 120 LEU B CA 1
ATOM 2901 C C . LEU B 1 120 ? 18.312 -11.648 0.289 1 94.75 120 LEU B C 1
ATOM 2903 O O . LEU B 1 120 ? 17.438 -10.883 0.706 1 94.75 120 LEU B O 1
ATOM 2907 N N . ASN B 1 121 ? 19.422 -11.852 0.898 1 94.56 121 ASN B N 1
ATOM 2908 C CA . ASN B 1 121 ? 19.719 -11.188 2.164 1 94.56 121 ASN B CA 1
ATOM 2909 C C . ASN B 1 121 ? 19.719 -9.672 2.02 1 94.56 121 ASN B C 1
ATOM 2911 O O . ASN B 1 121 ? 20.172 -9.141 1.007 1 94.56 121 ASN B O 1
ATOM 2915 N N . MET B 1 122 ? 19.312 -9 3.135 1 94.31 122 MET B N 1
ATOM 2916 C CA . MET B 1 122 ? 19.109 -7.551 3.072 1 94.31 122 MET B CA 1
ATOM 2917 C C . MET B 1 122 ? 20.438 -6.832 2.836 1 94.31 122 MET B C 1
ATOM 2919 O O . MET B 1 122 ? 20.484 -5.82 2.137 1 94.31 122 MET B O 1
ATOM 2923 N N . ASP B 1 123 ? 21.5 -7.312 3.402 1 93.75 123 ASP B N 1
ATOM 2924 C CA . ASP B 1 123 ? 22.812 -6.684 3.203 1 93.75 123 ASP B CA 1
ATOM 2925 C C . ASP B 1 123 ? 23.234 -6.746 1.738 1 93.75 123 ASP B C 1
ATOM 2927 O O . ASP B 1 123 ? 23.656 -5.746 1.169 1 93.75 123 ASP B O 1
ATOM 2931 N N . SER B 1 124 ? 23.094 -7.934 1.159 1 94.5 124 SER B N 1
ATOM 2932 C CA . SER B 1 124 ? 23.422 -8.102 -0.252 1 94.5 124 SER B CA 1
ATOM 2933 C C . SER B 1 124 ? 22.5 -7.27 -1.138 1 94.5 124 SER B C 1
ATOM 2935 O O . SER B 1 124 ? 22.953 -6.672 -2.119 1 94.5 124 SER B O 1
ATOM 2937 N N . PHE B 1 125 ? 21.266 -7.258 -0.791 1 94.5 125 PHE B N 1
ATOM 2938 C CA . PHE B 1 125 ? 20.281 -6.488 -1.529 1 94.5 125 PHE B CA 1
ATOM 2939 C C . PHE B 1 125 ? 20.641 -5.012 -1.555 1 94.5 125 PHE B C 1
ATOM 2941 O O . PHE B 1 125 ? 20.688 -4.391 -2.621 1 94.5 125 PHE B O 1
ATOM 2948 N N . GLN B 1 126 ? 20.969 -4.473 -0.393 1 93.38 126 GLN B N 1
ATOM 2949 C CA . GLN B 1 126 ? 21.344 -3.07 -0.277 1 93.38 126 GLN B CA 1
ATOM 2950 C C . GLN B 1 126 ? 22.625 -2.787 -1.052 1 93.38 126 GLN B C 1
ATOM 2952 O O . GLN B 1 126 ? 22.75 -1.746 -1.702 1 93.38 126 GLN B O 1
ATOM 2957 N N . GLU B 1 127 ? 23.516 -3.678 -0.98 1 94.75 127 GLU B N 1
ATOM 2958 C CA . GLU B 1 127 ? 24.766 -3.514 -1.698 1 94.75 127 GLU B CA 1
ATOM 2959 C C . GLU B 1 127 ? 24.547 -3.463 -3.207 1 94.75 127 GLU B C 1
ATOM 2961 O O . GLU B 1 127 ? 25.094 -2.598 -3.893 1 94.75 127 GLU B O 1
ATOM 2966 N N . LEU B 1 128 ? 23.766 -4.379 -3.676 1 95.44 128 LEU B N 1
ATOM 2967 C CA . LEU B 1 128 ? 23.484 -4.414 -5.105 1 95.44 128 LEU B CA 1
ATOM 2968 C C . LEU B 1 128 ? 22.766 -3.143 -5.547 1 95.44 128 LEU B C 1
ATOM 2970 O O . LEU B 1 128 ? 23.078 -2.582 -6.602 1 95.44 128 LEU B O 1
ATOM 2974 N N . CYS B 1 129 ? 21.828 -2.658 -4.738 1 94.94 129 CYS B N 1
ATOM 2975 C CA . CYS B 1 129 ? 21.094 -1.436 -5.059 1 94.94 129 CYS B CA 1
ATOM 2976 C C . CYS B 1 129 ? 22.031 -0.229 -5.051 1 94.94 129 CYS B C 1
ATOM 2978 O O . CYS B 1 129 ? 21.797 0.741 -5.773 1 94.94 129 CYS B O 1
ATOM 2980 N N . GLY B 1 130 ? 22.984 -0.257 -4.215 1 94.94 130 GLY B N 1
ATOM 2981 C CA . GLY B 1 130 ? 23.969 0.812 -4.191 1 94.94 130 GLY B CA 1
ATOM 2982 C C . GLY B 1 130 ? 24.891 0.808 -5.398 1 94.94 130 GLY B C 1
ATOM 2983 O O . GLY B 1 130 ? 25.188 1.863 -5.961 1 94.94 130 GLY B O 1
ATOM 2984 N N . LYS B 1 131 ? 25.25 -0.333 -5.828 1 94.69 131 LYS B N 1
ATOM 2985 C CA . LYS B 1 131 ? 26.25 -0.494 -6.879 1 94.69 131 LYS B CA 1
ATOM 2986 C C . LYS B 1 131 ? 25.625 -0.391 -8.266 1 94.69 131 LYS B C 1
ATOM 2988 O O . LYS B 1 131 ? 26.266 0.094 -9.203 1 94.69 131 LYS B O 1
ATOM 2993 N N . LEU B 1 132 ? 24.438 -0.911 -8.367 1 95.75 132 LEU B N 1
ATOM 2994 C CA . LEU B 1 132 ? 23.828 -1.064 -9.688 1 95.75 132 LEU B CA 1
ATOM 2995 C C . LEU B 1 132 ? 22.594 -0.183 -9.82 1 95.75 132 LEU B C 1
ATOM 2997 O O . LEU B 1 132 ? 21.562 -0.439 -9.172 1 95.75 132 LEU B O 1
ATOM 3001 N N . SER B 1 133 ? 22.656 0.794 -10.703 1 94.81 133 SER B N 1
ATOM 3002 C CA . SER B 1 133 ? 21.5 1.65 -10.945 1 94.81 133 SER B CA 1
ATOM 3003 C C . SER B 1 133 ? 20.328 0.85 -11.508 1 94.81 133 SER B C 1
ATOM 3005 O O . SER B 1 133 ? 19.156 1.142 -11.195 1 94.81 133 SER B O 1
ATOM 3007 N N . SER B 1 134 ? 20.625 -0.137 -12.297 1 95 134 SER B N 1
ATOM 3008 C CA . SER B 1 134 ? 19.594 -1 -12.852 1 95 134 SER B CA 1
ATOM 3009 C C . SER B 1 134 ? 18.844 -1.74 -11.75 1 95 134 SER B C 1
ATOM 3011 O O . SER B 1 134 ? 17.625 -1.866 -11.805 1 95 134 SER B O 1
ATOM 3013 N N . MET B 1 135 ? 19.547 -2.15 -10.766 1 94.19 135 MET B N 1
ATOM 3014 C CA . MET B 1 135 ? 18.938 -2.844 -9.633 1 94.19 135 MET B CA 1
ATOM 3015 C C . MET B 1 135 ? 18.031 -1.9 -8.844 1 94.19 135 MET B C 1
ATOM 3017 O O . MET B 1 135 ? 16.938 -2.279 -8.438 1 94.19 135 MET B O 1
ATOM 3021 N N . ARG B 1 136 ? 18.484 -0.69 -8.633 1 94.06 136 ARG B N 1
ATOM 3022 C CA . ARG B 1 136 ? 17.656 0.301 -7.949 1 94.06 136 ARG B CA 1
ATOM 3023 C C . ARG B 1 136 ? 16.359 0.564 -8.727 1 94.06 136 ARG B C 1
ATOM 3025 O O . ARG B 1 136 ? 15.289 0.628 -8.133 1 94.06 136 ARG B O 1
ATOM 3032 N N . GLY B 1 137 ? 16.516 0.686 -9.992 1 93.75 137 GLY B N 1
ATOM 3033 C CA . GLY B 1 137 ? 15.352 0.875 -10.836 1 93.75 137 GLY B CA 1
ATOM 3034 C C . GLY B 1 137 ? 14.359 -0.27 -10.742 1 93.75 137 GLY B C 1
ATOM 3035 O O . GLY B 1 137 ? 13.148 -0.044 -10.641 1 93.75 137 GLY B O 1
ATOM 3036 N N . GLN B 1 138 ? 14.859 -1.45 -10.719 1 93.81 138 GLN B N 1
ATOM 3037 C CA . GLN B 1 138 ? 13.984 -2.615 -10.648 1 93.81 138 GLN B CA 1
ATOM 3038 C C . GLN B 1 138 ? 13.312 -2.719 -9.289 1 93.81 138 GLN B C 1
ATOM 3040 O O . GLN B 1 138 ? 12.141 -3.1 -9.188 1 93.81 138 GLN B O 1
ATOM 3045 N N . MET B 1 139 ? 14.055 -2.402 -8.289 1 93.62 139 MET B N 1
ATOM 3046 C CA . MET B 1 139 ? 13.469 -2.371 -6.957 1 93.62 139 MET B CA 1
ATOM 3047 C C . MET B 1 139 ? 12.32 -1.371 -6.891 1 93.62 139 MET B C 1
ATOM 3049 O O . MET B 1 139 ? 11.242 -1.688 -6.379 1 93.62 139 MET B O 1
ATOM 3053 N N . MET B 1 140 ? 12.539 -0.224 -7.41 1 94.5 140 MET B N 1
ATOM 3054 C CA . MET B 1 140 ? 11.5 0.798 -7.422 1 94.5 140 MET B CA 1
ATOM 3055 C C . MET B 1 140 ? 10.281 0.328 -8.211 1 94.5 140 MET B C 1
ATOM 3057 O O . MET B 1 140 ? 9.148 0.541 -7.797 1 94.5 140 MET B O 1
ATOM 3061 N N . ARG B 1 141 ? 10.57 -0.299 -9.297 1 95.56 141 ARG B N 1
ATOM 3062 C CA . ARG B 1 141 ? 9.484 -0.836 -10.109 1 95.56 141 ARG B CA 1
ATOM 3063 C C . ARG B 1 141 ? 8.648 -1.831 -9.305 1 95.56 141 ARG B C 1
ATOM 3065 O O . ARG B 1 141 ? 7.414 -1.786 -9.344 1 95.56 141 ARG B O 1
ATOM 3072 N N . GLN B 1 142 ? 9.305 -2.719 -8.617 1 95.75 142 GLN B N 1
ATOM 3073 C CA . GLN B 1 142 ? 8.609 -3.74 -7.84 1 95.75 142 GLN B CA 1
ATOM 3074 C C . GLN B 1 142 ? 7.82 -3.115 -6.695 1 95.75 142 GLN B C 1
ATOM 3076 O O . GLN B 1 142 ? 6.688 -3.523 -6.422 1 95.75 142 GLN B O 1
ATOM 3081 N N . ILE B 1 143 ? 8.383 -2.166 -6.051 1 96.62 143 ILE B N 1
ATOM 3082 C CA . ILE B 1 143 ? 7.699 -1.446 -4.984 1 96.62 143 ILE B CA 1
ATOM 3083 C C . ILE B 1 143 ? 6.469 -0.736 -5.551 1 96.62 143 ILE B C 1
ATOM 3085 O O . ILE B 1 143 ? 5.379 -0.829 -4.984 1 96.62 143 ILE B O 1
ATOM 3089 N N . GLY B 1 144 ? 6.68 -0.041 -6.648 1 96.5 144 GLY B N 1
ATOM 3090 C CA . GLY B 1 144 ? 5.57 0.637 -7.301 1 96.5 144 GLY B CA 1
ATOM 3091 C C . GLY B 1 144 ? 4.438 -0.299 -7.676 1 96.5 144 GLY B C 1
ATOM 3092 O O . GLY B 1 144 ? 3.264 0.043 -7.512 1 96.5 144 GLY B O 1
ATOM 3093 N N . ALA B 1 145 ? 4.77 -1.455 -8.164 1 95.06 145 ALA B N 1
ATOM 3094 C CA . ALA B 1 145 ? 3.766 -2.451 -8.531 1 95.06 145 ALA B CA 1
ATOM 3095 C C . ALA B 1 145 ? 2.971 -2.896 -7.305 1 95.06 145 ALA B C 1
ATOM 3097 O O . ALA B 1 145 ? 1.75 -3.066 -7.379 1 95.06 145 ALA B O 1
ATOM 3098 N N . GLU B 1 146 ? 3.674 -3.1 -6.227 1 95.31 146 GLU B N 1
ATOM 3099 C CA . GLU B 1 146 ? 3.002 -3.475 -4.984 1 95.31 146 GLU B CA 1
ATOM 3100 C C . GLU B 1 146 ? 2.045 -2.381 -4.523 1 95.31 146 GLU B C 1
ATOM 3102 O O . GLU B 1 146 ? 0.897 -2.66 -4.172 1 95.31 146 GLU B O 1
ATOM 3107 N N . ILE B 1 147 ? 2.473 -1.2 -4.543 1 96.62 147 ILE B N 1
ATOM 3108 C CA . ILE B 1 147 ? 1.668 -0.057 -4.125 1 96.62 147 ILE B CA 1
ATOM 3109 C C . ILE B 1 147 ? 0.436 0.062 -5.02 1 96.62 147 ILE B C 1
ATOM 3111 O O . ILE B 1 147 ? -0.676 0.275 -4.531 1 96.62 147 ILE B O 1
ATOM 3115 N N . GLU B 1 148 ? 0.649 -0.08 -6.277 1 95.44 148 GLU B N 1
ATOM 3116 C CA . GLU B 1 148 ? -0.468 -0.014 -7.215 1 95.44 148 GLU B CA 1
ATOM 3117 C C . GLU B 1 148 ? -1.509 -1.087 -6.906 1 95.44 148 GLU B C 1
ATOM 3119 O O . GLU B 1 148 ? -2.713 -0.819 -6.941 1 95.44 148 GLU B O 1
ATOM 3124 N N . ARG B 1 149 ? -1.086 -2.242 -6.68 1 95.12 149 ARG B N 1
ATOM 3125 C CA . ARG B 1 149 ? -2.006 -3.324 -6.344 1 95.12 149 ARG B CA 1
ATOM 3126 C C . ARG B 1 149 ? -2.771 -3.016 -5.062 1 95.12 149 ARG B C 1
ATOM 3128 O O . ARG B 1 149 ? -3.977 -3.26 -4.98 1 95.12 149 ARG B O 1
ATOM 3135 N N . GLU B 1 150 ? -2.076 -2.516 -4.082 1 97.12 150 GLU B N 1
ATOM 3136 C CA . GLU B 1 150 ? -2.729 -2.172 -2.822 1 97.12 150 GLU B CA 1
ATOM 3137 C C . GLU B 1 150 ? -3.73 -1.036 -3.012 1 97.12 150 GLU B C 1
ATOM 3139 O O . GLU B 1 150 ? -4.797 -1.034 -2.395 1 97.12 150 GLU B O 1
ATOM 3144 N N . HIS B 1 151 ? -3.369 -0.056 -3.861 1 97.19 151 HIS B N 1
ATOM 3145 C CA . HIS B 1 151 ? -4.301 1.026 -4.168 1 97.19 151 HIS B CA 1
ATOM 3146 C C . HIS B 1 151 ? -5.59 0.488 -4.781 1 97.19 151 HIS B C 1
ATOM 3148 O O . HIS B 1 151 ? -6.684 0.907 -4.398 1 97.19 151 HIS B O 1
ATOM 3154 N N . MET B 1 152 ? -5.457 -0.413 -5.656 1 95.44 152 MET B N 1
ATOM 3155 C CA . MET B 1 152 ? -6.641 -0.995 -6.285 1 95.44 152 MET B CA 1
ATOM 3156 C C . MET B 1 152 ? -7.488 -1.745 -5.262 1 95.44 152 MET B C 1
ATOM 3158 O O . MET B 1 152 ? -8.719 -1.697 -5.312 1 95.44 152 MET B O 1
ATOM 3162 N N . LEU B 1 153 ? -6.848 -2.426 -4.398 1 97.75 153 LEU B N 1
ATOM 3163 C CA . LEU B 1 153 ? -7.594 -3.137 -3.365 1 97.75 153 LEU B CA 1
ATOM 3164 C C . LEU B 1 153 ? -8.32 -2.156 -2.449 1 97.75 153 LEU B C 1
ATOM 3166 O O . LEU B 1 153 ? -9.453 -2.412 -2.037 1 97.75 153 LEU B O 1
ATOM 3170 N N . LEU B 1 154 ? -7.664 -1.062 -2.115 1 98.19 154 LEU B N 1
ATOM 3171 C CA . LEU B 1 154 ? -8.32 -0.035 -1.316 1 98.19 154 LEU B CA 1
ATOM 3172 C C . LEU B 1 154 ? -9.586 0.463 -2.008 1 98.19 154 LEU B C 1
ATOM 3174 O O . LEU B 1 154 ? -10.641 0.593 -1.374 1 98.19 154 LEU B O 1
ATOM 3178 N N . LEU B 1 155 ? -9.461 0.723 -3.281 1 97 155 LEU B N 1
ATOM 3179 C CA . LEU B 1 155 ? -10.625 1.132 -4.059 1 97 155 LEU B CA 1
ATOM 3180 C C . LEU B 1 155 ? -11.703 0.055 -4.027 1 97 155 LEU B C 1
ATOM 3182 O O . LEU B 1 155 ? -12.883 0.357 -3.836 1 97 155 LEU B O 1
ATOM 3186 N N . THR B 1 156 ? -11.305 -1.139 -4.207 1 96.5 156 THR B N 1
ATOM 3187 C CA . THR B 1 156 ? -12.203 -2.289 -4.227 1 96.5 156 THR B CA 1
ATOM 3188 C C . THR B 1 156 ? -12.969 -2.398 -2.914 1 96.5 156 THR B C 1
ATOM 3190 O O . THR B 1 156 ? -14.203 -2.453 -2.91 1 96.5 156 THR B O 1
ATOM 3193 N N . LEU B 1 157 ? -12.289 -2.334 -1.809 1 97.31 157 LEU B N 1
ATOM 3194 C CA . LEU B 1 157 ? -12.883 -2.506 -0.488 1 97.31 157 LEU B CA 1
ATOM 3195 C C . LEU B 1 157 ? -13.688 -1.276 -0.091 1 97.31 157 LEU B C 1
ATOM 3197 O O . LEU B 1 157 ? -14.719 -1.394 0.584 1 97.31 157 LEU B O 1
ATOM 3201 N N . GLY B 1 158 ? -13.203 -0.174 -0.524 1 96.62 158 GLY B N 1
ATOM 3202 C CA . GLY B 1 158 ? -13.781 1.068 -0.039 1 96.62 158 GLY B CA 1
ATOM 3203 C C . GLY B 1 158 ? -15.023 1.492 -0.809 1 96.62 158 GLY B C 1
ATOM 3204 O O . GLY B 1 158 ? -15.898 2.172 -0.266 1 96.62 158 GLY B O 1
ATOM 3205 N N . GLN B 1 159 ? -15.164 1.058 -2.111 1 95.5 159 GLN B N 1
ATOM 3206 C CA . GLN B 1 159 ? -16.172 1.745 -2.92 1 95.5 159 GLN B CA 1
ATOM 3207 C C . GLN B 1 159 ? -17 0.751 -3.719 1 95.5 159 GLN B C 1
ATOM 3209 O O . GLN B 1 159 ? -18.125 1.056 -4.109 1 95.5 159 GLN B O 1
ATOM 3214 N N . MET B 1 160 ? -16.547 -0.391 -3.949 1 93.5 160 MET B N 1
ATOM 3215 C CA . MET B 1 160 ? -17.203 -1.27 -4.914 1 93.5 160 MET B CA 1
ATOM 3216 C C . MET B 1 160 ? -18.234 -2.166 -4.23 1 93.5 160 MET B C 1
ATOM 3218 O O . MET B 1 160 ? -18.078 -2.51 -3.059 1 93.5 160 MET B O 1
ATOM 3222 N N . ARG B 1 161 ? -19.172 -2.539 -5.059 1 92.94 161 ARG B N 1
ATOM 3223 C CA . ARG B 1 161 ? -20.109 -3.574 -4.637 1 92.94 161 ARG B CA 1
ATOM 3224 C C . ARG B 1 161 ? -19.469 -4.957 -4.699 1 92.94 161 ARG B C 1
ATOM 3226 O O . ARG B 1 161 ? -18.5 -5.164 -5.438 1 92.94 161 ARG B O 1
ATOM 3233 N N . THR B 1 162 ? -20.047 -5.867 -4.016 1 93.94 162 THR B N 1
ATOM 3234 C CA . THR B 1 162 ? -19.453 -7.188 -3.826 1 93.94 162 THR B CA 1
ATOM 3235 C C . THR B 1 162 ? -19.188 -7.855 -5.172 1 93.94 162 THR B C 1
ATOM 3237 O O . THR B 1 162 ? -18.125 -8.445 -5.371 1 93.94 162 THR B O 1
ATOM 3240 N N . GLU B 1 163 ? -20.141 -7.746 -6.098 1 93.38 163 GLU B N 1
ATOM 3241 C CA . GLU B 1 163 ? -19.953 -8.383 -7.395 1 93.38 163 GLU B CA 1
ATOM 3242 C C . GLU B 1 163 ? -18.812 -7.73 -8.172 1 93.38 163 GLU B C 1
ATOM 3244 O O . GLU B 1 163 ? -18.047 -8.414 -8.859 1 93.38 163 GLU B O 1
ATOM 3249 N N . GLU B 1 164 ? -18.734 -6.422 -8.062 1 94.5 164 GLU B N 1
ATOM 3250 C CA . GLU B 1 164 ? -17.672 -5.676 -8.719 1 94.5 164 GLU B CA 1
ATOM 3251 C C . GLU B 1 164 ? -16.297 -6.043 -8.156 1 94.5 164 GLU B C 1
ATOM 3253 O O . GLU B 1 164 ? -15.312 -6.105 -8.891 1 94.5 164 GLU B O 1
ATOM 3258 N N . ARG B 1 165 ? -16.281 -6.301 -6.832 1 96.88 165 ARG B N 1
ATOM 3259 C CA . ARG B 1 165 ? -15.031 -6.691 -6.18 1 96.88 165 ARG B CA 1
ATOM 3260 C C . ARG B 1 165 ? -14.5 -8.008 -6.75 1 96.88 165 ARG B C 1
ATOM 3262 O O . ARG B 1 165 ? -13.32 -8.109 -7.094 1 96.88 165 ARG B O 1
ATOM 3269 N N . LEU B 1 166 ? -15.398 -8.961 -6.891 1 98.06 166 LEU B N 1
ATOM 3270 C CA . LEU B 1 166 ? -15 -10.258 -7.426 1 98.06 166 LEU B CA 1
ATOM 3271 C C . LEU B 1 166 ? -14.57 -10.133 -8.883 1 98.06 166 LEU B C 1
ATOM 3273 O O . LEU B 1 166 ? -13.547 -10.703 -9.281 1 98.06 166 LEU B O 1
ATOM 3277 N N . ALA B 1 167 ? -15.32 -9.375 -9.648 1 97.38 167 ALA B N 1
ATOM 3278 C CA . ALA B 1 167 ? -14.984 -9.188 -11.062 1 97.38 167 ALA B CA 1
ATOM 3279 C C . ALA B 1 167 ? -13.617 -8.516 -11.211 1 97.38 167 ALA B C 1
ATOM 3281 O O . ALA B 1 167 ? -12.82 -8.914 -12.07 1 97.38 167 ALA B O 1
ATOM 3282 N N . THR B 1 168 ? -13.383 -7.527 -10.398 1 96.25 168 THR B N 1
ATOM 3283 C CA . THR B 1 168 ? -12.109 -6.824 -10.422 1 96.25 168 THR B CA 1
ATOM 3284 C C . THR B 1 168 ? -10.961 -7.77 -10.086 1 96.25 168 THR B C 1
ATOM 3286 O O . THR B 1 168 ? -9.922 -7.758 -10.742 1 96.25 168 THR B O 1
ATOM 3289 N N . PHE B 1 169 ? -11.203 -8.602 -9.125 1 97.75 169 PHE B N 1
ATOM 3290 C CA . PHE B 1 169 ? -10.188 -9.57 -8.727 1 97.75 169 PHE B CA 1
ATOM 3291 C C . PHE B 1 169 ? -9.891 -10.539 -9.859 1 97.75 169 PHE B C 1
ATOM 3293 O O . PHE B 1 169 ? -8.727 -10.766 -10.211 1 97.75 169 PHE B O 1
ATOM 3300 N N . LEU B 1 170 ? -10.914 -11.07 -10.422 1 98.06 170 LEU B N 1
ATOM 3301 C CA . LEU B 1 170 ? -10.75 -12.07 -11.477 1 98.06 170 LEU B CA 1
ATOM 3302 C C . LEU B 1 170 ? -10.078 -11.461 -12.703 1 98.06 170 LEU B C 1
ATOM 3304 O O . LEU B 1 170 ? -9.211 -12.094 -13.312 1 98.06 170 LEU B O 1
ATOM 3308 N N . SER B 1 171 ? -10.508 -10.273 -13.016 1 96.94 171 SER B N 1
ATOM 3309 C CA . SER B 1 171 ? -9.891 -9.578 -14.141 1 96.94 171 SER B CA 1
ATOM 3310 C C . SER B 1 171 ? -8.398 -9.344 -13.898 1 96.94 171 SER B C 1
ATOM 3312 O O . SER B 1 171 ? -7.582 -9.562 -14.797 1 96.94 171 SER B O 1
ATOM 3314 N N . SER B 1 172 ? -8.086 -8.922 -12.727 1 96.31 172 SER B N 1
ATOM 3315 C CA . SER B 1 172 ? -6.688 -8.695 -12.359 1 96.31 172 SER B CA 1
ATOM 3316 C C . SER B 1 172 ? -5.883 -9.984 -12.406 1 96.31 172 SER B C 1
ATOM 3318 O O . SER B 1 172 ? -4.762 -10.008 -12.922 1 96.31 172 SER B O 1
ATOM 3320 N N . LEU B 1 173 ? -6.457 -11.047 -11.867 1 97.31 173 LEU B N 1
ATOM 3321 C CA . LEU B 1 173 ? -5.77 -12.336 -11.867 1 97.31 173 LEU B CA 1
ATOM 3322 C C . LEU B 1 173 ? -5.543 -12.828 -13.289 1 97.31 173 LEU B C 1
ATOM 3324 O O . LEU B 1 173 ? -4.488 -13.391 -13.594 1 97.31 173 LEU B O 1
ATOM 3328 N N . SER B 1 174 ? -6.508 -12.625 -14.109 1 97.69 174 SER B N 1
ATOM 3329 C CA . SER B 1 174 ? -6.387 -12.969 -15.523 1 97.69 174 SER B CA 1
ATOM 3330 C C . SER B 1 174 ? -5.18 -12.281 -16.156 1 97.69 174 SER B C 1
ATOM 3332 O O . SER B 1 174 ? -4.359 -12.938 -16.797 1 97.69 174 SER B O 1
ATOM 3334 N N . GLU B 1 175 ? -5.059 -11.039 -15.906 1 96.06 175 GLU B N 1
ATOM 3335 C CA . GLU B 1 175 ? -3.953 -10.266 -16.469 1 96.06 175 GLU B CA 1
ATOM 3336 C C . GLU B 1 175 ? -2.613 -10.727 -15.898 1 96.06 175 GLU B C 1
ATOM 3338 O O . GLU B 1 175 ? -1.628 -10.836 -16.641 1 96.06 175 GLU B O 1
ATOM 3343 N N . ARG B 1 176 ? -2.561 -10.984 -14.656 1 96.12 176 ARG B N 1
ATOM 3344 C CA . ARG B 1 176 ? -1.334 -11.438 -14.008 1 96.12 176 ARG B CA 1
ATOM 3345 C C . ARG B 1 176 ? -0.899 -12.797 -14.555 1 96.12 176 ARG B C 1
ATOM 3347 O O . ARG B 1 176 ? 0.295 -13.047 -14.727 1 96.12 176 ARG B O 1
ATOM 3354 N N . ASN B 1 177 ? -1.875 -13.633 -14.805 1 96.88 177 ASN B N 1
ATOM 3355 C CA . ASN B 1 177 ? -1.562 -14.922 -15.422 1 96.88 177 ASN B CA 1
ATOM 3356 C C . ASN B 1 177 ? -0.988 -14.742 -16.828 1 96.88 177 ASN B C 1
ATOM 3358 O O . ASN B 1 177 ? 0.019 -15.359 -17.172 1 96.88 177 ASN B O 1
ATOM 3362 N N . LYS B 1 178 ? -1.594 -13.906 -17.531 1 96.81 178 LYS B N 1
ATOM 3363 C CA . LYS B 1 178 ? -1.131 -13.633 -18.891 1 96.81 178 LYS B CA 1
ATOM 3364 C C . LYS B 1 178 ? 0.323 -13.172 -18.906 1 96.81 178 LYS B C 1
ATOM 3366 O O . LYS B 1 178 ? 1.124 -13.633 -19.719 1 96.81 178 LYS B O 1
ATOM 3371 N N . GLU B 1 179 ? 0.666 -12.328 -18 1 94.44 179 GLU B N 1
ATOM 3372 C CA . GLU B 1 179 ? 2.021 -11.797 -17.891 1 94.44 179 GLU B CA 1
ATOM 3373 C C . GLU B 1 179 ? 3.029 -12.906 -17.625 1 94.44 179 GLU B C 1
ATOM 3375 O O . GLU B 1 179 ? 4.207 -12.781 -17.953 1 94.44 179 GLU B O 1
ATOM 3380 N N . ARG B 1 180 ? 2.578 -14 -17.062 1 94.75 180 ARG B N 1
ATOM 3381 C CA . ARG B 1 180 ? 3.449 -15.102 -16.672 1 94.75 180 ARG B CA 1
ATOM 3382 C C . ARG B 1 180 ? 3.387 -16.234 -17.688 1 94.75 180 ARG B C 1
ATOM 3384 O O . ARG B 1 180 ? 3.988 -17.297 -17.484 1 94.75 180 ARG B O 1
ATOM 3391 N N . GLY B 1 181 ? 2.645 -16.016 -18.75 1 94.06 181 GLY B N 1
ATOM 3392 C CA . GLY B 1 181 ? 2.549 -16.984 -19.812 1 94.06 181 GLY B CA 1
ATOM 3393 C C . GLY B 1 181 ? 1.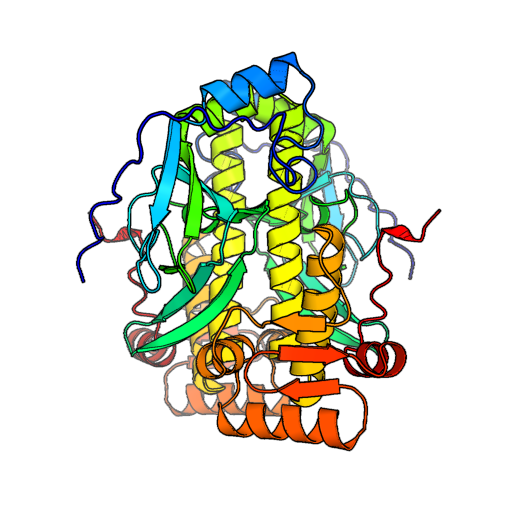517 -18.062 -19.547 1 94.06 181 GLY B C 1
ATOM 3394 O O . GLY B 1 181 ? 1.506 -19.109 -20.203 1 94.06 181 GLY B O 1
ATOM 3395 N N . PHE B 1 182 ? 0.72 -17.828 -18.562 1 94.94 182 PHE B N 1
ATOM 3396 C CA . PHE B 1 182 ? -0.354 -18.766 -18.266 1 94.94 182 PHE B CA 1
ATOM 3397 C C . PHE B 1 182 ? -1.647 -18.344 -18.953 1 94.94 182 PHE B C 1
ATOM 3399 O O . PHE B 1 182 ? -1.715 -17.266 -19.562 1 94.94 182 PHE B O 1
ATOM 3406 N N . SER B 1 183 ? -2.564 -19.266 -18.922 1 97.5 183 SER B N 1
ATOM 3407 C CA . SER B 1 183 ? -3.855 -18.953 -19.531 1 97.5 183 SER B CA 1
ATOM 3408 C C . SER B 1 183 ? -4.531 -17.797 -18.797 1 97.5 183 SER B C 1
ATOM 3410 O O . SER B 1 183 ? -4.582 -17.781 -17.562 1 97.5 183 SER B O 1
ATOM 3412 N N . CYS B 1 184 ? -5.012 -16.859 -19.562 1 97.38 184 CYS B N 1
ATOM 3413 C CA . CYS B 1 184 ? -5.711 -15.719 -18.984 1 97.38 184 CYS B CA 1
ATOM 3414 C C . CYS B 1 184 ? -7.211 -15.977 -18.922 1 97.38 184 CYS B C 1
ATOM 3416 O O . CYS B 1 184 ? -7.961 -15.164 -18.375 1 97.38 184 CYS B O 1
ATOM 3418 N N . THR B 1 185 ? -7.66 -17.078 -19.438 1 98.31 185 THR B N 1
ATOM 3419 C CA . THR B 1 185 ? -9.102 -17.297 -19.5 1 98.31 185 THR B CA 1
ATOM 3420 C C . THR B 1 185 ? -9.484 -18.547 -18.719 1 98.31 185 THR B C 1
ATOM 3422 O O . THR B 1 185 ? -10.664 -18.781 -18.438 1 98.31 185 THR B O 1
ATOM 3425 N N . GLU B 1 186 ? -8.547 -19.344 -18.422 1 98.5 186 GLU B N 1
ATOM 3426 C CA . GLU B 1 186 ? -8.789 -20.562 -17.656 1 98.5 186 GLU B CA 1
ATOM 3427 C C . GLU B 1 186 ? -7.656 -20.828 -16.672 1 98.5 186 GLU B C 1
ATOM 3429 O O . GLU B 1 186 ? -6.523 -21.094 -17.078 1 98.5 186 GLU B O 1
ATOM 3434 N N . PHE B 1 187 ? -7.992 -20.766 -15.414 1 98.06 187 PHE B N 1
ATOM 3435 C CA . PHE B 1 187 ? -6.945 -20.922 -14.414 1 98.06 187 PHE B CA 1
ATOM 3436 C C . PHE B 1 187 ? -7.535 -21.359 -13.078 1 98.06 187 PHE B C 1
ATOM 3438 O O . PHE B 1 187 ? -8.719 -21.141 -12.812 1 98.06 187 PHE B O 1
ATOM 3445 N N . ASN B 1 188 ? -6.66 -21.969 -12.219 1 97.19 188 ASN B N 1
ATOM 3446 C CA . ASN B 1 188 ? -7.039 -22.328 -10.859 1 97.19 188 ASN B CA 1
ATOM 3447 C C . ASN B 1 188 ? -6.766 -21.188 -9.883 1 97.19 188 ASN B C 1
ATOM 3449 O O . ASN B 1 188 ? -5.723 -20.531 -9.961 1 97.19 188 ASN B O 1
ATOM 3453 N N . LEU B 1 189 ? -7.672 -20.969 -9.023 1 97.5 189 LEU B N 1
ATOM 3454 C CA . LEU B 1 189 ? -7.402 -20.047 -7.914 1 97.5 189 LEU B CA 1
ATOM 3455 C C . LEU B 1 189 ? -6.422 -20.672 -6.922 1 97.5 189 LEU B C 1
ATOM 3457 O O . LEU B 1 189 ? -6.633 -21.797 -6.457 1 97.5 189 LEU B O 1
ATOM 3461 N N . PRO B 1 190 ? -5.387 -19.938 -6.621 1 95.75 190 PRO B N 1
ATOM 3462 C CA . PRO B 1 190 ? -4.418 -20.531 -5.691 1 95.75 190 PRO B CA 1
ATOM 3463 C C . PRO B 1 190 ? -4.906 -20.516 -4.246 1 95.75 190 PRO B C 1
ATOM 3465 O O . PRO B 1 190 ? -4.328 -21.188 -3.389 1 95.75 190 PRO B O 1
ATOM 3468 N N . MET B 1 191 ? -5.934 -19.812 -3.938 1 97.5 191 MET B N 1
ATOM 3469 C CA . MET B 1 191 ? -6.418 -19.672 -2.568 1 97.5 191 MET B CA 1
ATOM 3470 C C . MET B 1 191 ? -7.797 -20.297 -2.408 1 97.5 191 MET B C 1
ATOM 3472 O O . MET B 1 191 ? -8.539 -20.438 -3.385 1 97.5 191 MET B O 1
ATOM 3476 N N . ALA B 1 192 ? -8.102 -20.609 -1.22 1 96.94 192 ALA B N 1
ATOM 3477 C CA . ALA B 1 192 ? -9.438 -21.109 -0.892 1 96.94 192 ALA B CA 1
ATOM 3478 C C . ALA B 1 192 ? -10.453 -19.953 -0.851 1 96.94 192 ALA B C 1
ATOM 3480 O O . ALA B 1 192 ? -10.07 -18.781 -0.797 1 96.94 192 ALA B O 1
ATOM 3481 N N . ARG B 1 193 ? -11.711 -20.359 -0.845 1 97.06 193 ARG B N 1
ATOM 3482 C CA . ARG B 1 193 ? -12.789 -19.391 -0.84 1 97.06 193 ARG B CA 1
ATOM 3483 C C . ARG B 1 193 ? -12.742 -18.516 0.411 1 97.06 193 ARG B C 1
ATOM 3485 O O . ARG B 1 193 ? -13.031 -17.312 0.355 1 97.06 193 ARG B O 1
ATOM 3492 N N . HIS B 1 194 ? -12.367 -19.172 1.493 1 97.38 194 HIS B N 1
ATOM 3493 C CA . HIS B 1 194 ? -12.312 -18.406 2.736 1 97.38 194 HIS B CA 1
ATOM 3494 C C . HIS B 1 194 ? -11.273 -17.297 2.654 1 97.38 194 HIS B C 1
ATOM 3496 O O . HIS B 1 194 ? -11.516 -16.172 3.117 1 97.38 194 HIS B O 1
ATOM 3502 N N . ASP B 1 195 ? -10.133 -17.594 2.08 1 98.25 195 ASP B N 1
ATOM 3503 C CA . ASP B 1 195 ? -9.086 -16.594 1.907 1 98.25 195 ASP B CA 1
ATOM 3504 C C . ASP B 1 195 ? -9.523 -15.508 0.932 1 98.25 195 ASP B C 1
ATOM 3506 O O . ASP B 1 195 ? -9.273 -14.32 1.166 1 98.25 195 ASP B O 1
ATOM 3510 N N . LEU B 1 196 ? -10.102 -15.922 -0.133 1 98.56 196 LEU B N 1
ATOM 3511 C CA . LEU B 1 196 ? -10.547 -14.945 -1.126 1 98.56 196 LEU B CA 1
ATOM 3512 C C . LEU B 1 196 ? -11.625 -14.039 -0.548 1 98.56 196 LEU B C 1
ATOM 3514 O O . LEU B 1 196 ? -11.609 -12.828 -0.789 1 98.56 196 LEU B O 1
ATOM 3518 N N . ALA B 1 197 ? -12.578 -14.578 0.208 1 98.56 197 ALA B N 1
ATOM 3519 C CA . ALA B 1 197 ? -13.617 -13.789 0.859 1 98.56 197 ALA B CA 1
ATOM 3520 C C . ALA B 1 197 ? -13.008 -12.75 1.796 1 98.56 197 ALA B C 1
ATOM 3522 O O . ALA B 1 197 ? -13.414 -11.578 1.78 1 98.56 197 ALA B O 1
ATOM 3523 N N . ASN B 1 198 ? -12.047 -13.203 2.559 1 98.38 198 ASN B N 1
ATOM 3524 C CA . ASN B 1 198 ? -11.352 -12.281 3.457 1 98.38 198 ASN B CA 1
ATOM 3525 C C . ASN B 1 198 ? -10.648 -11.164 2.689 1 98.38 198 ASN B C 1
ATOM 3527 O O . ASN B 1 198 ? -10.766 -9.992 3.053 1 98.38 198 ASN B O 1
ATOM 3531 N N . TYR B 1 199 ? -9.984 -11.547 1.61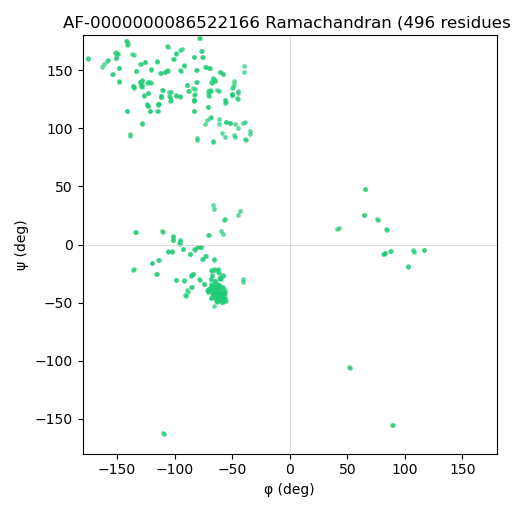9 1 98.75 199 TYR B N 1
ATOM 3532 C CA . TYR B 1 199 ? -9.273 -10.594 0.773 1 98.75 199 TYR B CA 1
ATOM 3533 C C . TYR B 1 199 ? -10.227 -9.539 0.222 1 98.75 199 TYR B C 1
ATOM 3535 O O . TYR B 1 199 ? -9.891 -8.352 0.171 1 98.75 199 TYR B O 1
ATOM 3543 N N . LEU B 1 200 ? -11.391 -9.953 -0.079 1 98.25 200 LEU B N 1
ATOM 3544 C CA . LEU B 1 200 ? -12.359 -9.07 -0.716 1 98.25 200 LEU B CA 1
ATOM 3545 C C . LEU B 1 200 ? -13.281 -8.43 0.322 1 98.25 200 LEU B C 1
ATOM 3547 O O . LEU B 1 200 ? -14.234 -7.738 -0.031 1 98.25 200 LEU B O 1
ATOM 3551 N N . GLY B 1 201 ? -13.039 -8.695 1.562 1 97.19 201 GLY B N 1
ATOM 3552 C CA . GLY B 1 201 ? -13.781 -8.062 2.635 1 97.19 201 GLY B CA 1
ATOM 3553 C C . GLY B 1 201 ? -15.25 -8.445 2.648 1 97.19 201 GLY B C 1
ATOM 3554 O O . GLY B 1 201 ? -16.125 -7.574 2.754 1 97.19 201 GLY B O 1
ATOM 3555 N N . MET B 1 202 ? -15.539 -9.742 2.533 1 97.12 202 MET B N 1
ATOM 3556 C CA . MET B 1 202 ? -16.922 -10.203 2.549 1 97.12 202 MET B CA 1
ATOM 3557 C C . MET B 1 202 ? -17.031 -11.594 3.154 1 97.12 202 MET B C 1
ATOM 3559 O O . MET B 1 202 ? -16.016 -12.25 3.389 1 97.12 202 MET B O 1
ATOM 3563 N N . ALA B 1 203 ? -18.219 -11.969 3.508 1 97.62 203 ALA B N 1
ATOM 3564 C CA . ALA B 1 203 ? -18.438 -13.312 4.035 1 97.62 203 ALA B CA 1
ATOM 3565 C C . ALA B 1 203 ? -18.281 -14.359 2.941 1 97.62 203 ALA B C 1
ATOM 3567 O O . ALA B 1 203 ? -18.531 -14.086 1.764 1 97.62 203 ALA B O 1
ATOM 3568 N N . VAL B 1 204 ? -17.875 -15.586 3.348 1 97.88 204 VAL B N 1
ATOM 3569 C CA . VAL B 1 204 ? -17.656 -16.672 2.406 1 97.88 204 VAL B CA 1
ATOM 3570 C C . VAL B 1 204 ? -18.953 -17 1.668 1 97.88 204 VAL B C 1
ATOM 3572 O O . VAL B 1 204 ? -18.938 -17.297 0.469 1 97.88 204 VAL B O 1
ATOM 3575 N N . GLU B 1 205 ? -20.031 -16.906 2.373 1 98 205 GLU B N 1
ATOM 3576 C CA . GLU B 1 205 ? -21.344 -17.172 1.768 1 98 205 GLU B CA 1
ATOM 3577 C C . GLU B 1 205 ? -21.656 -16.141 0.684 1 98 205 GLU B C 1
ATOM 3579 O O . GLU B 1 205 ? -22.188 -16.5 -0.372 1 98 205 GLU B O 1
ATOM 3584 N N . THR B 1 206 ? -21.406 -14.945 0.982 1 98 206 THR B N 1
ATOM 3585 C CA . THR B 1 206 ? -21.625 -13.875 0.015 1 98 206 THR B CA 1
ATOM 3586 C C . THR B 1 206 ? -20.766 -14.086 -1.231 1 98 206 THR B C 1
ATOM 3588 O O . THR B 1 206 ? -21.266 -13.969 -2.355 1 98 206 THR B O 1
ATOM 3591 N N . LEU B 1 207 ? -19.531 -14.43 -1.043 1 98.25 207 LEU B N 1
ATOM 3592 C CA . LEU B 1 207 ? -18.641 -14.695 -2.168 1 98.25 207 LEU B CA 1
ATOM 3593 C C . LEU B 1 207 ? -19.188 -15.828 -3.035 1 98.25 207 LEU B C 1
ATOM 3595 O O . LEU B 1 207 ? -19.203 -15.727 -4.266 1 98.25 207 LEU B O 1
ATOM 3599 N N . SER B 1 208 ? -19.609 -16.875 -2.428 1 97.62 208 SER B N 1
ATOM 3600 C CA . SER B 1 208 ? -20.156 -18.016 -3.152 1 97.62 208 SER B CA 1
ATOM 3601 C C . SER B 1 208 ? -21.344 -17.594 -4.012 1 97.62 208 SER B C 1
ATOM 3603 O O . SER B 1 208 ? -21.469 -18.031 -5.16 1 97.62 208 SER B O 1
ATOM 3605 N N . ARG B 1 209 ? -22.141 -16.688 -3.432 1 97.81 209 ARG B N 1
ATOM 3606 C CA . ARG B 1 209 ? -23.297 -16.188 -4.18 1 97.81 209 ARG B CA 1
ATOM 3607 C C . ARG B 1 209 ? -22.844 -15.359 -5.379 1 97.81 209 ARG B C 1
ATOM 3609 O O . ARG B 1 209 ? -23.5 -15.375 -6.426 1 97.81 209 ARG B O 1
ATOM 3616 N N . MET B 1 210 ? -21.859 -14.609 -5.176 1 97.88 210 MET B N 1
ATOM 3617 C CA . MET B 1 210 ? -21.344 -13.797 -6.273 1 97.88 210 MET B CA 1
ATOM 3618 C C . MET B 1 210 ? -20.812 -14.672 -7.398 1 97.88 210 MET B C 1
ATOM 3620 O O . MET B 1 210 ? -21.016 -14.375 -8.578 1 97.88 210 MET B O 1
ATOM 3624 N N . PHE B 1 211 ? -20.078 -15.734 -7.059 1 98.06 211 PHE B N 1
ATOM 3625 C CA . PHE B 1 211 ? -19.625 -16.688 -8.062 1 98.06 211 PHE B CA 1
ATOM 3626 C C . PHE B 1 211 ? -20.812 -17.266 -8.836 1 98.06 211 PHE B C 1
ATOM 3628 O O . PHE B 1 211 ? -20.766 -17.344 -10.07 1 98.06 211 PHE B O 1
ATOM 3635 N N . SER B 1 212 ? -21.797 -17.625 -8.125 1 98.06 212 SER B N 1
ATOM 3636 C CA . SER B 1 212 ? -22.984 -18.188 -8.75 1 98.06 212 SER B CA 1
ATOM 3637 C C . SER B 1 212 ? -23.656 -17.188 -9.695 1 98.06 212 SER B C 1
ATOM 3639 O O . SER B 1 212 ? -24.062 -17.547 -10.797 1 98.06 212 SER B O 1
ATOM 3641 N N . ARG B 1 213 ? -23.734 -15.992 -9.227 1 97.69 213 ARG B N 1
ATOM 3642 C CA . ARG B 1 213 ? -24.344 -14.945 -10.039 1 97.69 213 ARG B CA 1
ATOM 3643 C C . ARG B 1 213 ? -23.578 -14.742 -11.344 1 97.69 213 ARG B C 1
ATOM 3645 O O . ARG B 1 213 ? -24.172 -14.672 -12.414 1 97.69 213 ARG B O 1
ATOM 3652 N N . LEU B 1 214 ? -22.281 -14.641 -11.258 1 97.94 214 LEU B N 1
ATOM 3653 C CA . LEU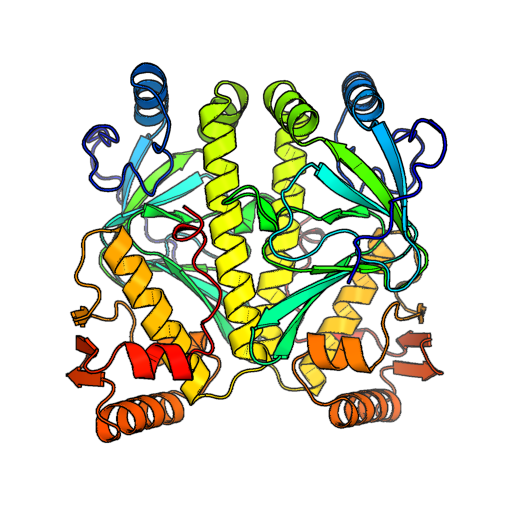 B 1 214 ? -21.469 -14.469 -12.453 1 97.94 214 LEU B CA 1
ATOM 3654 C C . LEU B 1 214 ? -21.594 -15.664 -13.383 1 97.94 214 LEU B C 1
ATOM 3656 O O . LEU B 1 214 ? -21.594 -15.508 -14.609 1 97.94 214 LEU B O 1
ATOM 3660 N N . GLN B 1 215 ? -21.656 -16.828 -12.836 1 98.19 215 GLN B N 1
ATOM 3661 C CA . GLN B 1 215 ? -21.828 -18.047 -13.625 1 98.19 215 GLN B CA 1
ATOM 3662 C C . GLN B 1 215 ? -23.188 -18.062 -14.305 1 98.19 215 GLN B C 1
ATOM 3664 O O . GLN B 1 215 ? -23.297 -18.391 -15.492 1 98.19 215 GLN B O 1
ATOM 3669 N N . ASP B 1 216 ? -24.234 -17.703 -13.578 1 98.19 216 ASP B N 1
ATOM 3670 C CA . ASP B 1 216 ? -25.594 -17.656 -14.125 1 98.19 216 ASP B CA 1
ATOM 3671 C C . ASP B 1 216 ? -25.688 -16.656 -15.258 1 98.19 216 ASP B C 1
ATOM 3673 O O . ASP B 1 216 ? -26.438 -16.859 -16.219 1 98.19 216 ASP B O 1
ATOM 3677 N N . ASP B 1 217 ? -24.938 -15.609 -15.117 1 97.62 217 ASP B N 1
ATOM 3678 C CA . ASP B 1 217 ? -24.938 -14.555 -16.125 1 97.62 217 ASP B CA 1
ATOM 3679 C C . ASP B 1 217 ? -24.062 -14.93 -17.328 1 97.62 217 ASP B C 1
ATOM 3681 O O . ASP B 1 217 ? -23.969 -14.172 -18.281 1 97.62 217 ASP B O 1
ATOM 3685 N N . GLY B 1 218 ? -23.438 -16.047 -17.266 1 98.31 218 GLY B N 1
ATOM 3686 C CA . GLY B 1 218 ? -22.625 -16.547 -18.375 1 98.31 218 GLY B CA 1
ATOM 3687 C C . GLY B 1 218 ? -21.297 -15.844 -18.5 1 98.31 218 GLY B C 1
ATOM 3688 O O . GLY B 1 218 ? -20.703 -15.828 -19.578 1 98.31 218 GLY B O 1
ATOM 3689 N N . ILE B 1 219 ? -20.828 -15.242 -17.469 1 98.44 219 ILE B N 1
ATOM 3690 C CA . ILE B 1 219 ? -19.594 -14.477 -17.516 1 98.44 219 ILE B CA 1
ATOM 3691 C C . ILE B 1 219 ? -18.406 -15.398 -17.188 1 98.44 219 ILE B C 1
ATOM 3693 O O . ILE B 1 219 ? -17.359 -15.305 -17.812 1 98.44 219 ILE B O 1
ATOM 3697 N N . ILE B 1 220 ? -18.641 -16.281 -16.234 1 98.69 220 ILE B N 1
ATOM 3698 C CA . ILE B 1 220 ? -17.609 -17.25 -15.883 1 98.69 220 ILE B CA 1
ATOM 3699 C C . ILE B 1 220 ? -18.234 -18.625 -15.703 1 98.69 220 ILE B C 1
ATOM 3701 O O . ILE B 1 220 ? -19.453 -18.75 -15.625 1 98.69 220 ILE B O 1
ATOM 3705 N N . ALA B 1 221 ? -17.406 -19.625 -15.711 1 98.62 221 ALA B N 1
ATOM 3706 C CA . ALA B 1 221 ? -17.734 -20.953 -15.219 1 98.62 221 ALA B CA 1
ATOM 3707 C C . ALA B 1 221 ? -16.781 -21.375 -14.094 1 98.62 221 ALA B C 1
ATOM 3709 O O . ALA B 1 221 ? -15.586 -21.094 -14.148 1 98.62 221 ALA B O 1
ATOM 3710 N N . VAL B 1 222 ? -17.375 -22 -13.141 1 97.44 222 VAL B N 1
ATOM 3711 C CA . VAL B 1 222 ? -16.562 -22.375 -11.977 1 97.44 222 VAL B CA 1
ATOM 3712 C C . VAL B 1 222 ? -16.719 -23.875 -11.703 1 97.44 222 VAL B C 1
ATOM 3714 O O . VAL B 1 222 ? -17.828 -24.391 -11.656 1 97.44 222 VAL B O 1
ATOM 3717 N N . GLN B 1 223 ? -15.648 -24.547 -11.586 1 95.94 223 GLN B N 1
ATOM 3718 C CA . GLN B 1 223 ? -15.562 -25.906 -11.094 1 95.94 223 GLN B CA 1
ATOM 3719 C C . GLN B 1 223 ? -14.523 -26.031 -9.984 1 95.94 223 GLN B C 1
ATOM 3721 O O . GLN B 1 223 ? -13.32 -26.125 -10.258 1 95.94 223 GLN B O 1
ATOM 3726 N N . HIS B 1 224 ? -14.961 -26.125 -8.711 1 93.19 224 HIS B N 1
ATOM 3727 C CA . HIS B 1 224 ? -14.07 -26.094 -7.555 1 93.19 224 HIS B CA 1
ATOM 3728 C C . HIS B 1 224 ? -13.156 -24.875 -7.598 1 93.19 224 HIS B C 1
ATOM 3730 O O . HIS B 1 224 ? -13.633 -23.734 -7.496 1 93.19 224 HIS B O 1
ATOM 3736 N N . ARG B 1 225 ? -11.93 -25.062 -7.902 1 94.62 225 ARG B N 1
ATOM 3737 C CA . ARG B 1 225 ? -11 -23.938 -7.906 1 94.62 225 ARG B CA 1
ATOM 3738 C C . ARG B 1 225 ? -10.727 -23.453 -9.328 1 94.62 225 ARG B C 1
ATOM 3740 O O . ARG B 1 225 ? -10.062 -22.438 -9.531 1 94.62 225 ARG B O 1
ATOM 3747 N N . LEU B 1 226 ? -11.258 -24.188 -10.305 1 97.88 226 LEU B N 1
ATOM 3748 C CA . LEU B 1 226 ? -11.031 -23.859 -11.703 1 97.88 226 LEU B CA 1
ATOM 3749 C C . LEU B 1 226 ? -12.008 -22.781 -12.164 1 97.88 226 LEU B C 1
ATOM 3751 O O . LEU B 1 226 ? -13.219 -22.922 -12.023 1 97.88 226 LEU B O 1
ATOM 3755 N N . ILE B 1 227 ? -11.484 -21.656 -12.688 1 98.56 227 ILE B N 1
ATOM 3756 C CA . ILE B 1 227 ? -12.266 -20.562 -13.234 1 98.56 227 ILE B CA 1
ATOM 3757 C C . ILE B 1 227 ? -12.07 -20.484 -14.742 1 98.56 227 ILE B C 1
ATOM 3759 O O . ILE B 1 227 ? -10.938 -20.5 -15.234 1 98.56 227 ILE B O 1
ATOM 3763 N N . LYS B 1 228 ? -13.086 -20.484 -15.438 1 98.81 228 LYS B N 1
ATOM 3764 C CA . LYS B 1 228 ? -13.086 -20.203 -16.875 1 98.81 228 LYS B CA 1
ATOM 3765 C C . LYS B 1 228 ? -13.82 -18.906 -17.172 1 98.81 228 LYS B C 1
ATOM 3767 O O . LYS B 1 228 ? -15.008 -18.766 -16.859 1 98.81 228 LYS B O 1
ATOM 3772 N N . ILE B 1 229 ? -13.188 -17.969 -17.75 1 98.69 229 ILE B N 1
ATOM 3773 C CA . ILE B 1 229 ? -13.828 -16.719 -18.172 1 98.69 229 ILE B CA 1
ATOM 3774 C C . ILE B 1 229 ? -14.5 -16.906 -19.531 1 98.69 229 ILE B C 1
ATOM 3776 O O . ILE B 1 229 ? -13.828 -17.094 -20.547 1 98.69 229 ILE B O 1
ATOM 3780 N N . GLU B 1 230 ? -15.758 -16.812 -19.547 1 98.69 230 GLU B N 1
ATOM 3781 C CA . GLU B 1 230 ? -16.547 -17.047 -20.75 1 98.69 230 GLU B CA 1
ATOM 3782 C C . GLU B 1 230 ? -16.781 -15.758 -21.531 1 98.69 230 GLU B C 1
ATOM 3784 O O . GLU B 1 230 ? -16.938 -15.781 -22.75 1 98.69 230 GLU B O 1
ATOM 3789 N N . ASP B 1 231 ? -16.859 -14.672 -20.859 1 98.25 231 ASP B N 1
ATOM 3790 C CA . ASP B 1 231 ? -17.078 -13.367 -21.484 1 98.25 231 ASP B CA 1
ATOM 3791 C C . ASP B 1 231 ? -16.203 -12.297 -20.828 1 98.25 231 ASP B C 1
ATOM 3793 O O . ASP B 1 231 ? -16.641 -11.609 -19.906 1 98.25 231 ASP B O 1
ATOM 3797 N N . MET B 1 232 ? -15.07 -12.039 -21.391 1 97.38 232 MET B N 1
ATOM 3798 C CA . MET B 1 232 ? -14.078 -11.125 -20.844 1 97.38 232 MET B CA 1
ATOM 3799 C C . MET B 1 232 ? -14.578 -9.688 -20.875 1 97.38 232 MET B C 1
ATOM 3801 O O . MET B 1 232 ? -14.328 -8.906 -19.953 1 97.38 232 MET B O 1
ATOM 3805 N N . ALA B 1 233 ? -15.234 -9.414 -21.906 1 96.12 233 ALA B N 1
ATOM 3806 C CA . ALA B 1 233 ? -15.727 -8.047 -22.062 1 96.12 233 ALA B CA 1
ATOM 3807 C C . ALA B 1 233 ? -16.703 -7.688 -20.953 1 96.12 233 ALA B C 1
ATOM 3809 O O . ALA B 1 233 ? -16.578 -6.621 -20.344 1 96.12 233 ALA B O 1
ATOM 3810 N N . ARG B 1 234 ? -17.594 -8.555 -20.688 1 96.25 234 ARG B N 1
ATOM 3811 C CA . ARG B 1 234 ? -18.562 -8.312 -19.625 1 96.25 234 ARG B CA 1
ATOM 3812 C C . ARG B 1 234 ? -17.906 -8.312 -18.25 1 96.25 234 ARG B C 1
ATOM 3814 O O . ARG B 1 234 ? -18.281 -7.547 -17.375 1 96.25 234 ARG B O 1
ATOM 3821 N N . LEU B 1 235 ? -16.906 -9.164 -18.062 1 97.25 235 LEU B N 1
ATOM 3822 C CA . LEU B 1 235 ? -16.172 -9.188 -16.797 1 97.25 235 LEU B CA 1
ATOM 3823 C C . LEU B 1 235 ? -15.492 -7.852 -16.531 1 97.25 235 LEU B C 1
ATOM 3825 O O . LEU B 1 235 ? -15.594 -7.305 -15.438 1 97.25 235 LEU B O 1
ATOM 3829 N N . LYS B 1 236 ? -14.859 -7.328 -17.531 1 94.06 236 LYS B N 1
ATOM 3830 C CA . LYS B 1 236 ? -14.141 -6.062 -17.422 1 94.06 236 LYS B CA 1
ATOM 3831 C C . LYS B 1 236 ? -15.109 -4.902 -17.203 1 94.06 236 LYS B C 1
ATOM 3833 O O . LYS B 1 236 ? -14.781 -3.941 -16.5 1 94.06 236 LYS B O 1
ATOM 3838 N N . GLN B 1 237 ? -16.234 -5.004 -17.797 1 92.31 237 GLN B N 1
ATOM 3839 C CA . GLN B 1 237 ? -17.25 -3.984 -17.594 1 92.31 237 GLN B CA 1
ATOM 3840 C C . GLN B 1 237 ? -17.703 -3.936 -16.125 1 92.31 237 GLN B C 1
ATOM 3842 O O . GLN B 1 237 ? -17.875 -2.854 -15.562 1 92.31 237 GLN B O 1
ATOM 3847 N N . LEU B 1 238 ? -17.875 -5.105 -15.562 1 92.12 238 LEU B N 1
ATOM 3848 C CA . LEU B 1 238 ? -18.266 -5.176 -14.156 1 92.12 238 LEU B CA 1
ATOM 3849 C C . LEU B 1 238 ? -17.141 -4.664 -13.258 1 92.12 238 LEU B C 1
ATOM 3851 O O . LEU B 1 238 ? -17.406 -4.035 -12.227 1 92.12 238 LEU B O 1
ATOM 3855 N N . ALA B 1 239 ? -15.852 -4.988 -13.531 1 89.06 239 ALA B N 1
ATOM 3856 C CA . ALA B 1 239 ? -14.688 -4.621 -12.742 1 89.06 239 ALA B CA 1
ATOM 3857 C C . ALA B 1 239 ? -14.398 -3.127 -12.852 1 89.06 239 ALA B C 1
ATOM 3859 O O . ALA B 1 239 ? -13.57 -2.592 -12.109 1 89.06 239 ALA B O 1
ATOM 3860 N N . HIS B 1 240 ? -15.203 -2.352 -13.422 1 66.81 240 HIS B N 1
ATOM 3861 C CA . HIS B 1 240 ? -14.961 -0.941 -13.695 1 66.81 240 HIS B CA 1
ATOM 3862 C C . HIS B 1 240 ? -13.531 -0.711 -14.18 1 66.81 240 HIS B C 1
ATOM 3864 O O . HIS B 1 240 ? -12.945 0.34 -13.914 1 66.81 240 HIS B O 1
ATOM 3870 N N . HIS B 1 241 ? -12.758 -1.745 -14.555 1 56.53 241 HIS B N 1
ATOM 3871 C CA . HIS B 1 241 ? -11.352 -1.712 -14.93 1 56.53 241 HIS B CA 1
ATOM 3872 C C . HIS B 1 241 ? -11.117 -0.781 -16.109 1 56.53 241 HIS B C 1
ATOM 3874 O O . HIS B 1 241 ? -10.055 -0.81 -16.734 1 56.53 241 HIS B O 1
ATOM 3880 N N . THR B 1 242 ? -12 0.075 -16.672 1 44.5 242 THR B N 1
ATOM 3881 C CA . THR B 1 242 ? -11.312 0.759 -17.766 1 44.5 242 THR B CA 1
ATOM 3882 C C . THR B 1 242 ? -10.055 1.453 -17.25 1 44.5 242 THR B C 1
ATOM 3884 O O . THR B 1 242 ? -10.008 2.682 -17.172 1 44.5 242 THR B O 1
ATOM 3887 N N . CYS B 1 243 ? -9.555 1.015 -16.156 1 41.62 243 CYS B N 1
ATOM 3888 C CA . CYS B 1 243 ? -8.273 1.708 -16 1 41.62 243 CYS B CA 1
ATOM 3889 C C . CYS B 1 243 ? -7.336 1.376 -17.156 1 41.62 243 CYS B C 1
ATOM 3891 O O . CYS B 1 243 ? -7.172 0.207 -17.516 1 41.62 243 CYS B O 1
ATOM 3893 N N . ARG B 1 244 ? -7.109 2.264 -18.156 1 36.31 244 ARG B N 1
ATOM 3894 C CA . ARG B 1 244 ? -6.297 2.109 -19.359 1 36.31 244 ARG B CA 1
ATOM 3895 C C . ARG B 1 244 ? -5.016 1.334 -19.047 1 36.31 244 ARG B C 1
ATOM 3897 O O . ARG B 1 244 ? -4.25 1.71 -18.156 1 36.31 244 ARG B O 1
ATOM 3904 N N . PRO B 1 245 ? -4.941 0.111 -19.438 1 34.38 245 PRO B N 1
ATOM 3905 C CA . PRO B 1 245 ? -3.607 -0.484 -19.344 1 34.38 245 PRO B CA 1
ATOM 3906 C C . PRO B 1 245 ? -2.514 0.422 -19.891 1 34.38 245 PRO B C 1
ATOM 3908 O O . PRO B 1 245 ? -2.766 1.208 -20.812 1 34.38 245 PRO B O 1
ATOM 3911 N N . ALA B 1 246 ? -1.443 0.716 -19.094 1 32.66 246 ALA B N 1
ATOM 3912 C CA . ALA B 1 246 ? -0.285 1.453 -19.594 1 32.66 246 ALA B CA 1
ATOM 3913 C C . ALA B 1 246 ? 0.09 0.998 -21 1 32.66 246 ALA B C 1
ATOM 3915 O O . ALA B 1 246 ? 0.84 1.681 -21.703 1 32.66 246 ALA B O 1
ATOM 3916 N N . SER B 1 247 ? -0.135 -0.169 -21.391 1 31.86 247 SER B N 1
ATOM 3917 C CA . SER B 1 247 ? 0.458 -0.69 -22.609 1 31.86 247 SER B CA 1
ATOM 3918 C C . SER B 1 247 ? -0.173 -0.051 -23.844 1 31.86 247 SER B C 1
ATOM 3920 O O . SER B 1 247 ? 0.314 -0.234 -24.969 1 31.86 247 SER B O 1
ATOM 3922 N N . GLU B 1 248 ? -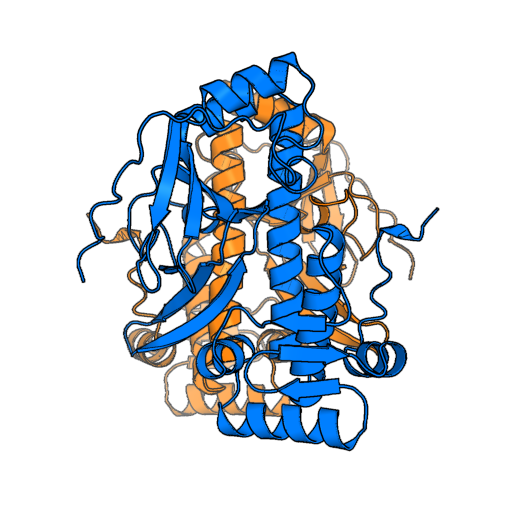1.336 0.196 -23.953 1 26.05 248 GLU B N 1
ATOM 3923 C CA . GLU B 1 248 ? -1.792 0.576 -25.281 1 26.05 248 GLU B CA 1
ATOM 3924 C C . GLU B 1 248 ? -1.419 2.021 -25.609 1 26.05 248 GLU B C 1
ATOM 3926 O O . GLU B 1 248 ? -1.89 2.584 -26.594 1 26.05 248 GLU B O 1
ATOM 3931 N N . ALA B 1 249 ? -0.858 2.771 -24.875 1 27.27 249 ALA B N 1
ATOM 3932 C CA . ALA B 1 249 ? -0.393 4.062 -25.375 1 27.27 249 ALA B CA 1
ATOM 3933 C C . ALA B 1 249 ? 0.728 3.889 -26.406 1 27.27 249 ALA B C 1
ATOM 3935 O O . ALA B 1 249 ? 1.736 4.598 -26.344 1 27.27 249 ALA B O 1
ATOM 3936 N N . ARG B 1 250 ? 0.837 2.844 -27.312 1 20.02 250 ARG B N 1
ATOM 3937 C CA . ARG B 1 250 ? 1.646 3.084 -28.516 1 20.02 250 ARG B CA 1
ATOM 3938 C C . ARG B 1 250 ? 0.979 4.105 -29.422 1 20.02 250 ARG B C 1
ATOM 3940 O O . ARG B 1 250 ? -0.225 4.027 -29.672 1 20.02 250 ARG B O 1
#

Radius of gyration: 22.58 Å; Cα contacts (8 Å, |Δi|>4): 989; chains: 2; bounding box: 54×59×55 Å

Nearest PDB structures (foldseek):
  8qto-assembly1_A-2  TM=9.522E-01  e=4.496E-27  Aliivibrio fischeri
  5e44-assembly1_A-2  TM=9.773E-01  e=4.902E-25  Aliivibrio fischeri
  5cvr-assembly1_A-2  TM=9.713E-01  e=1.086E-21  Aliivibrio fischeri
  7ets-assembly1_B  TM=8.169E-01  e=4.891E-13  Gardnerella vaginalis
  2xkp-assembly3_F  TM=8.441E-01  e=3.714E-12  Synechococcus elongatus PCC 7942 = FACHB-805

Secondary structure (DSSP, 8-state):
------EE-------GGG-TTTTTSTTTT--HHHHHHHHHHEEEEEEE-TT-EEE-TTPBP-EEEEEEES-EEEEEE-TTS-EEEEEEE-TT-EE-GGGTTTTB-SSEEEESSSEEEEEEEHHHHHHHHHH-HHHHHHHHHHHHHHHHHHHHHHHHHHH--HHHHHHHHHHHHHHHHHHTTS-SSEEE-SS-HHHHHHHTTS-HHHHHHHHHHHHHTTSEEEETTEEEES-HHHHHHHTT-----GGG--/------EE-------GGG-TTTTTSTTTT--HHHHHHHHHHEEEEEEE-TT-EEE-TTPBP-EEEEEEES-EEEEEE-TTS-EEEEEEE-TT-EE-GGGTTTTB-SSEEEESSSEEEEEEEHHHHHHHHHH-HHHHHHHHHHHHHHHHHHHHHHHHHHH--HHHHHHHHHHHHHHHHHHTTS-SSEEE-SS-HHHHHHHTTS-HHHHHHHHHHHHHTTSEEEETTEEEES-HHHHHHHTT-----GGG--

Foldseek 3Di:
DDQPDFPFPPPPQPQLVPALLCCLALVNPPDPVLSVLVSVQFRGKTKDFAFHWPDAFFDFAFWKKFWRAAKKWKWAADPVGDIAIQDIHHGRAMDDVCCVPPRTHHIIIGTLHTTIMTIGTPVSLVVSVVVDVSSVVSVVVNVVVSVVVNVLLCCQQPPADLLLSVLLVLQVVLVVQVVSVHHSFKDFDSHALCNVCRNNVHDSVSNVVSQVVCVVVQQWDDDHRMIGGRNSPVSCVSNVPVPPDPPPPD/DDQPPFPFPPQPQPQLVPQLLCCLALVNPPDPVLSVLVSVQFRGKTKDFAFHWPDAFFDFAFWKKFWRAAKKWKWAADPVGDIAIQDIHHGRAMDDVCCVPPRTHHIIIGTLHTTIMTIGTPVSLVVSVVVDVSSVVSVVVNVVVSVVVNVLLCCQQPPADLLLSVLLVLQVVLVVQVVSVHHSFKDFDSHALCNVCRNNVHDSVVNVVSQVVCVVVQQWDDDHRMIGGRNSVVSCVSNVPVPPDPPPPD

Sequence (500 aa):
MKTVPIQTAKKSAVACHNCSLSELCLPRGLNREELELLENAINKTVKIKKKDYLFRRDDQQYSIYAVKAGAVKTALSTPDGEEQILGFYLPGDLLGFDAFANNRHTCDAQALDDTLVCELNMDSFQELCGKLSSMRGQMMRQIGAEIEREHMLLLTLGQMRTEERLATFLSSLSERNKERGFSCTEFNLPMARHDLANYLGMAVETLSRMFSRLQDDGIIAVQHRLIKIEDMARLKQLAHHTCRPASEARMKTVPIQTAKKSAVACHNCSLSELCLPRGLNREELELLENAINKTVKIKKKDYLFRRDDQQYSIYAVKAGAVKTALSTPDGEEQILGFYLPGDLLGFDAFANNRHTCDAQALDDTLVCELNMDSFQELCGKLSSMRGQMMRQIGAEIEREHMLLLTLGQMRTEERLATFLSSLSERNKERGFSCTEFNLPMARHDLANYLGMAVETLSRMFSRLQDDGIIAVQHRLIKIEDMARLKQLAHHTCRPASEAR